Protein AF-A0A918GMB3-F1 (afdb_monomer)

Secondary structure (DSSP, 8-state):
-TGGGT----B--S-SS-SB-TT----S-PPEEE-TT--EEEEEEPTT-HHHHHHHHHHHHHHGGG--SEEEEPTT-SSB--BTSSSB---SHHHHHHHHHHHTS---HHHHHHHHSSS--THHHHHHHHHHHHHHHHHHHHHHHHTTT-EEEEE---HHHHHHTT--HHHHHHHT-TT-EEE---S-SS---GGGHHHHHHHHHHTGGGSPTT-EE--EEE-TTTSTTTS-HHHHHHHHHHHHHTT-S--EEE-S-TTSS-GGG-HHHHHHHHHHHHHHHHH----EEESEEE---TTHHHHS---SSSGGG---TTHHHHHHHHTT--EEES--SEEEE-TTHHHHS-TTTHHHHHHSEEEE-HHHHHHHHHTT---SEEEEEEEETTTSPP-EETTEE-TTSSEEEEEEE-TT-EES-EEE-TT--EEEESEEEEE-TTS-EEEEESBSSGGGSPP-HHHHHHHHHHHHHH-TTS-EEESSTTEEEEEEEETTEEEEEEEE-SSS-B--EEE--TT-SPPP-------------------------------------------------------------------------------------------------------------------------PPP----------------------------PPPPEEEEE--TT----SS-PBPTT-EEEEE-

Solvent-accessible surface area (backbone atoms only — not comparable to full-atom values): 41432 Å² total; per-residue (Å²): 107,60,60,81,73,74,41,85,48,63,46,75,74,86,56,69,36,39,50,52,30,90,90,42,66,59,87,79,75,49,47,42,22,13,8,73,87,63,44,69,41,51,42,27,48,28,63,70,23,64,65,42,39,54,50,50,15,51,50,48,29,54,54,27,71,73,65,28,52,32,42,39,46,30,61,39,70,59,47,60,65,28,40,85,23,67,69,11,40,73,52,26,73,68,44,40,49,54,33,19,65,73,70,72,45,93,60,54,61,66,59,52,45,60,46,53,12,25,56,62,37,77,62,35,59,47,46,15,47,46,48,32,52,30,51,46,54,42,44,44,43,34,32,67,43,20,64,98,41,38,22,28,26,42,36,44,68,55,67,25,56,38,15,57,49,30,48,56,50,57,60,56,52,55,48,39,41,78,66,16,32,38,25,53,46,41,64,68,44,42,63,74,66,47,55,55,51,30,50,27,56,34,37,57,44,59,54,51,83,50,56,59,91,78,52,43,35,29,41,51,50,42,20,50,89,29,39,74,87,34,21,45,66,48,56,55,47,35,54,52,40,52,40,17,56,66,37,39,76,46,73,37,76,48,56,65,47,92,85,56,89,48,71,81,82,43,56,65,55,57,52,52,53,61,68,43,44,67,57,39,68,67,38,50,42,74,63,49,62,38,39,41,6,37,66,84,58,58,61,34,32,49,47,30,69,26,82,67,41,73,70,52,35,44,50,76,84,43,49,56,41,36,34,35,14,43,50,10,32,20,52,23,53,33,83,41,69,33,26,43,45,45,35,64,59,44,54,44,57,53,77,87,48,47,63,62,52,39,42,30,24,35,38,27,23,20,44,13,48,43,49,36,44,77,73,68,51,53,54,34,52,46,69,79,47,74,44,52,41,91,84,47,79,64,42,26,43,78,83,40,73,56,69,78,28,73,29,35,24,37,28,44,67,32,94,88,33,44,64,77,36,43,26,23,35,88,88,65,48,83,68,31,35,28,35,34,42,24,42,20,78,59,73,7,40,32,36,41,31,16,43,47,46,58,54,64,51,78,88,48,70,69,58,35,52,53,51,49,55,55,44,46,76,65,37,46,57,48,50,39,39,42,62,58,70,24,30,31,38,50,29,25,43,44,96,83,23,46,32,44,34,37,32,26,18,33,86,60,64,33,54,77,43,79,48,69,31,97,77,53,66,75,80,80,86,86,82,89,81,88,83,85,84,88,82,87,89,86,84,88,89,84,84,90,81,86,84,88,78,91,83,85,85,85,89,80,88,85,86,88,86,82,86,89,85,88,88,82,86,86,83,87,86,88,83,89,81,90,87,82,91,87,83,89,86,85,87,89,88,79,91,87,86,88,83,86,85,86,89,86,87,90,86,87,85,87,80,90,77,85,83,74,90,71,81,87,76,85,81,84,79,88,78,92,80,88,80,89,84,83,89,82,90,85,86,83,89,83,92,77,92,76,82,88,80,84,82,77,85,63,76,66,77,94,84,84,88,85,85,90,86,85,86,86,88,82,88,80,89,78,91,74,82,78,75,80,73,74,74,66,40,56,38,68,44,73,47,91,85,66,92,70,62,101,74,70,56,37,42,51,48,6,35,36,37,37,38,76

Mean predicted aligned error: 13.32 Å

Nearest PDB structures (foldseek):
  7vl2-assembly1_B  TM=6.440E-01  e=1.897E-14  Ignavibacterium album JCM 16511
  7vkz-assembly1_A  TM=6.237E-01  e=8.281E-13  Ignavibacterium album JCM 16511
  6d33-assembly1_B  TM=6.095E-01  e=1.272E-01  Halalkalibacterium halodurans C-125
  3tp4-assembly3_A  TM=3.153E-01  e=6.111E-02  synthetic construct

Foldseek 3Di:
DQVVVVHAAEDDPVDLFALEQPVPADPQPAQFFAALVGDTHRRGHDLLTPSSLLVSLVVLLVVLVVQHAEYEDDQNLAAARYPPHDRGGQQGPSLQVQLCVVVVHRDHSNRLLQQLQAAQDPSQLSSLVSLQVSSLSSLLSNCVSNPPRYQYEYEYDALLRLLSNNDQLASSQVSSPAQYEYAFEADDQFADFLLCVLSNLQRLFQCVVSDDPRHAYAYEQHNVVQDCVRHPLLRSLLSLLSCQLSQHPYYHYRRHHPPPVDCVVPVVVVVSVVLSVVSSVVNHFDWDFDFAEQEDDSNLLSFFGHDSGSVSSGDDSCLQSSLQQQLQTAYHYHHDLEYEDAASSLRVDDPVCLLVNQLGHYEYELRSVVSVVVVVWFQQKDFPDWAALVPDAFKAKVNFGLSQARTFTAMDGHPAKDQPIFMAGPVRHGRHGAWIWHHIPSRYIYIYGRGNRSSRGDDDPVVSVSVVVSCCVRPVQGKGKDWDGSFGWTWTQGPQWIKIKTWASDQAFTDMDIDGHPPNRPDDDDDDDDDDDDDDDDDDDDDYDDDDDDDDDYDDDDDDDDDDDDDDDDDDDDDDDDDDDDDDDDDDDDDDDDDDDDDDDDDDDDDDDDDDDDDDPDDDDDDDDDDDDDDDDDDDDDDDDDDDPDDDWDKDWDDDDDDDDDDDDDDDDDPPPPPPDDTKIKTKAARPDDPDDSDTTQHRSIMMMIID

Sequence (708 aa):
MLRAAGLEVSLNPWVTVGHADRGRVSRLGFAPMVSPYGEVATAQASFACPRWRAWLATHYGRFAGLGLRVLWLEDDFRYHNHAPLTWGGGFEPEMLARFADLAGEPVTRAELVAAITGPPHPWRALLARTWFEAQLEAVEAVRAAVAGRAALGLMSSTLGVASVEGREWRRLLAALGPGAVHRPHYAPYTDAVGSELAWSVAMLELQRPLRPAGVEVAPEVENYPFTSWAKSDTQTWSEMVACALSGADGLLLDVVPFTAGSPDRFPAVGAMLSASRPALDFASSTVDSLGVGIPWYDDTALHVHGTGDLDSLTVDPTRAARYLLGYGVPIRAGYAPLTAVFGQLARAIPDADLPRLLAGGLLLDGVAASILTERGADLGVVVHEIADRESALYAVEDGESVNQQPALARLTVGAGGRALTTIRTPDGSYWGDGMVVTTTGHGGRAIVLAATSPEDLPRSDERQARLHAAIAALAPDIPLVTGGPHLIPHAALVNGRLRVAVANGSADPVHARVSVGVGGVPAGAGVGSAVAGSGEPVGSIGGDGSADSMCAPACAAPADGSVGPAGGLIADDSAGSVGGRVARGSGVGGVAGGSPGSVSPWGGGGSAGSVAGGSAGSGGAWGSGGSAGSVADGSAGLVGVWGVGGSAAVSVADGSAGSAATPESDGSAGAEGGGVGAPVRATLLVPLAEPAPAVGPIPHRGWVVWEW

Organism: NCBI:txid1816

pLDDT: mean 78.38, std 29.0, range [20.39, 98.81]

Radius of gyration: 31.93 Å; Cα contacts (8 Å, |Δi|>4): 1269; chains: 1; bounding box: 117×85×87 Å

Structure (mmCIF, N/CA/C/O backbone):
data_AF-A0A918GMB3-F1
#
_entry.id   AF-A0A918GMB3-F1
#
loop_
_atom_site.group_PDB
_atom_site.id
_atom_site.type_symbol
_atom_site.label_atom_id
_atom_site.label_alt_id
_atom_site.label_comp_id
_atom_site.label_asym_id
_atom_site.label_entity_id
_atom_site.label_seq_id
_atom_site.pdbx_PDB_ins_code
_atom_site.Cartn_x
_atom_site.Cartn_y
_atom_site.Cartn_z
_atom_site.occupancy
_atom_site.B_iso_or_equiv
_atom_site.auth_seq_id
_atom_site.auth_comp_id
_atom_site.auth_asym_id
_atom_site.auth_atom_id
_atom_site.pdbx_PDB_model_num
ATOM 1 N N . MET A 1 1 ? 7.555 -38.281 -9.167 1.00 78.31 1 MET A N 1
ATOM 2 C CA . MET A 1 1 ? 7.386 -38.392 -7.704 1.00 78.31 1 MET A CA 1
ATOM 3 C C . MET A 1 1 ? 6.342 -37.406 -7.191 1.00 78.31 1 MET A C 1
ATOM 5 O O . MET A 1 1 ? 5.269 -37.874 -6.863 1.00 78.31 1 MET A O 1
ATOM 9 N N . LEU A 1 2 ? 6.572 -36.082 -7.225 1.00 86.69 2 LEU A N 1
ATOM 10 C CA . LEU A 1 2 ? 5.620 -35.079 -6.695 1.00 86.69 2 LEU A CA 1
ATOM 11 C C . LEU A 1 2 ? 4.194 -35.201 -7.272 1.00 86.69 2 LEU A C 1
ATOM 13 O O . LEU A 1 2 ? 3.249 -35.386 -6.518 1.00 86.69 2 LEU A O 1
ATOM 17 N N . ARG A 1 3 ? 4.040 -35.249 -8.604 1.00 87.00 3 ARG A N 1
ATOM 18 C CA . ARG A 1 3 ? 2.722 -35.484 -9.234 1.00 87.00 3 ARG A CA 1
ATOM 19 C C . ARG A 1 3 ? 2.087 -36.828 -8.870 1.00 87.00 3 ARG A C 1
ATOM 21 O O . ARG A 1 3 ? 0.875 -36.918 -8.755 1.00 87.00 3 ARG A O 1
ATOM 28 N N . ALA A 1 4 ? 2.898 -37.871 -8.678 1.00 89.69 4 ALA A N 1
ATOM 29 C CA . ALA A 1 4 ? 2.398 -39.181 -8.250 1.00 89.69 4 ALA A CA 1
ATOM 30 C C . ALA A 1 4 ? 1.903 -39.159 -6.791 1.00 89.69 4 ALA A C 1
ATOM 32 O O . ALA A 1 4 ? 1.088 -39.993 -6.421 1.00 89.69 4 ALA A O 1
ATOM 33 N N . ALA A 1 5 ? 2.361 -38.187 -5.995 1.00 90.25 5 ALA A N 1
ATOM 34 C CA . ALA A 1 5 ? 1.853 -37.884 -4.661 1.00 90.25 5 ALA A CA 1
ATOM 35 C C . ALA A 1 5 ? 0.667 -36.892 -4.679 1.00 90.25 5 ALA A C 1
ATOM 37 O O . ALA A 1 5 ? 0.278 -36.399 -3.627 1.00 90.25 5 ALA A O 1
ATOM 38 N N . GLY A 1 6 ? 0.107 -36.576 -5.855 1.00 93.00 6 GLY A N 1
ATOM 39 C CA . GLY A 1 6 ? -1.022 -35.650 -5.995 1.00 93.00 6 GLY A CA 1
ATOM 40 C C . GLY A 1 6 ? -0.652 -34.167 -5.907 1.00 93.00 6 GLY A C 1
ATOM 41 O O . GLY A 1 6 ? -1.545 -33.336 -5.786 1.00 93.00 6 GLY A O 1
ATOM 42 N N . LEU A 1 7 ? 0.640 -33.822 -5.970 1.00 91.31 7 LEU A N 1
ATOM 43 C CA . LEU A 1 7 ? 1.105 -32.435 -5.908 1.00 91.31 7 LEU A CA 1
ATOM 44 C C . LEU A 1 7 ? 1.258 -31.829 -7.306 1.00 91.31 7 LEU A C 1
ATOM 46 O O . LEU A 1 7 ? 1.914 -32.401 -8.186 1.00 91.31 7 LEU A O 1
ATOM 50 N N . GLU A 1 8 ? 0.722 -30.626 -7.480 1.00 92.75 8 GLU A N 1
ATOM 51 C CA . GLU A 1 8 ? 1.048 -29.768 -8.615 1.00 92.75 8 GLU A CA 1
ATOM 52 C C . GLU A 1 8 ? 2.376 -29.045 -8.369 1.00 92.75 8 GLU A C 1
ATOM 54 O O . GLU A 1 8 ? 2.776 -28.800 -7.233 1.00 92.75 8 GLU A O 1
ATOM 59 N N . VAL A 1 9 ? 3.097 -28.735 -9.446 1.00 93.31 9 VAL A N 1
ATOM 60 C CA . VAL A 1 9 ? 4.454 -28.182 -9.356 1.00 93.31 9 VAL A CA 1
ATOM 61 C C . VAL A 1 9 ? 4.502 -26.856 -10.092 1.00 93.31 9 VAL A C 1
ATOM 63 O O . VAL A 1 9 ? 4.201 -26.809 -11.283 1.00 93.31 9 VAL A O 1
ATOM 66 N N . SER A 1 10 ? 4.924 -25.809 -9.396 1.00 94.88 10 SER A N 1
ATOM 67 C CA . SER A 1 10 ? 5.234 -24.492 -9.957 1.00 94.88 10 SER A CA 1
ATOM 68 C C . SER A 1 10 ? 6.743 -24.243 -9.904 1.00 94.88 10 SER A C 1
ATOM 70 O O . SER A 1 10 ? 7.456 -24.937 -9.180 1.00 94.88 10 SER A O 1
ATOM 72 N N . LEU A 1 11 ? 7.241 -23.271 -10.670 1.00 94.69 11 LEU A N 1
ATOM 73 C CA . LEU A 1 11 ? 8.656 -22.890 -10.668 1.00 94.69 11 LEU A CA 1
ATOM 74 C C . LEU A 1 11 ? 8.817 -21.390 -10.445 1.00 94.69 11 LEU A C 1
ATOM 76 O O . LEU A 1 11 ? 8.330 -20.580 -11.233 1.00 94.69 11 LEU A O 1
ATOM 80 N N . ASN A 1 12 ? 9.553 -21.071 -9.390 1.00 92.56 12 ASN A N 1
ATOM 81 C CA . ASN A 1 12 ? 10.193 -19.791 -9.138 1.00 92.56 12 ASN A CA 1
ATOM 82 C C . ASN A 1 12 ? 11.652 -19.923 -9.637 1.00 92.56 12 ASN A C 1
ATOM 84 O O . ASN A 1 12 ? 12.377 -20.785 -9.129 1.00 92.56 12 ASN A O 1
ATOM 88 N N . PRO A 1 13 ? 12.067 -19.230 -10.720 1.00 90.94 13 PRO A N 1
ATOM 89 C CA . PRO A 1 13 ? 13.425 -19.338 -11.258 1.00 90.94 13 PRO A CA 1
ATOM 90 C C . PRO A 1 13 ? 14.495 -18.641 -10.399 1.00 90.94 13 PRO A C 1
ATOM 92 O O . PRO A 1 13 ? 15.664 -18.656 -10.795 1.00 90.94 13 PRO A O 1
ATOM 95 N N . TRP A 1 14 ? 14.121 -18.040 -9.265 1.00 86.75 14 TRP A N 1
ATOM 96 C CA . TRP A 1 14 ? 14.934 -17.267 -8.319 1.00 86.75 14 TRP A CA 1
ATOM 97 C C . TRP A 1 14 ? 15.487 -15.944 -8.860 1.00 86.75 14 TRP A C 1
ATOM 99 O O . TRP A 1 14 ? 15.680 -14.991 -8.111 1.00 86.75 14 TRP A O 1
ATOM 109 N N . VAL A 1 15 ? 15.756 -15.862 -10.163 1.00 90.81 15 VAL A N 1
ATOM 110 C CA . VAL A 1 15 ? 16.213 -14.641 -10.825 1.00 90.81 15 VAL A CA 1
ATOM 111 C C . VAL A 1 15 ? 15.483 -14.461 -12.148 1.00 90.81 15 VAL A C 1
ATOM 113 O O . VAL A 1 15 ? 15.561 -15.327 -13.023 1.00 90.81 15 VAL A O 1
ATOM 116 N N . THR A 1 16 ? 14.838 -13.306 -12.328 1.00 94.44 16 THR A N 1
ATOM 117 C CA . THR A 1 16 ? 14.344 -12.858 -13.638 1.00 94.44 16 THR A CA 1
ATOM 118 C C . THR A 1 16 ? 15.240 -11.753 -14.195 1.00 94.44 16 THR A C 1
ATOM 120 O O . THR A 1 16 ? 15.801 -11.904 -15.286 1.00 94.44 16 THR A O 1
ATOM 123 N N . VAL A 1 17 ? 15.433 -10.680 -13.426 1.00 94.88 17 VAL A N 1
ATOM 124 C CA . VAL A 1 17 ? 16.341 -9.562 -13.742 1.00 94.88 17 VAL A CA 1
ATOM 125 C C . VAL A 1 17 ? 17.603 -9.592 -12.866 1.00 94.88 17 VAL A C 1
ATOM 127 O O . VAL A 1 17 ? 18.709 -9.421 -13.379 1.00 94.88 17 VAL A O 1
ATOM 130 N N . GLY A 1 18 ? 17.439 -9.880 -11.571 1.00 93.44 18 GLY A N 1
ATOM 131 C CA . GLY A 1 18 ? 18.461 -10.057 -10.533 1.00 93.44 18 GLY A CA 1
ATOM 132 C C . GLY A 1 18 ? 18.479 -8.962 -9.460 1.00 93.44 18 GLY A C 1
ATOM 133 O O . GLY A 1 18 ? 18.794 -7.836 -9.767 1.00 93.44 18 GLY A O 1
ATOM 134 N N . HIS A 1 19 ? 18.308 -9.281 -8.172 1.00 93.50 19 HIS A N 1
ATOM 135 C CA . HIS A 1 19 ? 18.316 -8.262 -7.087 1.00 93.50 19 HIS A CA 1
ATOM 136 C C . HIS A 1 19 ? 19.637 -7.532 -6.819 1.00 93.50 19 HIS A C 1
ATOM 138 O O . HIS A 1 19 ? 19.655 -6.438 -6.266 1.00 93.50 19 HIS A O 1
ATOM 144 N N . ALA A 1 20 ? 20.778 -8.166 -7.077 1.00 94.69 20 ALA A N 1
ATOM 145 C CA . ALA A 1 20 ? 22.070 -7.576 -6.729 1.00 94.69 20 ALA A CA 1
ATOM 146 C C . ALA A 1 20 ? 23.211 -8.154 -7.568 1.00 94.69 20 ALA A C 1
ATOM 148 O O . ALA A 1 20 ? 23.202 -9.350 -7.847 1.00 94.69 20 ALA A O 1
ATOM 149 N N . ASP A 1 21 ? 24.258 -7.385 -7.859 1.00 95.19 21 ASP A N 1
ATOM 150 C CA . ASP A 1 21 ? 25.448 -7.919 -8.530 1.00 95.19 21 ASP A CA 1
ATOM 151 C C . ASP A 1 21 ? 26.065 -9.064 -7.719 1.00 95.19 21 ASP A C 1
ATOM 153 O O . ASP A 1 21 ? 26.208 -10.187 -8.204 1.00 95.19 21 ASP A O 1
ATOM 157 N N . ARG A 1 22 ? 26.399 -8.805 -6.445 1.00 91.94 22 ARG A N 1
ATOM 158 C CA . ARG A 1 22 ? 27.084 -9.761 -5.546 1.00 91.94 22 ARG A CA 1
ATOM 159 C C . ARG A 1 22 ? 28.317 -10.409 -6.205 1.00 91.94 22 ARG A C 1
ATOM 161 O O . ARG A 1 22 ? 28.567 -11.600 -6.043 1.00 91.94 22 ARG A O 1
ATOM 168 N N . GLY A 1 23 ? 29.065 -9.628 -6.990 1.00 92.31 23 GLY A N 1
ATOM 169 C CA . GLY A 1 23 ? 30.246 -10.086 -7.732 1.00 92.31 23 GLY A CA 1
ATOM 170 C C . GLY A 1 23 ? 29.947 -10.926 -8.983 1.00 92.31 23 GLY A C 1
ATOM 171 O O . GLY A 1 23 ? 30.874 -11.454 -9.598 1.00 92.31 23 GLY A O 1
ATOM 172 N N . ARG A 1 24 ? 28.675 -11.078 -9.373 1.00 93.12 24 ARG A N 1
ATOM 173 C CA . ARG A 1 24 ? 28.274 -11.736 -10.623 1.00 93.12 24 ARG A CA 1
ATOM 174 C C . ARG A 1 24 ? 28.470 -10.783 -11.795 1.00 93.12 24 ARG A C 1
ATOM 176 O O . ARG A 1 24 ? 28.258 -9.592 -11.661 1.00 93.12 24 ARG A O 1
ATOM 183 N N . VAL A 1 25 ? 28.817 -11.328 -12.958 1.00 92.31 25 VAL A N 1
ATOM 184 C CA . VAL A 1 25 ? 28.928 -10.566 -14.208 1.00 92.31 25 VAL A CA 1
ATOM 185 C C . VAL A 1 25 ? 28.166 -11.303 -15.300 1.00 92.31 25 VAL A C 1
ATOM 187 O O . VAL A 1 25 ? 28.375 -12.505 -15.504 1.00 92.31 25 VAL A O 1
ATOM 190 N N . SER A 1 26 ? 27.295 -10.598 -16.019 1.00 89.94 26 SER A N 1
ATOM 191 C CA . SER A 1 26 ? 26.580 -11.147 -17.165 1.00 89.94 26 SER A CA 1
ATOM 192 C C . SER A 1 26 ? 27.560 -11.473 -18.290 1.00 89.94 26 SER A C 1
ATOM 194 O O . SER A 1 26 ? 28.206 -10.603 -18.868 1.00 89.94 26 SER A O 1
ATOM 196 N N . ARG A 1 27 ? 27.657 -12.759 -18.639 1.00 91.12 27 ARG A N 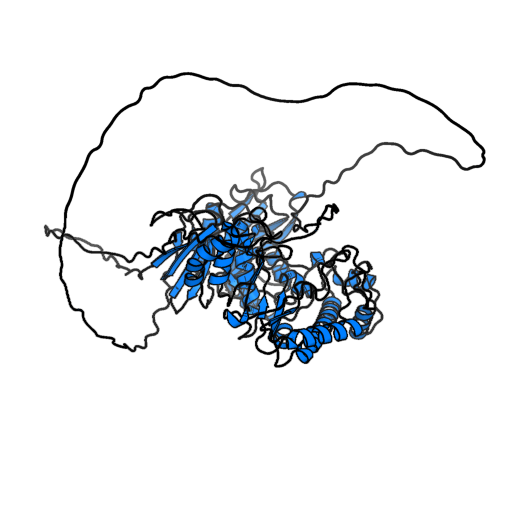1
ATOM 197 C CA . ARG A 1 27 ? 28.458 -13.247 -19.781 1.00 91.12 27 ARG A CA 1
ATOM 198 C C . ARG A 1 27 ? 27.631 -13.415 -21.052 1.00 91.12 27 ARG A C 1
ATOM 200 O O . ARG A 1 27 ? 28.133 -13.869 -22.076 1.00 91.12 27 ARG A O 1
ATOM 207 N N . LEU A 1 28 ? 26.347 -13.079 -20.976 1.00 91.69 28 LEU A N 1
ATOM 208 C CA . LEU A 1 28 ? 25.375 -13.293 -22.038 1.00 91.69 28 LEU A CA 1
ATOM 209 C C . LEU A 1 28 ? 25.165 -12.043 -22.887 1.00 91.69 28 LEU A C 1
ATOM 211 O O . LEU A 1 28 ? 24.243 -12.038 -23.689 1.00 91.69 28 LEU A O 1
ATOM 215 N N . GLY A 1 29 ? 26.004 -11.011 -22.744 1.00 92.06 29 GLY A N 1
ATOM 216 C CA . GLY A 1 29 ? 25.953 -9.796 -23.561 1.00 92.06 29 GLY A CA 1
ATOM 217 C C . GLY A 1 29 ? 24.623 -9.050 -23.463 1.00 92.06 29 GLY A C 1
ATOM 218 O O . GLY A 1 29 ? 24.146 -8.533 -24.471 1.00 92.06 29 GLY A O 1
ATOM 219 N N . PHE A 1 30 ? 23.992 -9.067 -22.288 1.00 96.12 30 PHE A N 1
ATOM 220 C CA . PHE A 1 30 ? 22.815 -8.249 -22.012 1.00 96.12 30 PHE A CA 1
ATOM 221 C C . PHE A 1 30 ? 23.243 -6.802 -21.777 1.00 96.12 30 PHE A C 1
ATOM 223 O O . PHE A 1 30 ? 24.301 -6.568 -21.192 1.00 96.12 30 PHE A O 1
ATOM 230 N N . ALA A 1 31 ? 22.428 -5.848 -22.226 1.00 96.38 31 ALA A N 1
ATOM 231 C CA . ALA A 1 31 ? 22.619 -4.455 -21.842 1.00 96.38 31 ALA A CA 1
ATOM 232 C C . ALA A 1 31 ? 22.350 -4.337 -20.331 1.00 96.38 31 ALA A C 1
ATOM 234 O O . ALA A 1 31 ? 21.356 -4.910 -19.867 1.00 96.38 31 ALA A O 1
ATOM 235 N N . PRO A 1 32 ? 23.229 -3.678 -19.562 1.00 97.38 32 PRO A N 1
ATOM 236 C CA . PRO A 1 32 ? 23.090 -3.588 -18.117 1.00 97.38 32 PRO A CA 1
ATOM 237 C C . PRO A 1 32 ? 22.021 -2.570 -17.718 1.00 97.38 32 PRO A C 1
ATOM 239 O O . PRO A 1 32 ? 21.770 -1.608 -18.443 1.00 97.38 32 PRO A O 1
ATOM 242 N N . MET A 1 33 ? 21.431 -2.748 -16.538 1.00 98.12 33 MET A N 1
ATOM 243 C CA . MET A 1 33 ? 20.693 -1.664 -15.888 1.00 98.12 33 MET A CA 1
ATOM 244 C C . MET A 1 33 ? 21.638 -0.525 -15.493 1.00 98.12 33 MET A C 1
ATOM 246 O O . MET A 1 33 ? 22.771 -0.764 -15.063 1.00 98.12 33 MET A O 1
ATOM 250 N N . VAL A 1 34 ? 21.148 0.710 -15.605 1.00 98.50 34 VAL A N 1
ATOM 251 C CA . VAL A 1 34 ? 21.857 1.913 -15.153 1.00 98.50 34 VAL A CA 1
ATOM 252 C C . VAL A 1 34 ? 20.969 2.709 -14.209 1.00 98.50 34 VAL A C 1
ATOM 254 O O . VAL A 1 34 ? 19.770 2.852 -14.453 1.00 98.50 34 VAL A O 1
ATOM 257 N N . SER A 1 35 ? 21.570 3.216 -13.138 1.00 98.25 35 SER A N 1
ATOM 258 C CA . SER A 1 35 ? 20.887 3.978 -12.097 1.00 98.25 35 SER A CA 1
ATOM 259 C C . SER A 1 35 ? 20.615 5.438 -12.484 1.00 98.25 35 SER A C 1
ATOM 261 O O . SER A 1 35 ? 21.220 5.945 -13.438 1.00 98.25 35 SER A O 1
ATOM 263 N N . PRO A 1 36 ? 19.809 6.169 -11.691 1.00 97.56 36 PRO A N 1
ATOM 264 C CA . PRO A 1 36 ? 19.624 7.615 -11.836 1.00 97.56 36 PRO A CA 1
ATOM 265 C C . PRO A 1 36 ? 20.947 8.398 -11.838 1.00 97.56 36 PRO A C 1
ATOM 267 O O . PRO A 1 36 ? 21.085 9.397 -12.544 1.00 97.56 36 PRO A O 1
ATOM 270 N N . TYR A 1 37 ? 21.957 7.926 -11.102 1.00 96.81 37 TYR A N 1
ATOM 271 C CA . TYR A 1 37 ? 23.255 8.597 -10.966 1.00 96.81 37 TYR A CA 1
ATOM 272 C C . TYR A 1 37 ? 24.341 8.024 -11.886 1.00 96.81 37 TYR A C 1
ATOM 274 O O . TYR A 1 37 ? 25.438 8.573 -11.973 1.00 96.81 37 TYR A O 1
ATOM 282 N N . GLY A 1 38 ? 24.024 6.991 -12.671 1.00 97.62 38 GLY A N 1
ATOM 283 C CA . GLY A 1 38 ? 24.935 6.406 -13.655 1.00 97.62 38 GLY A CA 1
ATOM 284 C C . GLY A 1 38 ? 25.768 5.239 -13.165 1.00 97.62 38 GLY A C 1
ATOM 285 O O . GLY A 1 38 ? 26.695 4.841 -13.870 1.00 97.62 38 GLY A O 1
ATOM 286 N N . GLU A 1 39 ? 25.453 4.686 -11.996 1.00 98.31 39 GLU A N 1
ATOM 287 C CA . GLU A 1 39 ? 25.980 3.382 -11.607 1.00 98.31 39 GLU A CA 1
ATOM 288 C C . GLU A 1 39 ? 25.499 2.345 -12.625 1.00 98.31 39 GLU A C 1
ATOM 290 O O . GLU A 1 39 ? 24.357 2.397 -13.083 1.00 98.31 39 GLU A O 1
ATOM 295 N N . VAL A 1 40 ? 26.381 1.427 -13.016 1.00 98.00 40 VAL A N 1
ATOM 296 C CA . VAL A 1 40 ? 26.097 0.411 -14.033 1.00 98.00 40 VAL A CA 1
ATOM 297 C C . VAL A 1 40 ? 26.155 -0.953 -13.373 1.00 98.00 40 VAL A C 1
ATOM 299 O O . VAL A 1 40 ? 27.169 -1.307 -12.769 1.00 98.00 40 VAL A O 1
ATOM 302 N N . ALA A 1 41 ? 25.077 -1.717 -13.503 1.00 97.69 41 ALA A N 1
ATOM 303 C CA . ALA A 1 41 ? 25.009 -3.069 -12.983 1.00 97.69 41 ALA A CA 1
ATOM 304 C C . ALA A 1 41 ? 25.915 -4.004 -13.789 1.00 97.69 41 ALA A C 1
ATOM 306 O O . ALA A 1 41 ? 26.072 -3.859 -15.004 1.00 97.69 41 ALA A O 1
ATOM 307 N N . THR A 1 42 ? 26.489 -5.005 -13.132 1.00 97.00 42 THR A N 1
ATOM 308 C CA . THR A 1 42 ? 27.303 -6.023 -13.803 1.00 97.00 42 THR A CA 1
ATOM 309 C C . THR A 1 42 ? 26.522 -7.303 -14.087 1.00 97.00 42 THR A C 1
ATOM 311 O O . THR A 1 42 ? 26.874 -8.025 -15.025 1.00 97.00 42 THR A O 1
ATOM 314 N N . ALA A 1 43 ? 25.439 -7.578 -13.356 1.00 95.44 43 ALA A N 1
ATOM 315 C CA . ALA A 1 43 ? 24.615 -8.775 -13.509 1.00 95.44 43 ALA A CA 1
ATOM 316 C C . ALA A 1 43 ? 23.194 -8.496 -14.023 1.00 95.44 43 ALA A C 1
ATOM 318 O O . ALA A 1 43 ? 22.662 -9.324 -14.768 1.00 95.44 43 ALA A O 1
ATOM 319 N N . GLN A 1 44 ? 22.594 -7.366 -13.648 1.00 96.69 44 GLN A N 1
ATOM 320 C CA . GLN A 1 44 ? 21.207 -7.037 -13.975 1.00 96.69 44 GLN A CA 1
ATOM 321 C C . GLN A 1 44 ? 21.039 -6.557 -15.403 1.00 96.69 44 GLN A C 1
ATOM 323 O O . GLN A 1 44 ? 21.754 -5.670 -15.870 1.00 96.69 44 GLN A O 1
ATOM 328 N N . ALA A 1 45 ? 20.046 -7.122 -16.082 1.00 96.12 45 ALA A N 1
ATOM 329 C CA . ALA A 1 45 ? 19.725 -6.769 -17.451 1.00 96.12 45 ALA A CA 1
ATOM 330 C C . ALA A 1 45 ? 18.695 -5.638 -17.529 1.00 96.12 45 ALA A C 1
ATOM 332 O O . ALA A 1 45 ? 17.708 -5.617 -16.801 1.00 96.12 45 ALA A O 1
ATOM 333 N N . SER A 1 46 ? 18.891 -4.738 -18.484 1.00 97.25 46 SER A N 1
ATOM 334 C CA . SER A 1 46 ? 17.886 -3.768 -18.908 1.00 97.25 46 SER A CA 1
ATOM 335 C C . SER A 1 46 ? 16.648 -4.463 -19.488 1.00 97.25 46 SER A C 1
ATOM 337 O O . SER A 1 46 ? 16.769 -5.352 -20.339 1.00 97.25 46 SER A O 1
ATOM 339 N N . PHE A 1 47 ? 15.454 -3.979 -19.128 1.00 97.94 47 PHE A N 1
ATOM 340 C CA . PHE A 1 47 ? 14.192 -4.398 -19.752 1.00 97.94 47 PHE A CA 1
ATOM 341 C C . PHE A 1 47 ? 14.140 -4.081 -21.255 1.00 97.94 47 PHE A C 1
ATOM 343 O O . PHE A 1 47 ? 13.582 -4.854 -22.037 1.00 97.94 47 PHE A O 1
ATOM 350 N N . ALA A 1 48 ? 14.776 -2.989 -21.694 1.00 97.00 48 ALA A N 1
ATOM 351 C CA . ALA A 1 48 ? 14.845 -2.639 -23.111 1.00 97.00 48 ALA A CA 1
ATOM 352 C C . ALA A 1 48 ? 15.714 -3.608 -23.922 1.00 97.00 48 ALA A C 1
ATOM 354 O O . ALA A 1 48 ? 15.526 -3.706 -25.140 1.00 97.00 48 ALA A O 1
ATOM 355 N N . CYS A 1 49 ? 16.614 -4.367 -23.283 1.00 97.50 49 CYS A N 1
ATOM 356 C CA . CYS A 1 49 ? 17.546 -5.254 -23.970 1.00 97.50 49 CYS A CA 1
ATOM 357 C C . CYS A 1 49 ? 16.806 -6.362 -24.755 1.00 97.50 49 CYS A C 1
ATOM 359 O O . CYS A 1 49 ? 16.260 -7.295 -24.155 1.00 97.50 49 CYS A O 1
ATOM 361 N N . PRO A 1 50 ? 16.824 -6.347 -26.104 1.00 96.69 50 PRO A N 1
ATOM 362 C CA . PRO A 1 50 ? 16.118 -7.354 -26.899 1.00 96.69 50 PRO A CA 1
ATOM 363 C C . PRO A 1 50 ? 16.731 -8.749 -26.730 1.00 96.69 50 PRO A C 1
ATOM 365 O O . PRO A 1 50 ? 16.022 -9.755 -26.738 1.00 96.69 50 PRO A O 1
ATOM 368 N N . ARG A 1 51 ? 18.053 -8.822 -26.519 1.00 97.31 51 ARG A N 1
ATOM 369 C CA . ARG A 1 51 ? 18.763 -10.084 -26.289 1.00 97.31 51 ARG A CA 1
ATOM 370 C C . ARG A 1 51 ? 18.358 -10.731 -24.965 1.00 97.31 51 ARG A C 1
ATOM 372 O O . ARG A 1 51 ? 18.186 -11.948 -24.932 1.00 97.31 51 ARG A O 1
ATOM 379 N N . TRP A 1 52 ? 18.189 -9.939 -23.905 1.00 97.62 52 TRP A N 1
ATOM 380 C CA . TRP A 1 52 ? 17.696 -10.441 -22.622 1.00 97.62 52 TRP A CA 1
ATOM 381 C C . TRP A 1 52 ? 16.240 -10.897 -22.729 1.00 97.62 52 TRP A C 1
ATOM 383 O O . TRP A 1 52 ? 15.951 -12.026 -22.349 1.00 97.62 52 TRP A O 1
ATOM 393 N N . ARG A 1 53 ? 15.345 -10.109 -23.341 1.00 98.00 53 ARG A N 1
ATOM 394 C CA . ARG A 1 53 ? 13.937 -10.514 -23.532 1.00 98.00 53 ARG A CA 1
ATOM 395 C C . ARG A 1 53 ? 13.800 -11.814 -24.326 1.00 98.00 53 ARG A C 1
ATOM 397 O O . ARG A 1 53 ? 13.070 -12.715 -23.918 1.00 98.00 53 ARG A O 1
ATOM 404 N N . ALA A 1 54 ? 14.554 -11.961 -25.419 1.00 98.12 54 ALA A N 1
ATOM 405 C CA . ALA A 1 54 ? 14.581 -13.198 -26.201 1.00 98.12 54 ALA A CA 1
ATOM 406 C C . ALA A 1 54 ? 15.131 -14.386 -25.391 1.00 98.12 54 ALA A C 1
ATOM 408 O O . ALA A 1 54 ? 14.603 -15.501 -25.472 1.00 98.12 54 ALA A O 1
ATOM 409 N N . TRP A 1 55 ? 16.176 -14.155 -24.590 1.00 97.75 55 TRP A N 1
ATOM 410 C CA . TRP A 1 55 ? 16.719 -15.161 -23.680 1.00 97.75 55 TRP A CA 1
ATOM 411 C C . TRP A 1 55 ? 15.681 -15.578 -22.635 1.00 97.75 55 TRP A C 1
ATOM 413 O O . TRP A 1 55 ? 15.441 -16.776 -22.482 1.00 97.75 55 TRP A O 1
ATOM 423 N N . LEU A 1 56 ? 15.019 -14.619 -21.987 1.00 97.88 56 LEU A N 1
ATOM 424 C CA . LEU A 1 56 ? 14.012 -14.845 -20.956 1.00 97.88 56 LEU A CA 1
ATOM 425 C C . LEU A 1 56 ? 12.843 -15.671 -21.502 1.00 97.88 56 LEU A C 1
ATOM 427 O O . LEU A 1 56 ? 12.544 -16.743 -20.975 1.00 97.88 56 LEU A O 1
ATOM 431 N N . ALA A 1 57 ? 12.257 -15.235 -22.621 1.00 98.44 57 ALA A N 1
ATOM 432 C CA . ALA A 1 57 ? 11.176 -15.946 -23.299 1.00 98.44 57 ALA A CA 1
ATOM 433 C C . ALA A 1 57 ? 11.583 -17.382 -23.675 1.00 98.44 57 ALA A C 1
ATOM 435 O O . ALA A 1 57 ? 10.836 -18.330 -23.436 1.00 98.44 57 ALA A O 1
ATOM 436 N N . THR A 1 58 ? 12.804 -17.577 -24.184 1.00 98.19 58 THR A N 1
ATOM 437 C CA . THR A 1 58 ? 13.324 -18.915 -24.507 1.00 98.19 58 THR A CA 1
ATOM 438 C C . THR A 1 58 ? 13.429 -19.807 -23.264 1.00 98.19 58 THR A C 1
ATOM 440 O O . THR A 1 58 ? 13.078 -20.987 -23.327 1.00 98.19 58 THR A O 1
ATOM 443 N N . HIS A 1 59 ? 13.899 -19.276 -22.131 1.00 96.88 59 HIS A N 1
ATOM 444 C CA . HIS A 1 59 ? 14.058 -20.048 -20.892 1.00 96.88 59 HIS A CA 1
ATOM 445 C C . HIS A 1 59 ? 12.707 -20.426 -20.291 1.00 96.88 59 HIS A C 1
ATOM 447 O O . HIS A 1 59 ? 12.471 -21.604 -20.021 1.00 96.88 59 HIS A O 1
ATOM 453 N N . TYR A 1 60 ? 11.781 -19.475 -20.197 1.00 98.19 60 TYR A N 1
ATOM 454 C CA . TYR A 1 60 ? 10.418 -19.747 -19.742 1.00 98.19 60 TYR A CA 1
ATOM 455 C C . TYR A 1 60 ? 9.696 -20.724 -20.674 1.00 98.19 60 TYR A C 1
ATOM 457 O O . TYR A 1 60 ? 9.038 -21.655 -20.210 1.00 98.19 60 TYR A O 1
ATOM 465 N N . GLY A 1 61 ? 9.891 -20.600 -21.990 1.00 97.88 61 GLY A N 1
ATOM 466 C CA . GLY A 1 61 ? 9.367 -21.545 -22.972 1.00 97.88 61 GLY A CA 1
ATOM 467 C C . GLY A 1 61 ? 9.847 -22.983 -22.736 1.00 97.88 61 GLY A C 1
ATOM 468 O O . GLY A 1 61 ? 9.043 -23.915 -22.852 1.00 97.88 61 GLY A O 1
ATOM 469 N N . ARG A 1 62 ? 11.120 -23.168 -22.354 1.00 97.31 62 ARG A N 1
ATOM 470 C CA . ARG A 1 62 ? 11.681 -24.473 -21.957 1.00 97.31 62 ARG A CA 1
ATOM 471 C C . ARG A 1 62 ? 11.081 -24.969 -20.644 1.00 97.31 62 ARG A C 1
ATOM 473 O O . ARG A 1 62 ? 10.659 -26.120 -20.591 1.00 97.31 62 ARG A O 1
ATOM 480 N N . PHE A 1 63 ? 10.982 -24.116 -19.623 1.00 97.06 63 PHE A N 1
ATOM 481 C CA . PHE A 1 63 ? 10.379 -24.484 -18.337 1.00 97.06 63 PHE A CA 1
ATOM 482 C C . PHE A 1 63 ? 8.922 -24.918 -18.489 1.00 97.06 63 PHE A C 1
ATOM 484 O O . PHE A 1 63 ? 8.527 -25.949 -17.955 1.00 97.06 63 PHE A O 1
ATOM 491 N N . ALA A 1 64 ? 8.140 -24.223 -19.314 1.00 96.31 64 ALA A N 1
ATOM 492 C CA . ALA A 1 64 ? 6.766 -24.617 -19.613 1.00 96.31 64 ALA A CA 1
ATOM 493 C C . ALA A 1 64 ? 6.672 -26.006 -20.284 1.00 96.31 64 ALA A C 1
ATOM 495 O O . ALA A 1 64 ? 5.625 -26.643 -20.246 1.00 96.31 64 ALA A O 1
ATOM 496 N N . GLY A 1 65 ? 7.754 -26.514 -20.892 1.00 95.56 65 GLY A N 1
ATOM 497 C CA . GLY A 1 65 ? 7.817 -27.877 -21.437 1.00 95.56 65 GLY A CA 1
ATOM 498 C C . GLY A 1 65 ? 7.850 -28.967 -20.359 1.00 95.56 65 GLY A C 1
ATOM 499 O O . GLY A 1 65 ? 7.635 -30.135 -20.664 1.00 95.56 65 GLY A O 1
ATOM 500 N N . LEU A 1 66 ? 8.080 -28.591 -19.097 1.00 93.88 66 LEU A N 1
ATOM 501 C CA . LEU A 1 66 ? 8.119 -29.500 -17.953 1.00 93.88 66 LEU A CA 1
ATOM 502 C C . LEU A 1 66 ? 6.719 -29.794 -17.381 1.00 93.88 66 LEU A C 1
ATOM 504 O O . LEU A 1 66 ? 6.596 -30.640 -16.494 1.00 93.88 66 LEU A O 1
ATOM 508 N N . GLY A 1 67 ? 5.661 -29.135 -17.878 1.00 91.19 67 GLY A N 1
ATOM 509 C CA . GLY A 1 67 ? 4.272 -29.297 -17.417 1.00 91.19 67 GLY A CA 1
ATOM 510 C C . GLY A 1 67 ? 3.989 -28.641 -16.060 1.00 91.19 67 GLY A C 1
ATOM 511 O O . GLY A 1 67 ? 3.311 -29.222 -15.214 1.00 91.19 67 GLY A O 1
ATOM 512 N N . LEU A 1 68 ? 4.604 -27.492 -15.797 1.00 94.31 68 LEU A N 1
ATOM 513 C CA . LEU A 1 68 ? 4.454 -26.755 -14.540 1.00 94.31 68 LEU A CA 1
ATOM 514 C C . LEU A 1 68 ? 3.100 -26.030 -14.492 1.00 94.31 68 LEU A C 1
ATOM 516 O O . LEU A 1 68 ? 2.616 -25.577 -15.526 1.00 94.31 68 LEU A O 1
ATOM 520 N N . ARG A 1 69 ? 2.514 -25.897 -13.296 1.00 95.38 69 ARG A N 1
ATOM 521 C CA . ARG A 1 69 ? 1.263 -25.161 -13.059 1.00 95.38 69 ARG A CA 1
ATOM 522 C C . ARG A 1 69 ? 1.475 -23.669 -13.292 1.00 95.38 69 ARG A C 1
ATOM 524 O O . ARG A 1 69 ? 0.858 -23.093 -14.185 1.00 95.38 69 ARG A O 1
ATOM 531 N N . VAL A 1 70 ? 2.387 -23.074 -12.521 1.00 97.12 70 VAL A N 1
ATOM 532 C CA . VAL A 1 70 ? 2.728 -21.645 -12.570 1.00 97.12 70 VAL A CA 1
ATOM 533 C C . VAL A 1 70 ? 4.223 -21.471 -12.813 1.00 97.12 70 VAL A C 1
ATOM 535 O O . VAL A 1 70 ? 5.047 -22.152 -12.199 1.00 97.12 70 VAL A O 1
ATOM 538 N N . LEU A 1 71 ? 4.565 -20.537 -13.695 1.00 97.81 71 LEU A N 1
ATOM 539 C CA . LEU A 1 71 ? 5.906 -19.979 -13.843 1.00 97.81 71 LEU A CA 1
ATOM 540 C C . LEU A 1 71 ? 5.907 -18.559 -13.282 1.00 97.81 71 LEU A C 1
ATOM 542 O O . LEU A 1 71 ? 5.135 -17.725 -13.748 1.00 97.81 71 LEU A O 1
ATOM 546 N N . TRP A 1 72 ? 6.743 -18.289 -12.287 1.00 97.31 72 TRP A N 1
ATOM 547 C CA . TRP A 1 72 ? 6.770 -16.992 -11.614 1.00 97.31 72 TRP A CA 1
ATOM 548 C C . TRP A 1 72 ? 7.756 -16.039 -12.275 1.00 97.31 72 TRP A C 1
ATOM 550 O O . TRP A 1 72 ? 8.925 -16.380 -12.410 1.00 97.31 72 TRP A O 1
ATOM 560 N N . LEU A 1 73 ? 7.285 -14.845 -12.634 1.00 97.50 73 LEU A N 1
ATOM 561 C CA . LEU A 1 73 ? 8.129 -13.661 -12.743 1.00 97.50 73 LEU A CA 1
ATOM 562 C C . LEU A 1 73 ? 8.481 -13.227 -11.316 1.00 97.50 73 LEU A C 1
ATOM 564 O O . LEU A 1 73 ? 7.583 -12.936 -10.519 1.00 97.50 73 LEU A O 1
ATOM 568 N N . GLU A 1 74 ? 9.777 -13.248 -11.013 1.00 95.31 74 GLU A N 1
ATOM 569 C CA . GLU A 1 74 ? 10.322 -12.983 -9.675 1.00 95.31 74 GLU A CA 1
ATOM 570 C C . GLU A 1 74 ? 9.999 -11.592 -9.152 1.00 95.31 74 GLU A C 1
ATOM 572 O O . GLU A 1 74 ? 9.678 -10.673 -9.909 1.00 95.31 74 GLU A O 1
ATOM 577 N N . ASP A 1 75 ? 10.180 -11.412 -7.844 1.00 93.12 75 ASP A N 1
ATOM 578 C CA . ASP A 1 75 ? 10.021 -10.108 -7.216 1.00 93.12 75 ASP A CA 1
ATOM 579 C C . ASP A 1 75 ? 11.094 -9.114 -7.702 1.00 93.12 75 ASP A C 1
ATOM 581 O O . ASP A 1 75 ? 10.873 -7.908 -7.629 1.00 93.12 75 ASP A O 1
ATOM 585 N N . ASP A 1 76 ? 12.202 -9.595 -8.284 1.00 95.44 76 ASP A N 1
ATOM 586 C CA . ASP A 1 76 ? 13.211 -8.791 -8.990 1.00 95.44 76 ASP A CA 1
ATOM 587 C C . ASP A 1 76 ? 12.743 -8.223 -10.349 1.00 95.44 76 ASP A C 1
ATOM 589 O O . ASP A 1 76 ? 13.449 -7.413 -10.952 1.00 95.44 76 ASP A O 1
ATOM 593 N N . PHE A 1 77 ? 11.540 -8.575 -10.818 1.00 96.88 77 PHE A N 1
ATOM 594 C CA . PHE A 1 77 ? 10.905 -8.007 -12.011 1.00 96.88 77 PHE A CA 1
ATOM 595 C C . PHE A 1 77 ? 10.355 -6.596 -11.724 1.00 96.88 77 PHE A C 1
ATOM 597 O O . PHE A 1 77 ? 9.150 -6.326 -11.730 1.00 96.88 77 PHE A O 1
ATOM 604 N N . ARG A 1 78 ? 11.275 -5.687 -11.406 1.00 95.88 78 ARG A N 1
ATOM 605 C CA . ARG A 1 78 ? 11.063 -4.314 -10.930 1.00 95.88 78 ARG A CA 1
ATOM 606 C C . ARG A 1 78 ? 12.239 -3.423 -11.344 1.00 95.88 78 ARG A C 1
ATOM 608 O O . ARG A 1 78 ? 13.243 -3.941 -11.827 1.00 95.88 78 ARG A O 1
ATOM 615 N N . TYR A 1 79 ? 12.126 -2.109 -11.176 1.00 97.31 79 TYR A N 1
ATOM 616 C CA . TYR A 1 79 ? 13.211 -1.151 -11.419 1.00 97.31 79 TYR A CA 1
ATOM 617 C C . TYR A 1 79 ? 13.959 -0.791 -10.141 1.00 97.31 79 TYR A C 1
ATOM 619 O O . TYR A 1 79 ? 15.174 -0.634 -10.198 1.00 97.31 79 TYR A O 1
ATOM 627 N N . HIS A 1 80 ? 13.277 -0.691 -9.000 1.00 96.62 80 HIS A N 1
ATOM 628 C CA . HIS A 1 80 ? 13.932 -0.442 -7.714 1.00 96.62 80 HIS A CA 1
ATOM 629 C C . HIS A 1 80 ? 14.631 -1.691 -7.150 1.00 96.62 80 HIS A C 1
ATOM 631 O O . HIS A 1 80 ? 14.347 -2.822 -7.547 1.00 96.62 80 HIS A O 1
ATOM 637 N N . ASN A 1 81 ? 15.480 -1.481 -6.142 1.00 95.56 81 ASN A N 1
ATOM 638 C CA . ASN A 1 81 ? 16.106 -2.520 -5.321 1.00 95.56 81 ASN A CA 1
ATOM 639 C C . ASN A 1 81 ? 17.035 -3.468 -6.108 1.00 95.56 81 ASN A C 1
ATOM 641 O O . ASN A 1 81 ? 16.939 -4.690 -5.992 1.00 95.56 81 ASN A O 1
ATOM 645 N N . HIS A 1 82 ? 17.951 -2.880 -6.890 1.00 96.56 82 HIS A N 1
ATOM 646 C CA . HIS A 1 82 ? 18.948 -3.592 -7.704 1.00 96.56 82 HIS A CA 1
ATOM 647 C C . HIS A 1 82 ? 20.382 -3.187 -7.357 1.00 96.56 82 HIS A C 1
ATOM 649 O O . HIS A 1 82 ? 21.028 -2.453 -8.098 1.00 96.56 82 HIS A O 1
ATOM 655 N N . ALA A 1 83 ? 20.921 -3.657 -6.231 1.00 96.19 83 ALA A N 1
ATOM 656 C CA . ALA A 1 83 ? 22.272 -3.273 -5.809 1.00 96.19 83 ALA A CA 1
ATOM 657 C C . ALA A 1 83 ? 23.341 -3.652 -6.872 1.00 96.19 83 ALA A C 1
ATOM 659 O O . ALA A 1 83 ? 23.271 -4.737 -7.457 1.00 96.19 83 ALA A O 1
ATOM 660 N N . PRO A 1 84 ? 24.368 -2.820 -7.121 1.00 95.94 84 PRO A N 1
ATOM 661 C CA . PRO A 1 84 ? 24.785 -1.651 -6.347 1.00 95.94 84 PRO A CA 1
ATOM 662 C C . PRO A 1 84 ? 24.138 -0.335 -6.805 1.00 95.94 84 PRO A C 1
ATOM 664 O O . PRO A 1 84 ? 24.630 0.727 -6.442 1.00 95.94 84 PRO A O 1
ATOM 667 N N . LEU A 1 85 ? 23.094 -0.385 -7.634 1.00 97.81 85 LEU A N 1
ATOM 668 C CA . LEU A 1 85 ? 22.455 0.815 -8.157 1.00 97.81 85 LEU A CA 1
ATOM 669 C C . LEU A 1 85 ? 21.760 1.577 -7.028 1.00 97.81 85 LEU A C 1
ATOM 671 O O . LEU A 1 85 ? 20.978 0.991 -6.275 1.00 97.81 85 LEU A O 1
ATOM 675 N N . THR A 1 86 ? 22.012 2.883 -6.931 1.00 96.25 86 THR A N 1
ATOM 676 C CA . THR A 1 86 ? 21.253 3.737 -6.018 1.00 96.25 86 THR A CA 1
ATOM 677 C C . THR A 1 86 ? 19.799 3.785 -6.478 1.00 96.25 86 THR A C 1
ATOM 679 O O . THR A 1 86 ? 19.533 4.067 -7.648 1.00 96.25 86 THR A O 1
ATOM 682 N N . TRP A 1 87 ? 18.871 3.509 -5.555 1.00 95.62 87 TRP A N 1
ATOM 683 C CA . TRP A 1 87 ? 17.439 3.278 -5.788 1.00 95.62 87 TRP A CA 1
ATOM 684 C C . TRP A 1 87 ? 17.121 2.070 -6.688 1.00 95.62 87 TRP A C 1
ATOM 686 O O . TRP A 1 87 ? 16.375 1.180 -6.281 1.00 95.62 87 TRP A O 1
ATOM 696 N N . GLY A 1 88 ? 17.683 2.008 -7.896 1.00 96.69 88 GLY A N 1
ATOM 697 C CA . GLY A 1 88 ? 17.284 1.068 -8.937 1.00 96.69 88 GLY A CA 1
ATOM 698 C C . GLY A 1 88 ? 17.873 1.366 -10.316 1.00 96.69 88 GLY A C 1
ATOM 699 O O . GLY A 1 88 ? 18.790 2.171 -10.444 1.00 96.69 88 GLY A O 1
ATOM 700 N N . GLY A 1 89 ? 17.350 0.700 -11.348 1.00 96.75 89 GLY A N 1
ATOM 701 C CA . GLY A 1 89 ? 17.727 0.858 -12.758 1.00 96.75 89 GLY A CA 1
ATOM 702 C C . GLY A 1 89 ? 16.699 1.621 -13.605 1.00 96.75 89 GLY A C 1
ATOM 703 O O . GLY A 1 89 ? 15.788 2.252 -13.077 1.00 96.75 89 GLY A O 1
ATOM 704 N N . GLY A 1 90 ? 16.821 1.528 -14.936 1.00 97.56 90 GLY A N 1
ATOM 705 C CA . GLY A 1 90 ? 15.878 2.125 -15.893 1.00 97.56 90 GLY A CA 1
ATOM 706 C C . GLY A 1 90 ? 16.349 3.433 -16.539 1.00 97.56 90 GLY A C 1
ATOM 707 O O . GLY A 1 90 ? 15.541 4.114 -17.170 1.00 97.56 90 GLY A O 1
ATOM 708 N N . PHE A 1 91 ? 17.633 3.780 -16.394 1.00 98.38 91 PHE A N 1
ATOM 709 C CA . PHE A 1 91 ? 18.265 4.989 -16.943 1.00 98.38 91 PHE A CA 1
ATOM 710 C C . PHE A 1 91 ? 19.406 4.680 -17.930 1.00 98.38 91 PHE A C 1
ATOM 712 O O . PHE A 1 91 ? 20.271 5.522 -18.201 1.00 98.38 91 PHE A O 1
ATOM 719 N N . GLU A 1 92 ? 19.446 3.455 -18.451 1.00 97.44 92 GLU A N 1
ATOM 720 C CA . GLU A 1 92 ? 20.378 3.040 -19.498 1.00 97.44 92 GLU A CA 1
ATOM 721 C C . GLU A 1 92 ? 20.095 3.756 -20.834 1.00 97.44 92 GLU A C 1
ATOM 723 O O . GLU A 1 92 ? 18.974 4.229 -21.054 1.00 97.44 92 GLU A O 1
ATOM 728 N N . PRO A 1 93 ? 21.083 3.853 -21.749 1.00 96.62 93 PRO A N 1
ATOM 729 C CA . PRO A 1 93 ? 20.940 4.603 -22.999 1.00 96.62 93 PRO A CA 1
ATOM 730 C C . PRO A 1 93 ? 19.705 4.229 -23.825 1.00 96.62 93 PRO A C 1
ATOM 732 O O . PRO A 1 93 ? 19.065 5.105 -24.396 1.00 96.62 93 PRO A O 1
ATOM 735 N N . GLU A 1 94 ? 19.337 2.949 -23.865 1.00 96.50 94 GLU A N 1
ATOM 736 C CA . GLU A 1 94 ? 18.165 2.464 -24.591 1.00 96.50 94 GLU A CA 1
ATOM 737 C C . GLU A 1 94 ? 16.846 2.967 -23.988 1.00 96.50 94 GLU A C 1
ATOM 739 O O . GLU A 1 94 ? 15.912 3.268 -24.730 1.00 96.50 94 GLU A O 1
ATOM 744 N N . MET A 1 95 ? 16.762 3.085 -22.661 1.00 98.19 95 MET A N 1
ATOM 745 C CA . MET A 1 95 ? 15.584 3.640 -21.987 1.00 98.19 95 MET A CA 1
ATOM 746 C C . MET A 1 95 ? 15.524 5.155 -22.149 1.00 98.19 95 MET A C 1
ATOM 748 O O . MET A 1 95 ? 14.459 5.691 -22.441 1.00 98.19 95 MET A O 1
ATOM 752 N N . LEU A 1 96 ? 16.666 5.841 -22.041 1.00 98.25 96 LEU A N 1
ATOM 753 C CA . LEU A 1 96 ? 16.744 7.283 -22.279 1.00 98.25 96 LEU A CA 1
ATOM 754 C C . LEU A 1 96 ? 16.389 7.647 -23.726 1.00 98.25 96 LEU A C 1
ATOM 756 O O . LEU A 1 96 ? 15.747 8.667 -23.943 1.00 98.25 96 LEU A O 1
ATOM 760 N N . ALA A 1 97 ? 16.747 6.810 -24.703 1.00 97.69 97 ALA A N 1
ATOM 761 C CA . ALA A 1 97 ? 16.345 7.001 -26.095 1.00 97.69 97 ALA A CA 1
ATOM 762 C C . ALA A 1 97 ? 14.822 6.888 -26.267 1.00 97.69 97 ALA A C 1
ATOM 764 O O . ALA A 1 97 ? 14.205 7.792 -26.821 1.00 97.69 97 ALA A O 1
ATOM 765 N N . ARG A 1 98 ? 14.200 5.834 -25.714 1.00 97.94 98 ARG A N 1
ATOM 766 C CA . ARG A 1 98 ? 12.732 5.671 -25.719 1.00 97.94 98 ARG A CA 1
ATOM 767 C C . ARG A 1 98 ? 12.027 6.848 -25.041 1.00 97.94 98 ARG A C 1
ATOM 769 O O . ARG A 1 98 ? 11.017 7.338 -25.536 1.00 97.94 98 ARG A O 1
ATOM 776 N N . PHE A 1 99 ? 12.574 7.308 -23.919 1.00 98.62 99 PHE A N 1
ATOM 777 C CA . PHE A 1 99 ? 12.065 8.475 -23.213 1.00 98.62 99 PHE A CA 1
ATOM 778 C C . PHE A 1 99 ? 12.185 9.749 -24.065 1.00 98.62 99 PHE A C 1
ATOM 780 O O . PHE A 1 99 ? 11.211 10.486 -24.187 1.00 98.62 99 PHE A O 1
ATOM 787 N N . ALA A 1 100 ? 13.347 10.000 -24.676 1.00 98.25 100 ALA A N 1
ATOM 788 C CA . ALA A 1 100 ? 13.590 11.167 -25.526 1.00 98.25 100 ALA A CA 1
ATOM 789 C C . ALA A 1 100 ? 12.655 11.193 -26.746 1.00 98.25 100 ALA A C 1
ATOM 791 O O . ALA A 1 100 ? 12.121 12.246 -27.090 1.00 98.25 100 ALA A O 1
ATOM 792 N N . ASP A 1 101 ? 12.379 10.030 -27.345 1.00 98.00 101 ASP A N 1
ATOM 793 C CA . ASP A 1 101 ? 11.404 9.897 -28.432 1.00 98.00 101 ASP A CA 1
ATOM 794 C C . ASP A 1 101 ? 9.990 10.306 -27.980 1.00 98.00 101 ASP A C 1
ATOM 796 O O . ASP A 1 101 ? 9.277 10.992 -28.715 1.00 98.00 101 ASP A O 1
ATOM 800 N N . LEU A 1 102 ? 9.586 9.933 -26.758 1.00 97.88 102 LEU A N 1
ATOM 801 C CA . LEU A 1 102 ? 8.306 10.345 -26.168 1.00 97.88 102 LEU A CA 1
ATOM 802 C C . LEU A 1 102 ? 8.284 11.826 -25.763 1.00 97.88 102 LEU A C 1
ATOM 804 O O . LEU A 1 102 ? 7.237 12.466 -25.867 1.00 97.88 102 LEU A O 1
ATOM 808 N N . ALA A 1 103 ? 9.410 12.365 -25.295 1.00 97.56 103 ALA A N 1
ATOM 809 C CA . ALA A 1 103 ? 9.559 13.776 -24.943 1.00 97.56 103 ALA A CA 1
ATOM 810 C C . ALA A 1 103 ? 9.605 14.685 -26.183 1.00 97.56 103 ALA A C 1
ATOM 812 O O . ALA A 1 103 ? 9.249 15.858 -26.098 1.00 97.56 103 ALA A O 1
ATOM 813 N N . GLY A 1 104 ? 10.005 14.144 -27.338 1.00 97.56 104 GLY A N 1
ATOM 814 C CA . GLY A 1 104 ? 10.178 14.889 -28.585 1.00 97.56 104 GLY A CA 1
ATOM 815 C C . GLY A 1 104 ? 11.475 15.700 -28.646 1.00 97.56 104 GLY A C 1
ATOM 816 O O . GLY A 1 104 ? 11.659 16.485 -29.576 1.00 97.56 104 GLY A O 1
ATOM 817 N N . GLU A 1 105 ? 12.377 15.515 -27.680 1.00 95.56 105 GLU A N 1
ATOM 818 C CA . GLU A 1 105 ? 13.658 16.212 -27.595 1.00 95.56 105 GLU A CA 1
ATOM 819 C C . GLU A 1 105 ? 14.738 15.335 -26.937 1.00 95.56 105 GLU A C 1
ATOM 821 O O . GLU A 1 105 ? 14.418 14.445 -26.145 1.00 95.56 105 GLU A O 1
ATOM 826 N N . PRO A 1 106 ? 16.031 15.558 -27.243 1.00 94.38 106 PRO A N 1
ATOM 827 C CA . PRO A 1 106 ? 17.114 14.900 -26.524 1.00 94.38 106 PRO A CA 1
ATOM 828 C C . PRO A 1 106 ? 17.114 15.317 -25.051 1.00 94.38 106 PRO A C 1
ATOM 830 O O . PRO A 1 106 ? 17.179 16.504 -24.749 1.00 94.38 106 PRO A O 1
ATOM 833 N N . VAL A 1 107 ? 17.113 14.338 -24.146 1.00 95.94 107 VAL A N 1
ATOM 834 C CA . VAL A 1 107 ? 17.161 14.573 -22.698 1.00 95.94 107 VAL A CA 1
ATOM 835 C C . VAL A 1 107 ? 18.316 13.791 -22.090 1.00 95.94 107 VAL A C 1
ATOM 837 O O . VAL A 1 107 ? 18.458 12.583 -22.302 1.00 95.94 107 VAL A O 1
ATOM 840 N N . THR A 1 108 ? 19.169 14.472 -21.327 1.00 96.88 108 THR A N 1
ATOM 841 C CA . THR A 1 108 ? 20.224 13.807 -20.562 1.00 96.88 108 THR A CA 1
ATOM 842 C C . THR A 1 108 ? 19.658 13.174 -19.294 1.00 96.88 108 THR A C 1
ATOM 844 O O . THR A 1 108 ? 18.660 13.616 -18.728 1.00 96.88 108 THR A O 1
ATOM 847 N N . ARG A 1 109 ? 20.350 12.155 -18.775 1.00 97.94 109 ARG A N 1
ATOM 848 C CA . ARG A 1 109 ? 19.973 11.515 -17.507 1.00 97.94 109 ARG A CA 1
ATOM 849 C C . ARG A 1 109 ? 19.861 12.515 -16.352 1.00 97.94 109 ARG A C 1
ATOM 851 O O . ARG A 1 109 ? 18.929 12.429 -15.566 1.00 97.94 109 ARG A O 1
ATOM 858 N N . ALA A 1 110 ? 20.811 13.447 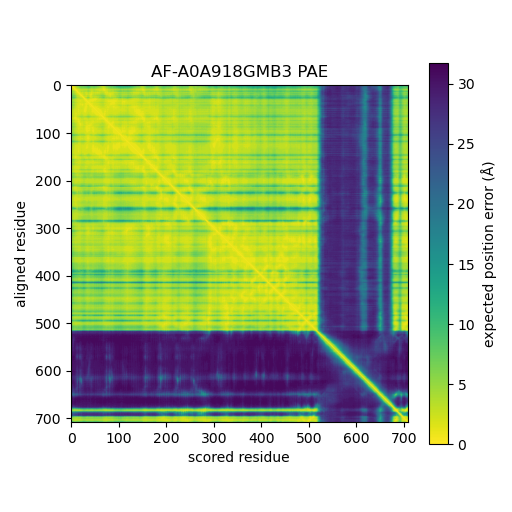-16.256 1.00 97.50 110 ALA A N 1
ATOM 859 C CA . ALA A 1 110 ? 20.852 14.430 -15.177 1.00 97.50 110 ALA A CA 1
ATOM 860 C C . ALA A 1 110 ? 19.659 15.396 -15.239 1.00 97.50 110 ALA A C 1
ATOM 862 O O . ALA A 1 110 ? 19.053 15.668 -14.207 1.00 97.50 110 ALA A O 1
ATOM 863 N N . GLU A 1 111 ? 19.293 15.860 -16.439 1.00 97.69 111 GLU A N 1
ATOM 864 C CA . GLU A 1 111 ? 18.097 16.686 -16.649 1.00 97.69 111 GLU A CA 1
ATOM 865 C C . GLU A 1 111 ? 16.828 15.919 -16.282 1.00 97.69 111 GLU A C 1
ATOM 867 O O . GLU A 1 111 ? 15.991 16.441 -15.548 1.00 97.69 111 GLU A O 1
ATOM 872 N N . LEU A 1 112 ? 16.711 14.664 -16.734 1.00 98.31 112 LEU A N 1
ATOM 873 C CA . LEU A 1 112 ? 15.572 13.813 -16.407 1.00 98.31 112 LEU A CA 1
ATOM 874 C C . LEU A 1 112 ? 15.419 13.639 -14.894 1.00 98.31 112 LEU A C 1
ATOM 876 O O . LEU A 1 112 ? 14.342 13.893 -14.362 1.00 98.31 112 LEU A O 1
ATOM 880 N N . VAL A 1 113 ? 16.489 13.236 -14.201 1.00 98.06 113 VAL A N 1
ATOM 881 C CA . VAL A 1 113 ? 16.466 12.997 -12.750 1.00 98.06 113 VAL A CA 1
ATOM 882 C C . VAL A 1 113 ? 16.107 14.272 -11.994 1.00 98.06 113 VAL A C 1
ATOM 884 O O . VAL A 1 113 ? 15.193 14.241 -11.177 1.00 98.06 113 VAL A O 1
ATOM 887 N N . ALA A 1 114 ? 16.749 15.400 -12.309 1.00 97.31 114 ALA A N 1
ATOM 888 C CA . ALA A 1 114 ? 16.450 16.675 -11.660 1.00 97.31 114 ALA A CA 1
ATOM 889 C C . ALA A 1 114 ? 14.986 17.107 -11.857 1.00 97.31 114 ALA A C 1
ATOM 891 O O . ALA A 1 114 ? 14.368 17.631 -10.931 1.00 97.31 114 ALA A O 1
ATOM 892 N N . ALA A 1 115 ? 14.417 16.866 -13.042 1.00 97.44 115 ALA A N 1
ATOM 893 C CA . ALA A 1 115 ? 13.026 17.193 -13.328 1.00 97.44 115 ALA A CA 1
ATOM 894 C C . ALA A 1 115 ? 12.039 16.284 -12.576 1.00 97.44 115 ALA A C 1
ATOM 896 O O . ALA A 1 115 ? 11.045 16.771 -12.042 1.00 97.44 115 ALA A O 1
ATOM 897 N N . ILE A 1 116 ? 12.282 14.968 -12.519 1.00 97.50 116 ILE A N 1
ATOM 898 C CA . ILE A 1 116 ? 11.319 14.024 -11.927 1.00 97.50 116 ILE A CA 1
ATOM 899 C C . ILE A 1 116 ? 11.352 14.010 -10.397 1.00 97.50 116 ILE A C 1
ATOM 901 O O . ILE A 1 116 ? 10.314 13.743 -9.796 1.00 97.50 116 ILE A O 1
ATOM 905 N N . THR A 1 117 ? 12.481 14.307 -9.750 1.00 97.25 117 THR A N 1
ATOM 906 C CA . THR A 1 117 ? 12.599 14.222 -8.281 1.00 97.25 117 THR A CA 1
ATOM 907 C C . THR A 1 117 ? 12.218 15.510 -7.539 1.00 97.25 117 THR A C 1
ATOM 909 O O . THR A 1 117 ? 12.208 15.528 -6.310 1.00 97.25 117 THR A O 1
ATOM 912 N N . GLY A 1 118 ? 11.880 16.581 -8.265 1.00 94.50 118 GLY A N 1
ATOM 913 C CA . GLY A 1 118 ? 11.426 17.863 -7.713 1.00 94.50 118 GLY A CA 1
ATOM 914 C C . GLY A 1 118 ? 9.896 17.974 -7.558 1.00 94.50 118 GLY A C 1
ATOM 915 O O . GLY A 1 118 ? 9.227 17.007 -7.183 1.00 94.50 118 GLY A O 1
ATOM 916 N N . PRO A 1 119 ? 9.299 19.152 -7.828 1.00 94.06 119 PRO A N 1
ATOM 917 C CA . PRO A 1 119 ? 7.849 19.299 -7.980 1.00 94.06 119 PRO A CA 1
ATOM 918 C C . PRO A 1 119 ? 7.284 18.439 -9.132 1.00 94.06 119 PRO A C 1
ATOM 920 O O . PRO A 1 119 ? 8.051 17.991 -9.986 1.00 94.06 119 PRO A O 1
ATOM 923 N N . PRO A 1 120 ? 5.956 18.217 -9.196 1.00 95.69 120 PRO A N 1
ATOM 924 C CA . PRO A 1 120 ? 5.318 17.495 -10.296 1.00 95.69 120 PRO A CA 1
ATOM 925 C C . PRO A 1 120 ? 5.765 18.002 -11.669 1.00 95.69 120 PRO A C 1
ATOM 927 O O . PRO A 1 120 ? 5.677 19.193 -11.966 1.00 95.69 120 PRO A O 1
ATOM 930 N N . HIS A 1 121 ? 6.235 17.079 -12.509 1.00 97.38 121 HIS A N 1
ATOM 931 C CA . HIS A 1 121 ? 6.754 17.380 -13.839 1.00 97.38 121 HIS A CA 1
ATOM 932 C C . HIS A 1 121 ? 6.138 16.435 -14.885 1.00 97.38 121 HIS A C 1
ATOM 934 O O . HIS A 1 121 ? 6.071 15.227 -14.629 1.00 97.38 121 HIS A O 1
ATOM 940 N N . PRO A 1 122 ? 5.752 16.916 -16.087 1.00 97.00 122 PRO A N 1
ATOM 941 C CA . PRO A 1 122 ? 5.156 16.075 -17.134 1.00 97.00 122 PRO A CA 1
ATOM 942 C C . PRO A 1 122 ? 6.008 14.860 -17.525 1.00 97.00 122 PRO A C 1
ATOM 944 O O . PRO A 1 122 ? 5.482 13.806 -17.879 1.00 97.00 122 PRO A O 1
ATOM 947 N N . TRP A 1 123 ? 7.333 14.978 -17.411 1.00 98.06 123 TRP A N 1
ATOM 948 C CA . TRP A 1 123 ? 8.260 13.877 -17.691 1.00 98.06 123 TRP A CA 1
ATOM 949 C C . TRP A 1 123 ? 8.090 12.666 -16.776 1.00 98.06 123 TRP A C 1
ATOM 951 O O . TRP A 1 123 ? 8.471 11.574 -17.183 1.00 98.06 123 TRP A O 1
ATOM 961 N N . ARG A 1 124 ? 7.477 12.797 -15.592 1.00 98.06 124 ARG A N 1
ATOM 962 C CA . ARG A 1 124 ? 7.171 11.626 -14.758 1.00 98.06 124 ARG A CA 1
ATOM 963 C C . ARG A 1 124 ? 6.246 10.653 -15.478 1.00 98.06 124 ARG A C 1
ATOM 965 O O . ARG A 1 124 ? 6.514 9.459 -15.484 1.00 98.06 124 ARG A O 1
ATOM 972 N N . ALA A 1 125 ? 5.207 11.166 -16.139 1.00 98.19 125 ALA A N 1
ATOM 973 C CA . ALA A 1 125 ? 4.272 10.340 -16.898 1.00 98.19 125 ALA A CA 1
ATOM 974 C C . ALA A 1 125 ? 4.957 9.679 -18.106 1.00 98.19 125 ALA A C 1
ATOM 976 O O . ALA A 1 125 ? 4.708 8.513 -18.404 1.00 98.19 125 ALA A O 1
ATOM 977 N N . LEU A 1 126 ? 5.859 10.403 -18.780 1.00 98.56 126 LEU A N 1
ATOM 978 C CA . LEU A 1 126 ? 6.633 9.862 -19.902 1.00 98.56 126 LEU A CA 1
ATOM 979 C C . LEU A 1 126 ? 7.616 8.772 -19.449 1.00 98.56 126 LEU A C 1
ATOM 981 O O . LEU A 1 126 ? 7.740 7.745 -20.115 1.00 98.56 126 LEU A O 1
ATOM 985 N N . LEU A 1 127 ? 8.281 8.958 -18.306 1.00 98.50 127 LEU A N 1
ATOM 986 C CA . LEU A 1 127 ? 9.189 7.963 -17.737 1.00 98.50 127 LEU A CA 1
ATOM 987 C C . LEU A 1 127 ? 8.434 6.720 -17.260 1.00 98.50 127 LEU A C 1
ATOM 989 O O . LEU A 1 127 ? 8.800 5.615 -17.650 1.00 98.50 127 LEU A O 1
ATOM 993 N N . ALA A 1 128 ? 7.345 6.904 -16.509 1.00 98.19 128 ALA A N 1
ATOM 994 C CA . ALA A 1 128 ? 6.445 5.831 -16.090 1.00 98.19 128 ALA A CA 1
ATOM 995 C C . ALA A 1 128 ? 5.975 5.000 -17.292 1.00 98.19 128 ALA A C 1
ATOM 997 O O . ALA A 1 128 ? 6.068 3.776 -17.281 1.00 98.19 128 ALA A O 1
ATOM 998 N N . ARG A 1 129 ? 5.564 5.665 -18.380 1.00 98.25 129 ARG A N 1
ATOM 999 C CA . ARG A 1 129 ? 5.198 5.001 -19.634 1.00 98.25 129 ARG A CA 1
ATOM 1000 C C . ARG A 1 129 ? 6.371 4.243 -20.261 1.00 98.25 129 ARG A C 1
ATOM 1002 O O . ARG A 1 129 ? 6.194 3.102 -20.675 1.00 98.25 129 ARG A O 1
ATOM 1009 N N . THR A 1 130 ? 7.556 4.851 -20.312 1.00 98.56 130 THR A N 1
ATOM 1010 C CA . THR A 1 130 ? 8.771 4.225 -20.864 1.00 98.56 130 THR A CA 1
ATOM 1011 C C . THR A 1 130 ? 9.111 2.930 -20.124 1.00 98.56 130 THR A C 1
ATOM 1013 O O . THR A 1 130 ? 9.373 1.898 -20.746 1.00 98.56 130 THR A O 1
ATOM 1016 N N . TRP A 1 131 ? 9.090 2.981 -18.792 1.00 98.38 131 TRP A N 1
ATOM 1017 C CA . TRP A 1 131 ? 9.311 1.840 -17.908 1.00 98.38 131 TRP A CA 1
ATOM 1018 C C . TRP A 1 131 ? 8.230 0.775 -18.085 1.00 98.38 131 TRP A C 1
ATOM 1020 O O . TRP A 1 131 ? 8.535 -0.386 -18.367 1.00 98.38 131 TRP A O 1
ATOM 1030 N N . PHE A 1 132 ? 6.962 1.167 -18.017 1.00 98.06 132 PHE A N 1
ATOM 1031 C CA . PHE A 1 132 ? 5.858 0.227 -18.126 1.00 98.06 132 PHE A CA 1
ATOM 1032 C C . PHE A 1 132 ? 5.810 -0.489 -19.483 1.00 98.06 132 PHE A C 1
ATOM 1034 O O . PHE A 1 132 ? 5.640 -1.707 -19.522 1.00 98.06 132 PHE A O 1
ATOM 1041 N N . GLU A 1 133 ? 6.018 0.217 -20.599 1.00 98.25 133 GLU A N 1
ATOM 1042 C CA . GLU A 1 133 ? 6.035 -0.393 -21.935 1.00 98.25 133 GLU A CA 1
ATOM 1043 C C . GLU A 1 133 ? 7.183 -1.409 -22.084 1.00 98.25 133 GLU A C 1
ATOM 1045 O O . GLU A 1 133 ? 6.964 -2.516 -22.577 1.00 98.25 133 GLU A O 1
ATOM 1050 N N . ALA A 1 134 ? 8.387 -1.100 -21.587 1.00 98.38 134 ALA A N 1
ATOM 1051 C CA . ALA A 1 134 ? 9.511 -2.041 -21.618 1.00 98.38 134 ALA A CA 1
ATOM 1052 C C . ALA A 1 134 ? 9.264 -3.287 -20.744 1.00 98.38 134 ALA A C 1
ATOM 1054 O O . ALA A 1 134 ? 9.612 -4.406 -21.137 1.00 98.38 134 ALA A O 1
ATOM 1055 N N . GLN A 1 135 ? 8.639 -3.110 -19.576 1.00 97.38 135 GLN A N 1
ATOM 1056 C CA . GLN A 1 135 ? 8.222 -4.216 -18.715 1.00 97.38 135 GLN A CA 1
ATOM 1057 C C . GLN A 1 135 ? 7.154 -5.083 -19.402 1.00 97.38 135 GLN A C 1
ATOM 1059 O O . GLN A 1 135 ? 7.266 -6.312 -19.417 1.00 97.38 135 GLN A O 1
ATOM 1064 N N . LEU A 1 136 ? 6.151 -4.454 -20.019 1.00 98.00 136 LEU A N 1
ATOM 1065 C CA . LEU A 1 136 ? 5.061 -5.126 -20.720 1.00 98.00 136 LEU A CA 1
ATOM 1066 C C . LEU A 1 136 ? 5.571 -5.944 -21.914 1.00 98.00 136 LEU A C 1
ATOM 1068 O O . LEU A 1 136 ? 5.201 -7.107 -22.050 1.00 98.00 136 LEU A O 1
ATOM 1072 N N . GLU A 1 137 ? 6.501 -5.399 -22.707 1.00 98.25 137 GLU A N 1
ATOM 1073 C CA . GLU A 1 137 ? 7.167 -6.121 -23.802 1.00 98.25 137 GLU A CA 1
ATOM 1074 C C . GLU A 1 137 ? 7.833 -7.426 -23.320 1.00 98.25 137 GLU A C 1
ATOM 1076 O O . GLU A 1 137 ? 7.832 -8.436 -24.030 1.00 98.25 137 GLU A O 1
ATOM 1081 N N . ALA A 1 138 ? 8.429 -7.423 -22.122 1.00 98.19 138 ALA A N 1
ATOM 1082 C CA . ALA A 1 138 ? 9.037 -8.617 -21.540 1.00 98.19 138 ALA A CA 1
ATOM 1083 C C . ALA A 1 138 ? 7.976 -9.638 -21.095 1.00 98.19 138 ALA A C 1
ATOM 1085 O O . ALA A 1 138 ? 8.118 -10.829 -21.388 1.00 98.19 138 ALA A O 1
ATOM 1086 N N . VAL A 1 139 ? 6.897 -9.182 -20.445 1.00 98.25 139 VAL A N 1
ATOM 1087 C CA . VAL A 1 139 ? 5.771 -10.044 -20.046 1.00 98.25 139 VAL A CA 1
ATOM 1088 C C . VAL A 1 139 ? 5.121 -10.695 -21.262 1.00 98.25 139 VAL A C 1
ATOM 1090 O O . VAL A 1 139 ? 4.924 -11.909 -21.269 1.00 98.25 139 VAL A O 1
ATOM 1093 N N . GLU A 1 140 ? 4.837 -9.927 -22.312 1.00 98.25 140 GLU A N 1
ATOM 1094 C CA . GLU A 1 140 ? 4.207 -10.425 -23.536 1.00 98.25 140 GLU A CA 1
ATOM 1095 C C . GLU A 1 140 ? 5.084 -11.457 -24.254 1.00 98.25 140 GLU A C 1
ATOM 1097 O O . GLU A 1 140 ? 4.587 -12.501 -24.685 1.00 98.25 140 GLU A O 1
ATOM 1102 N N . ALA A 1 141 ? 6.401 -11.228 -24.319 1.00 98.50 141 ALA A N 1
ATOM 1103 C CA . ALA A 1 141 ? 7.342 -12.189 -24.891 1.00 98.50 141 ALA A CA 1
ATOM 1104 C C . ALA A 1 141 ? 7.349 -13.519 -24.114 1.00 98.50 141 ALA A C 1
ATOM 1106 O O . ALA A 1 141 ? 7.318 -14.599 -24.712 1.00 98.50 141 ALA A O 1
ATOM 1107 N N . VAL A 1 142 ? 7.345 -13.456 -22.778 1.00 98.44 142 VAL A N 1
ATOM 1108 C CA . VAL A 1 142 ? 7.259 -14.645 -21.919 1.00 98.44 142 VAL A CA 1
ATOM 1109 C C . VAL A 1 142 ? 5.899 -15.330 -22.064 1.00 98.44 142 VAL A C 1
ATOM 1111 O O . VAL A 1 142 ? 5.836 -16.552 -22.212 1.00 98.44 142 VAL A O 1
ATOM 1114 N N . ARG A 1 143 ? 4.804 -14.567 -22.091 1.00 98.00 143 ARG A N 1
ATOM 1115 C CA . ARG A 1 143 ? 3.447 -15.091 -22.267 1.00 98.00 143 ARG A CA 1
ATOM 1116 C C . ARG A 1 143 ? 3.298 -15.830 -23.587 1.00 98.00 143 ARG A C 1
ATOM 1118 O O . ARG A 1 143 ? 2.830 -16.971 -23.581 1.00 98.00 143 ARG A O 1
ATOM 1125 N N . ALA A 1 144 ? 3.751 -15.239 -24.689 1.00 97.94 144 ALA A N 1
ATOM 1126 C CA . ALA A 1 144 ? 3.775 -15.893 -25.992 1.00 97.94 144 ALA A CA 1
ATOM 1127 C C . ALA A 1 144 ? 4.574 -17.203 -25.941 1.00 97.94 144 ALA A C 1
ATOM 1129 O O . ALA A 1 144 ? 4.125 -18.226 -26.460 1.00 97.94 144 ALA A O 1
ATOM 1130 N N . ALA A 1 145 ? 5.717 -17.203 -25.251 1.00 98.00 145 ALA A N 1
ATOM 1131 C CA . ALA A 1 145 ? 6.536 -18.394 -25.119 1.00 98.00 145 ALA A CA 1
ATOM 1132 C C . ALA A 1 145 ? 5.854 -19.512 -24.321 1.00 98.00 145 ALA A C 1
ATOM 1134 O O . ALA A 1 145 ? 6.094 -20.668 -24.642 1.00 98.00 145 ALA A O 1
ATOM 1135 N N . VAL A 1 146 ? 5.010 -19.228 -23.322 1.00 97.62 146 VAL A N 1
ATOM 1136 C CA . VAL A 1 146 ? 4.428 -20.250 -22.418 1.00 97.62 146 VAL A CA 1
ATOM 1137 C C . VAL A 1 146 ? 2.934 -20.533 -22.648 1.00 97.62 146 VAL A C 1
ATOM 1139 O O . VAL A 1 146 ? 2.339 -21.350 -21.940 1.00 97.62 146 VAL A O 1
ATOM 1142 N N . ALA A 1 147 ? 2.317 -19.878 -23.635 1.00 95.38 147 ALA A N 1
ATOM 1143 C CA . ALA A 1 147 ? 0.895 -19.987 -23.967 1.00 95.38 147 ALA A CA 1
ATOM 1144 C C . ALA A 1 147 ? 0.393 -21.441 -24.048 1.00 95.38 147 ALA A C 1
ATOM 1146 O O . ALA A 1 147 ? 1.011 -22.294 -24.684 1.00 95.38 147 ALA A O 1
ATOM 1147 N N . GLY A 1 148 ? -0.728 -21.715 -23.369 1.00 94.00 148 GLY A N 1
ATOM 1148 C CA . GLY A 1 148 ? -1.386 -23.027 -23.331 1.00 94.00 148 GLY A CA 1
ATOM 1149 C C . GLY A 1 148 ? -0.656 -24.120 -22.540 1.00 94.00 148 GLY A C 1
ATOM 1150 O O . GLY A 1 148 ? -1.143 -25.245 -22.498 1.00 94.00 148 GLY A O 1
ATOM 1151 N N . ARG A 1 149 ? 0.503 -23.823 -21.934 1.00 96.06 149 ARG A N 1
ATOM 1152 C CA . ARG A 1 149 ? 1.356 -24.831 -21.276 1.00 96.06 149 ARG A CA 1
ATOM 1153 C C . ARG A 1 149 ? 1.585 -24.582 -19.788 1.00 96.06 149 ARG A C 1
ATOM 1155 O O . ARG A 1 149 ? 1.795 -25.545 -19.062 1.00 96.06 149 ARG A O 1
ATOM 1162 N N . ALA A 1 150 ? 1.550 -23.322 -19.35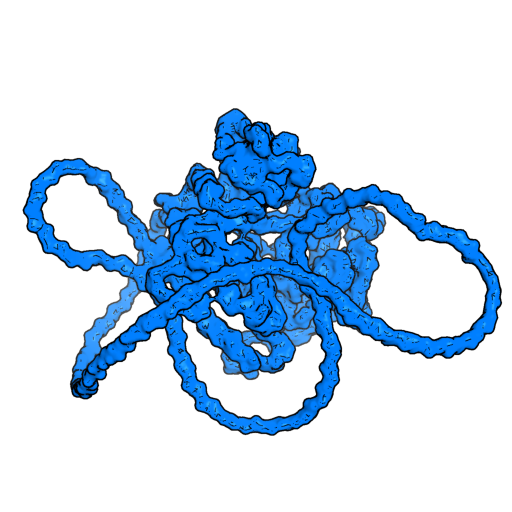6 1.00 96.69 150 ALA A N 1
ATOM 1163 C CA . ALA A 1 150 ? 1.620 -22.923 -17.952 1.00 96.69 150 ALA A CA 1
ATOM 1164 C C . ALA A 1 150 ? 0.944 -21.557 -17.728 1.00 96.69 150 ALA A C 1
ATOM 1166 O O . ALA A 1 150 ? 0.944 -20.686 -18.617 1.00 96.69 150 ALA A O 1
ATOM 1167 N N . ALA A 1 151 ? 0.418 -21.355 -16.520 1.00 97.25 151 ALA A N 1
ATOM 1168 C CA . ALA A 1 151 ? 0.048 -20.035 -16.023 1.00 97.25 151 ALA A CA 1
ATOM 1169 C C . ALA A 1 151 ? 1.305 -19.202 -15.725 1.00 97.25 151 ALA A C 1
ATOM 1171 O O . ALA A 1 151 ? 2.382 -19.750 -15.472 1.00 97.25 151 ALA A O 1
ATOM 1172 N N . LEU A 1 152 ? 1.170 -17.874 -15.761 1.00 97.94 152 LEU A N 1
ATOM 1173 C CA . LEU A 1 152 ? 2.209 -16.969 -15.267 1.00 97.94 152 LEU A CA 1
ATOM 1174 C C . LEU A 1 152 ? 1.785 -16.380 -13.930 1.00 97.94 152 LEU A C 1
ATOM 1176 O O . LEU A 1 152 ? 0.646 -15.942 -13.771 1.00 97.94 152 LEU A O 1
ATOM 1180 N N . GLY A 1 153 ? 2.728 -16.366 -12.998 1.00 97.38 153 GLY A N 1
ATOM 1181 C CA . GLY A 1 153 ? 2.616 -15.669 -11.731 1.00 97.38 153 GLY A CA 1
ATOM 1182 C C . GLY A 1 153 ? 3.464 -14.402 -11.734 1.00 97.38 153 GLY A C 1
ATOM 1183 O O . GLY A 1 153 ? 4.513 -14.372 -12.376 1.00 97.38 153 GLY A O 1
ATOM 1184 N N . LEU A 1 154 ? 3.033 -13.373 -11.012 1.00 97.12 154 LEU A N 1
ATOM 1185 C CA . LEU A 1 154 ? 3.821 -12.170 -10.746 1.00 97.12 154 LEU A CA 1
ATOM 1186 C C . LEU A 1 154 ? 4.002 -12.000 -9.240 1.00 97.12 154 LEU A C 1
ATOM 1188 O O . LEU A 1 154 ? 3.016 -11.909 -8.504 1.00 97.12 154 LEU A O 1
ATOM 1192 N N . MET A 1 155 ? 5.255 -11.911 -8.804 1.00 96.25 155 MET A N 1
ATOM 1193 C CA . MET A 1 155 ? 5.606 -11.466 -7.460 1.00 96.25 155 MET A CA 1
ATOM 1194 C C . MET A 1 155 ? 5.776 -9.942 -7.468 1.00 96.25 155 MET A C 1
ATOM 1196 O O . MET A 1 155 ? 6.516 -9.396 -8.287 1.00 96.25 155 MET A O 1
ATOM 1200 N N . SER A 1 156 ? 5.047 -9.231 -6.608 1.00 92.56 156 SER A N 1
ATOM 1201 C CA . SER A 1 156 ? 5.059 -7.763 -6.591 1.00 92.56 156 SER A CA 1
ATOM 1202 C C . SER A 1 156 ? 5.782 -7.165 -5.392 1.00 92.56 156 SER A C 1
ATOM 1204 O O . SER A 1 156 ? 5.979 -7.823 -4.382 1.00 92.56 156 SER A O 1
ATOM 1206 N N . SER A 1 157 ? 6.118 -5.879 -5.500 1.00 89.94 157 SER A N 1
ATOM 1207 C CA . SER A 1 157 ? 6.563 -5.014 -4.405 1.00 89.94 157 SER A CA 1
ATOM 1208 C C . SER A 1 157 ? 5.392 -4.264 -3.752 1.00 89.94 157 SER A C 1
ATOM 1210 O O . SER A 1 157 ? 4.224 -4.535 -4.042 1.00 89.94 157 SER A O 1
ATOM 1212 N N . THR A 1 158 ? 5.702 -3.293 -2.887 1.00 92.88 158 THR A N 1
ATOM 1213 C CA . THR A 1 158 ? 4.720 -2.377 -2.289 1.00 92.88 158 THR A CA 1
ATOM 1214 C C . THR A 1 158 ? 4.097 -1.431 -3.324 1.00 92.88 158 THR A C 1
ATOM 1216 O O . THR A 1 158 ? 4.688 -1.139 -4.369 1.00 92.88 158 THR A O 1
ATOM 1219 N N . LEU A 1 159 ? 2.896 -0.926 -3.014 1.00 94.69 159 LEU A N 1
ATOM 1220 C CA . LEU A 1 159 ? 2.131 -0.038 -3.898 1.00 94.69 159 LEU A CA 1
ATOM 1221 C C . LEU A 1 159 ? 2.844 1.288 -4.173 1.00 94.69 159 LEU A C 1
ATOM 1223 O O . LEU A 1 159 ? 2.868 1.738 -5.314 1.00 94.69 159 LEU A O 1
ATOM 1227 N N . GLY A 1 160 ? 3.440 1.890 -3.138 1.00 95.56 160 GLY A N 1
ATOM 1228 C CA . GLY A 1 160 ? 4.132 3.172 -3.260 1.00 95.56 160 GLY A CA 1
ATOM 1229 C C . GLY A 1 160 ? 5.233 3.123 -4.311 1.00 95.56 160 GLY A C 1
ATOM 1230 O O . GLY A 1 160 ? 5.277 3.966 -5.201 1.00 95.56 160 GLY A O 1
ATOM 1231 N N . VAL A 1 161 ? 6.066 2.081 -4.269 1.00 95.44 161 VAL A N 1
ATOM 1232 C CA . VAL A 1 161 ? 7.153 1.941 -5.240 1.00 95.44 161 VAL A CA 1
ATOM 1233 C C . VAL A 1 161 ? 6.629 1.544 -6.617 1.00 95.44 161 VAL A C 1
ATOM 1235 O O . VAL A 1 161 ? 7.091 2.068 -7.626 1.00 95.44 161 VAL A O 1
ATOM 1238 N N . ALA A 1 162 ? 5.610 0.681 -6.680 1.00 96.00 162 ALA A N 1
ATOM 1239 C CA . ALA A 1 162 ? 4.945 0.355 -7.939 1.00 96.00 162 ALA A CA 1
ATOM 1240 C C . ALA A 1 162 ? 4.385 1.601 -8.653 1.00 96.00 162 ALA A C 1
ATOM 1242 O O . ALA A 1 162 ? 4.395 1.646 -9.883 1.00 96.00 162 ALA A O 1
ATOM 1243 N N . SER A 1 163 ? 3.948 2.614 -7.897 1.00 97.06 163 SER A N 1
ATOM 1244 C CA . SER A 1 163 ? 3.512 3.897 -8.451 1.00 97.06 163 SER A CA 1
ATOM 1245 C C . SER A 1 163 ? 4.661 4.681 -9.086 1.00 97.06 163 SER A C 1
ATOM 1247 O O . SER A 1 163 ? 4.514 5.173 -10.203 1.00 97.06 163 SER A O 1
ATOM 1249 N N . VAL A 1 164 ? 5.831 4.737 -8.434 1.00 97.19 164 VAL A N 1
ATOM 1250 C CA . VAL A 1 164 ? 7.040 5.363 -9.008 1.00 97.19 164 VAL A CA 1
ATOM 1251 C C . VAL A 1 164 ? 7.463 4.653 -10.297 1.00 97.19 164 VAL A C 1
ATOM 1253 O O . VAL A 1 164 ? 7.835 5.301 -11.270 1.00 97.19 164 VAL A O 1
ATOM 1256 N N . GLU A 1 165 ? 7.344 3.325 -10.336 1.00 96.31 165 GLU A N 1
ATOM 1257 C CA . GLU A 1 165 ? 7.649 2.507 -11.516 1.00 96.31 165 GLU A CA 1
ATOM 1258 C C . GLU A 1 165 ? 6.630 2.638 -12.661 1.00 96.31 165 GLU A C 1
ATOM 1260 O O . GLU A 1 165 ? 6.858 2.089 -13.739 1.00 96.31 165 GLU A O 1
ATOM 1265 N N . GLY A 1 166 ? 5.506 3.331 -12.450 1.00 95.94 166 GLY A N 1
ATOM 1266 C CA . GLY A 1 166 ? 4.461 3.478 -13.460 1.00 95.94 166 GLY A CA 1
ATOM 1267 C C . GLY A 1 166 ? 3.641 2.212 -13.709 1.00 95.94 166 GLY A C 1
ATOM 1268 O O . GLY A 1 166 ? 3.134 2.024 -14.814 1.00 95.94 166 GLY A O 1
ATOM 1269 N N . ARG A 1 167 ? 3.524 1.305 -12.728 1.00 94.06 167 ARG A N 1
ATOM 1270 C CA . ARG A 1 167 ? 2.820 0.029 -12.928 1.00 94.06 167 ARG A CA 1
ATOM 1271 C C . ARG A 1 167 ? 1.319 0.224 -13.131 1.00 94.06 167 ARG A C 1
ATOM 1273 O O . ARG A 1 167 ? 0.588 0.521 -12.191 1.00 94.06 167 ARG A O 1
ATOM 1280 N N . GLU A 1 168 ? 0.835 -0.098 -14.328 1.00 94.44 168 GLU A N 1
ATOM 1281 C CA . GLU A 1 168 ? -0.601 -0.191 -14.609 1.00 94.44 168 GLU A CA 1
ATOM 1282 C C . GLU A 1 168 ? -1.117 -1.612 -14.304 1.00 94.44 168 GLU A C 1
ATOM 1284 O O . GLU A 1 168 ? -1.157 -2.486 -15.179 1.00 94.44 168 GLU A O 1
ATOM 1289 N N . TRP A 1 169 ? -1.524 -1.865 -13.053 1.00 94.19 169 TRP A N 1
ATOM 1290 C CA . TRP A 1 169 ? -1.815 -3.214 -12.532 1.00 94.19 169 TRP A CA 1
ATOM 1291 C C . TRP A 1 169 ? -2.782 -4.035 -13.378 1.00 94.19 169 TRP A C 1
ATOM 1293 O O . TRP A 1 169 ? -2.504 -5.196 -13.681 1.00 94.19 169 TRP A O 1
ATOM 1303 N N . ARG A 1 170 ? -3.904 -3.445 -13.802 1.00 93.19 170 ARG A N 1
ATOM 1304 C CA . ARG A 1 170 ? -4.912 -4.164 -14.597 1.00 93.19 170 ARG A CA 1
ATOM 1305 C C . ARG A 1 170 ? -4.353 -4.639 -15.934 1.00 93.19 170 ARG A C 1
ATOM 1307 O O . ARG A 1 170 ? -4.638 -5.762 -16.342 1.00 93.19 170 ARG A O 1
ATOM 1314 N N . ARG A 1 171 ? -3.554 -3.805 -16.606 1.00 95.12 171 ARG A N 1
ATOM 1315 C CA . ARG A 1 171 ? -2.921 -4.156 -17.885 1.00 95.12 171 ARG A CA 1
ATOM 1316 C C . ARG A 1 171 ? -1.808 -5.174 -17.684 1.00 95.12 171 ARG A C 1
ATOM 1318 O O . ARG A 1 171 ? -1.750 -6.141 -18.435 1.00 95.12 171 ARG A O 1
ATOM 1325 N N . LEU A 1 172 ? -0.984 -4.998 -16.651 1.00 95.88 172 LEU A N 1
ATOM 1326 C CA . LEU A 1 172 ? 0.092 -5.929 -16.323 1.00 95.88 172 LEU A CA 1
ATOM 1327 C C . LEU A 1 172 ? -0.447 -7.331 -16.018 1.00 95.88 172 LEU A C 1
ATOM 1329 O O . LEU A 1 172 ? 0.004 -8.308 -16.609 1.00 95.88 172 LEU A O 1
ATOM 1333 N N . LEU A 1 173 ? -1.453 -7.431 -15.143 1.00 95.31 173 LEU A N 1
ATOM 1334 C CA . LEU A 1 173 ? -2.078 -8.704 -14.779 1.00 95.31 173 LEU A CA 1
ATOM 1335 C C . LEU A 1 173 ? -2.816 -9.337 -15.966 1.00 95.31 173 LEU A C 1
ATOM 1337 O O . LEU A 1 173 ? -2.739 -10.549 -16.149 1.00 95.31 173 LEU A O 1
ATOM 1341 N N . ALA A 1 174 ? -3.471 -8.539 -16.816 1.00 94.38 174 ALA A N 1
ATOM 1342 C CA . ALA A 1 174 ? -4.076 -9.049 -18.047 1.00 94.38 174 ALA A CA 1
ATOM 1343 C C . ALA A 1 174 ? -3.027 -9.621 -19.020 1.00 94.38 174 ALA A C 1
ATOM 1345 O O . ALA A 1 174 ? -3.272 -10.652 -19.649 1.00 94.38 174 ALA A O 1
ATOM 1346 N N . ALA A 1 175 ? -1.845 -9.004 -19.112 1.00 96.19 175 ALA A N 1
ATOM 1347 C CA . ALA A 1 175 ? -0.757 -9.456 -19.980 1.00 96.19 175 ALA A CA 1
ATOM 1348 C C . ALA A 1 175 ? -0.135 -10.795 -19.544 1.00 96.19 175 ALA A C 1
ATOM 1350 O O . ALA A 1 175 ? 0.422 -11.515 -20.375 1.00 96.19 175 ALA A O 1
ATOM 1351 N N . LEU A 1 176 ? -0.281 -11.188 -18.272 1.00 96.69 176 LEU A N 1
ATOM 1352 C CA . LEU A 1 176 ? 0.109 -12.525 -17.802 1.00 96.69 176 LEU A CA 1
ATOM 1353 C C . LEU A 1 176 ? -0.738 -13.638 -18.441 1.00 96.69 176 LEU A C 1
ATOM 1355 O O . LEU A 1 176 ? -0.266 -14.775 -18.544 1.00 96.69 176 LEU A O 1
ATOM 1359 N N . GLY A 1 177 ? -1.941 -13.310 -18.923 1.00 94.31 177 GLY A N 1
ATOM 1360 C CA . GLY A 1 177 ? -2.863 -14.216 -19.603 1.00 94.31 177 GLY A CA 1
ATOM 1361 C C . GLY A 1 177 ? -3.796 -14.999 -18.664 1.00 94.31 177 GLY A C 1
ATOM 1362 O O . GLY A 1 177 ? -3.841 -14.746 -17.462 1.00 94.31 177 GLY A O 1
ATOM 1363 N N . PRO A 1 178 ? -4.575 -15.954 -19.205 1.00 92.56 178 PRO A N 1
ATOM 1364 C CA . PRO A 1 178 ? -5.521 -16.749 -18.423 1.00 92.56 178 PRO A CA 1
ATOM 1365 C C . PRO A 1 178 ? -4.849 -17.532 -17.290 1.00 92.56 178 PRO A C 1
ATOM 1367 O O . PRO A 1 178 ? -3.765 -18.089 -17.476 1.00 92.56 178 PRO A O 1
ATOM 1370 N N . GLY A 1 179 ? -5.524 -17.610 -16.140 1.00 93.25 179 GLY A N 1
ATOM 1371 C CA . GLY A 1 179 ? -5.005 -18.288 -14.949 1.00 93.25 179 GLY A CA 1
ATOM 1372 C C . GLY A 1 179 ? -3.852 -17.547 -14.272 1.00 93.25 179 GLY A C 1
ATOM 1373 O O . GLY A 1 179 ? -3.058 -18.181 -13.586 1.00 93.25 179 GLY A O 1
ATOM 1374 N N . ALA A 1 180 ? -3.716 -16.236 -14.507 1.00 96.19 180 ALA A N 1
ATOM 1375 C CA . ALA A 1 180 ? -2.707 -15.412 -13.857 1.00 96.19 180 ALA A CA 1
ATOM 1376 C C . ALA A 1 180 ? -2.770 -15.540 -12.329 1.00 96.19 180 ALA A C 1
ATOM 1378 O O . ALA A 1 180 ? -3.853 -15.574 -11.741 1.00 96.19 180 ALA A O 1
ATOM 1379 N N . VAL A 1 181 ? -1.593 -15.558 -11.706 1.00 96.69 181 VAL A N 1
ATOM 1380 C CA . VAL A 1 181 ? -1.447 -15.624 -10.249 1.00 96.69 181 VAL A CA 1
ATOM 1381 C C . VAL A 1 181 ? -0.709 -14.384 -9.757 1.00 96.69 181 VAL A C 1
ATOM 1383 O O . VAL A 1 181 ? 0.301 -13.974 -10.328 1.00 96.69 181 VAL A O 1
ATOM 1386 N N . HIS A 1 182 ? -1.199 -13.771 -8.688 1.00 96.56 182 HIS A N 1
ATOM 1387 C CA . HIS A 1 182 ? -0.561 -12.639 -8.031 1.00 96.56 182 HIS A CA 1
ATOM 1388 C C . HIS A 1 182 ? -0.062 -13.060 -6.652 1.00 96.56 182 HIS A C 1
ATOM 1390 O O . HIS A 1 182 ? -0.841 -13.497 -5.805 1.00 96.56 182 HIS A O 1
ATOM 1396 N N . ARG A 1 183 ? 1.239 -12.881 -6.414 1.00 96.00 183 ARG A N 1
ATOM 1397 C CA . ARG A 1 183 ? 1.816 -12.906 -5.073 1.00 96.00 183 ARG A CA 1
ATOM 1398 C C . ARG A 1 183 ? 2.026 -11.464 -4.596 1.00 96.00 183 ARG A C 1
ATOM 1400 O O . ARG A 1 183 ? 3.030 -10.850 -4.970 1.00 96.00 183 ARG A O 1
ATOM 1407 N N . PRO A 1 184 ? 1.110 -10.914 -3.780 1.00 94.12 184 PRO A N 1
ATOM 1408 C CA . PRO A 1 184 ? 1.298 -9.603 -3.173 1.00 94.12 184 PRO A CA 1
ATOM 1409 C C . PRO A 1 184 ? 2.418 -9.613 -2.122 1.00 94.12 184 PRO A C 1
ATOM 1411 O O . PRO A 1 184 ? 2.649 -10.617 -1.444 1.00 94.12 184 PRO A O 1
ATOM 1414 N N . HIS A 1 185 ? 3.074 -8.466 -1.945 1.00 91.50 185 HIS A N 1
ATOM 1415 C CA . HIS A 1 185 ? 3.968 -8.219 -0.813 1.00 91.50 185 HIS A CA 1
ATOM 1416 C C . HIS A 1 185 ? 3.147 -7.727 0.381 1.00 91.50 185 HIS A C 1
ATOM 1418 O O . HIS A 1 185 ? 2.340 -6.808 0.215 1.00 91.50 185 HIS A O 1
ATOM 1424 N N . TYR A 1 186 ? 3.310 -8.333 1.561 1.00 94.94 186 TYR A N 1
ATOM 1425 C CA . TYR A 1 186 ? 2.494 -7.969 2.728 1.00 94.94 186 TYR A CA 1
ATOM 1426 C C . TYR A 1 186 ? 3.099 -8.283 4.105 1.00 94.94 186 TYR A C 1
ATOM 1428 O O . TYR A 1 186 ? 2.556 -7.808 5.096 1.00 94.94 186 TYR A O 1
ATOM 1436 N N . ALA A 1 187 ? 4.160 -9.085 4.224 1.00 92.50 187 ALA A N 1
ATOM 1437 C CA . ALA A 1 187 ? 4.714 -9.488 5.520 1.00 92.50 187 ALA A CA 1
ATOM 1438 C C . ALA A 1 187 ? 6.222 -9.199 5.599 1.00 92.50 187 ALA A C 1
ATOM 1440 O O . ALA A 1 187 ? 6.899 -9.252 4.568 1.00 92.50 187 ALA A O 1
ATOM 1441 N N . PRO A 1 188 ? 6.756 -8.881 6.794 1.00 93.31 188 PRO A N 1
ATOM 1442 C CA . PRO A 1 188 ? 8.197 -8.771 7.002 1.00 93.31 188 PRO A CA 1
ATOM 1443 C C . PRO A 1 188 ? 8.864 -10.139 6.833 1.00 93.31 188 PRO A C 1
ATOM 1445 O O . PRO A 1 188 ? 8.249 -11.162 7.114 1.00 93.31 188 PRO A O 1
ATOM 1448 N N . TYR A 1 189 ? 10.131 -10.176 6.426 1.00 92.12 189 TYR A N 1
ATOM 1449 C CA . TYR A 1 189 ? 10.869 -11.438 6.273 1.00 92.12 189 TYR A CA 1
ATOM 1450 C C . TYR A 1 189 ? 11.386 -12.019 7.598 1.00 92.12 189 TYR A C 1
ATOM 1452 O O . TYR A 1 189 ? 11.572 -13.227 7.727 1.00 92.12 189 TYR A O 1
ATOM 1460 N N . THR A 1 190 ? 11.602 -11.157 8.591 1.00 93.81 190 THR A N 1
ATOM 1461 C CA . THR A 1 190 ? 12.090 -11.507 9.931 1.00 93.81 190 THR A CA 1
ATOM 1462 C C . THR A 1 190 ? 11.038 -11.193 10.992 1.00 93.81 190 THR A C 1
ATOM 1464 O O . THR A 1 190 ? 9.995 -10.598 10.705 1.00 93.81 190 THR A O 1
ATOM 1467 N N . ASP A 1 191 ? 11.322 -11.576 12.235 1.00 93.25 191 ASP A N 1
ATOM 1468 C CA . ASP A 1 191 ? 10.507 -11.221 13.394 1.00 93.25 191 ASP A CA 1
ATOM 1469 C C . ASP A 1 191 ? 10.337 -9.695 13.495 1.00 93.25 191 ASP A C 1
ATOM 1471 O O . ASP A 1 191 ? 11.255 -8.918 13.213 1.00 93.25 191 ASP A O 1
ATOM 1475 N N . ALA A 1 192 ? 9.134 -9.274 13.870 1.00 94.50 192 ALA A N 1
ATOM 1476 C CA . ALA A 1 192 ? 8.740 -7.881 14.009 1.00 94.50 192 ALA A CA 1
ATOM 1477 C C . ALA A 1 192 ? 7.845 -7.715 15.242 1.00 94.50 192 ALA A C 1
ATOM 1479 O O . ALA A 1 192 ? 7.241 -8.670 15.736 1.00 94.50 192 ALA A O 1
ATOM 1480 N N . VAL A 1 193 ? 7.706 -6.484 15.735 1.00 93.31 193 VAL A N 1
ATOM 1481 C CA . VAL A 1 193 ? 6.785 -6.206 16.846 1.00 93.31 193 VAL A CA 1
ATOM 1482 C C . VAL A 1 193 ? 5.332 -6.483 16.443 1.00 93.31 193 VAL A C 1
ATOM 1484 O O . VAL A 1 193 ? 4.955 -6.357 15.277 1.00 93.31 193 VAL A O 1
ATOM 1487 N N . GLY A 1 194 ? 4.502 -6.878 17.414 1.00 89.06 194 GLY A N 1
ATOM 1488 C CA . GLY A 1 194 ? 3.119 -7.313 17.179 1.00 89.06 194 GLY A CA 1
ATOM 1489 C C . GLY A 1 194 ? 2.246 -6.302 16.432 1.00 89.06 194 GLY A C 1
ATOM 1490 O O . GLY A 1 194 ? 1.441 -6.682 15.580 1.00 89.06 194 GLY A O 1
ATOM 1491 N N . SER A 1 195 ? 2.461 -5.014 16.695 1.00 89.94 195 SER A N 1
ATOM 1492 C CA . SER A 1 195 ? 1.755 -3.903 16.059 1.00 89.94 195 SER A CA 1
ATOM 1493 C C . SER A 1 195 ? 1.993 -3.797 14.548 1.00 89.94 195 SER A C 1
ATOM 1495 O O . SER A 1 195 ? 1.123 -3.280 13.847 1.00 89.94 195 SER A O 1
ATOM 1497 N N . GLU A 1 196 ? 3.095 -4.341 14.016 1.00 93.81 196 GLU A N 1
ATOM 1498 C CA . GLU A 1 196 ? 3.374 -4.348 12.569 1.00 93.81 196 GLU A CA 1
ATOM 1499 C C . GLU A 1 196 ? 2.398 -5.231 11.776 1.00 93.81 196 GLU A C 1
ATOM 1501 O O . GLU A 1 196 ? 2.262 -5.065 10.566 1.00 93.81 196 GLU A O 1
ATOM 1506 N N . LEU A 1 197 ? 1.619 -6.101 12.434 1.00 95.44 197 LEU A N 1
ATOM 1507 C CA . LEU A 1 197 ? 0.537 -6.834 11.765 1.00 95.44 197 LEU A CA 1
ATOM 1508 C C . LEU A 1 197 ? -0.511 -5.892 11.143 1.00 95.44 197 LEU A C 1
ATOM 1510 O O . LEU A 1 197 ? -1.159 -6.261 10.165 1.00 95.44 197 LEU A O 1
ATOM 1514 N N . ALA A 1 198 ? -0.650 -4.663 11.657 1.00 96.31 198 ALA A N 1
ATOM 1515 C CA . ALA A 1 198 ? -1.519 -3.650 11.065 1.00 96.31 198 ALA A CA 1
ATOM 1516 C C . ALA A 1 198 ? -1.089 -3.304 9.631 1.00 96.31 198 ALA A C 1
ATOM 1518 O O . ALA A 1 198 ? -1.938 -3.159 8.753 1.00 96.31 198 ALA A O 1
ATOM 1519 N N . TRP A 1 199 ? 0.221 -3.223 9.373 1.00 96.25 199 TRP A N 1
ATOM 1520 C CA . TRP A 1 199 ? 0.745 -3.016 8.025 1.00 96.25 199 TRP A CA 1
ATOM 1521 C C . TRP A 1 199 ? 0.429 -4.210 7.120 1.00 96.25 199 TRP A C 1
ATOM 1523 O O . TRP A 1 199 ? -0.030 -4.019 5.996 1.00 96.25 199 TRP A O 1
ATOM 1533 N N . SER A 1 200 ? 0.571 -5.437 7.624 1.00 96.75 200 SER A N 1
ATOM 1534 C CA . SER A 1 200 ? 0.262 -6.645 6.855 1.00 96.75 200 SER A CA 1
ATOM 1535 C C . SER A 1 200 ? -1.210 -6.761 6.467 1.00 96.75 200 SER A C 1
ATOM 1537 O O . SER A 1 200 ? -1.519 -7.015 5.301 1.00 96.75 200 SER A O 1
ATOM 1539 N N . VAL A 1 201 ? -2.124 -6.514 7.410 1.00 97.00 201 VAL A N 1
ATOM 1540 C CA . VAL A 1 201 ? -3.571 -6.472 7.138 1.00 97.00 201 VAL A CA 1
ATOM 1541 C C . VAL A 1 201 ? -3.893 -5.367 6.127 1.00 97.00 201 VAL A C 1
ATOM 1543 O O . VAL A 1 201 ? -4.634 -5.604 5.173 1.00 97.00 201 VAL A O 1
ATOM 1546 N N . ALA A 1 202 ? -3.280 -4.188 6.273 1.00 97.44 202 ALA A N 1
ATOM 1547 C CA . ALA A 1 202 ? -3.446 -3.091 5.324 1.00 97.44 202 ALA A CA 1
ATOM 1548 C C . ALA A 1 202 ? -2.978 -3.458 3.913 1.00 97.44 202 ALA A C 1
ATOM 1550 O O . ALA A 1 202 ? -3.709 -3.248 2.949 1.00 97.44 202 ALA A O 1
ATOM 1551 N N . MET 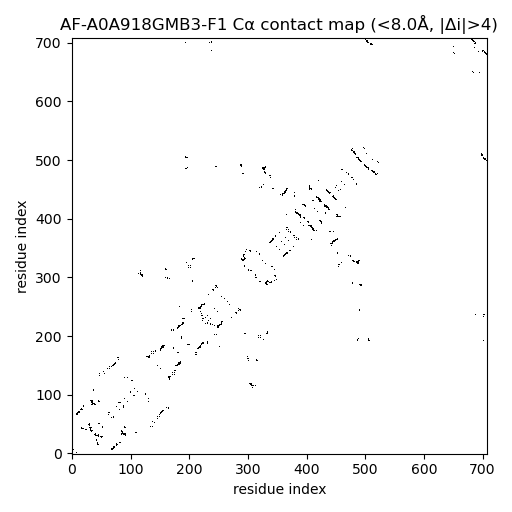A 1 203 ? -1.792 -4.045 3.767 1.00 96.62 203 MET A N 1
ATOM 1552 C CA . MET A 1 203 ? -1.258 -4.421 2.459 1.00 96.62 203 MET A CA 1
ATOM 1553 C C . MET A 1 203 ? -2.11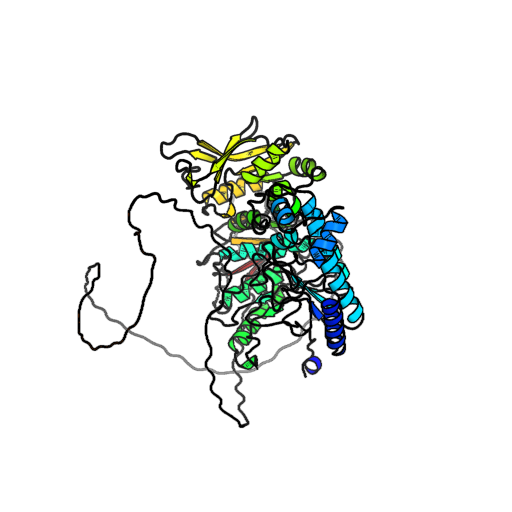9 -5.477 1.758 1.00 96.62 203 MET A C 1
ATOM 1555 O O . MET A 1 203 ? -2.311 -5.383 0.543 1.00 96.62 203 MET A O 1
ATOM 1559 N N . LEU A 1 204 ? -2.658 -6.460 2.488 1.00 95.69 204 LEU A N 1
ATOM 1560 C CA . LEU A 1 204 ? -3.565 -7.469 1.924 1.00 95.69 204 LEU A CA 1
ATOM 1561 C C . LEU A 1 204 ? -4.872 -6.845 1.410 1.00 95.69 204 LEU A C 1
ATOM 1563 O O . LEU A 1 204 ? -5.337 -7.200 0.322 1.00 95.69 204 LEU A O 1
ATOM 1567 N N . GLU A 1 205 ? -5.432 -5.894 2.161 1.00 96.25 205 GLU A N 1
ATOM 1568 C CA . GLU A 1 205 ? -6.664 -5.184 1.811 1.00 96.25 205 GLU A CA 1
ATOM 1569 C C . GLU A 1 205 ? -6.457 -4.224 0.627 1.00 96.25 205 GLU A C 1
ATOM 1571 O O . GLU A 1 205 ? -7.141 -4.330 -0.391 1.00 96.25 205 GLU A O 1
ATOM 1576 N N . LEU A 1 206 ? -5.471 -3.325 0.706 1.00 95.69 206 LEU A N 1
ATOM 1577 C CA . LEU A 1 206 ? -5.271 -2.245 -0.272 1.00 95.69 206 LEU A CA 1
ATOM 1578 C C . LEU A 1 206 ? -4.839 -2.742 -1.655 1.00 95.69 206 LEU A C 1
ATOM 1580 O O . LEU A 1 206 ? -5.115 -2.090 -2.658 1.00 95.69 206 LEU A O 1
ATOM 1584 N N . GLN A 1 207 ? -4.205 -3.914 -1.740 1.00 93.69 207 GLN A N 1
ATOM 1585 C CA . GLN A 1 207 ? -3.855 -4.525 -3.026 1.00 93.69 207 GLN A CA 1
ATOM 1586 C C . GLN A 1 207 ? -5.039 -5.241 -3.693 1.00 93.69 207 GLN A C 1
ATOM 1588 O O . GLN A 1 207 ? -4.948 -5.601 -4.868 1.00 93.69 207 GLN A O 1
ATOM 1593 N N . ARG A 1 208 ? -6.151 -5.475 -2.982 1.00 90.69 208 ARG A N 1
ATOM 1594 C CA . ARG A 1 208 ? -7.298 -6.235 -3.504 1.00 90.69 208 ARG A CA 1
ATOM 1595 C C . ARG A 1 208 ? -7.934 -5.634 -4.756 1.00 90.69 208 ARG A C 1
ATOM 1597 O O . ARG A 1 208 ? -8.113 -6.388 -5.714 1.00 90.69 208 ARG A O 1
ATOM 1604 N N . PRO A 1 209 ? -8.204 -4.319 -4.829 1.00 91.12 209 PRO A N 1
ATOM 1605 C CA . PRO A 1 209 ? -8.847 -3.722 -6.000 1.00 91.12 209 PRO A CA 1
ATOM 1606 C C . PRO A 1 209 ? -7.974 -3.678 -7.261 1.00 91.12 209 PRO A C 1
ATOM 1608 O O . PRO A 1 209 ? -8.487 -3.389 -8.345 1.00 91.12 209 PRO A O 1
ATOM 1611 N N . LEU A 1 210 ? -6.668 -3.950 -7.143 1.00 88.50 210 LEU A N 1
ATOM 1612 C CA . LEU A 1 210 ? -5.744 -3.958 -8.280 1.00 88.50 210 LEU A CA 1
ATOM 1613 C C . LEU A 1 210 ? -6.012 -5.113 -9.249 1.00 88.50 210 LEU A C 1
ATOM 1615 O O . LEU A 1 210 ? -5.661 -5.044 -10.429 1.00 88.50 210 LEU A O 1
ATOM 1619 N N . ARG A 1 211 ? -6.605 -6.194 -8.739 1.00 89.81 211 ARG A N 1
ATOM 1620 C CA . ARG A 1 211 ? -6.714 -7.469 -9.437 1.00 89.81 211 ARG A CA 1
ATOM 1621 C C . ARG A 1 211 ? -8.007 -7.554 -10.250 1.00 89.81 211 ARG A C 1
ATOM 1623 O O . ARG A 1 211 ? -9.090 -7.367 -9.695 1.00 89.81 211 ARG A O 1
ATOM 1630 N N . PRO A 1 212 ? -7.930 -7.876 -11.553 1.00 88.19 212 PRO A N 1
ATOM 1631 C CA . PRO A 1 212 ? -9.091 -8.328 -12.309 1.00 88.19 212 PRO A CA 1
ATOM 1632 C C . PRO A 1 212 ? -9.712 -9.590 -11.692 1.00 88.19 212 PRO A C 1
ATOM 1634 O O . PRO A 1 212 ? -9.032 -10.373 -11.028 1.00 88.19 212 PRO A O 1
ATOM 1637 N N . ALA A 1 213 ? -11.000 -9.817 -11.957 1.00 85.94 213 ALA A N 1
ATOM 1638 C CA . ALA A 1 213 ? -11.671 -11.045 -11.541 1.00 85.94 213 ALA A CA 1
ATOM 1639 C C . ALA A 1 213 ? -10.974 -12.287 -12.133 1.00 85.94 213 ALA A C 1
ATOM 1641 O O . ALA A 1 213 ? -10.623 -12.302 -13.313 1.00 85.94 213 ALA A O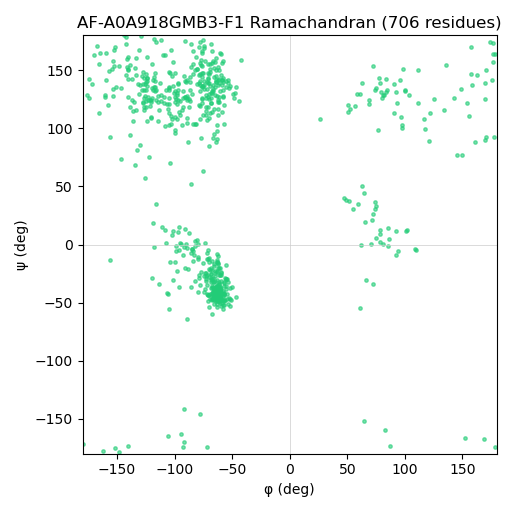 1
ATOM 1642 N N . GLY A 1 214 ? -10.806 -13.330 -11.316 1.00 87.31 214 GLY A N 1
ATOM 1643 C CA . GLY A 1 214 ? -10.203 -14.603 -11.728 1.00 87.31 214 GLY A CA 1
ATOM 1644 C C . GLY A 1 214 ? -8.674 -14.671 -11.649 1.00 87.31 214 GLY A C 1
ATOM 1645 O O . GLY A 1 214 ? -8.112 -15.683 -12.060 1.00 87.31 214 GLY A O 1
ATOM 1646 N N . VAL A 1 215 ? -8.002 -13.634 -11.137 1.00 95.06 215 VAL A N 1
ATOM 1647 C CA . VAL A 1 215 ? -6.585 -13.720 -10.749 1.00 95.06 215 VAL A CA 1
ATOM 1648 C C . VAL A 1 215 ? -6.485 -14.405 -9.387 1.00 95.06 215 VAL A C 1
ATOM 1650 O O . VAL A 1 215 ? -7.029 -13.887 -8.415 1.00 95.06 215 VAL A O 1
ATOM 1653 N N . GLU A 1 216 ? -5.778 -15.535 -9.326 1.00 95.31 216 GLU A N 1
ATOM 1654 C CA . GLU A 1 216 ? -5.485 -16.245 -8.071 1.00 95.31 216 GLU A CA 1
ATOM 1655 C C . GLU A 1 216 ? -4.547 -15.396 -7.202 1.00 95.31 216 GLU A C 1
ATOM 1657 O O . GLU A 1 216 ? -3.576 -14.824 -7.703 1.00 95.31 216 GLU A O 1
ATOM 1662 N N . VAL A 1 217 ? -4.809 -15.326 -5.899 1.00 95.12 217 VAL A N 1
ATOM 1663 C CA . VAL A 1 217 ? -4.012 -14.575 -4.926 1.00 95.12 217 VAL A CA 1
ATOM 1664 C C . VAL A 1 217 ? -3.345 -15.529 -3.953 1.00 95.12 217 VAL A C 1
ATOM 1666 O O . VAL A 1 217 ? -4.010 -16.175 -3.145 1.00 95.12 217 VAL A O 1
ATOM 1669 N N . ALA A 1 218 ? -2.017 -15.554 -3.981 1.00 95.38 218 ALA A N 1
ATOM 1670 C CA . ALA A 1 218 ? -1.213 -16.361 -3.072 1.00 95.38 218 ALA A CA 1
ATOM 1671 C C . ALA A 1 218 ? -0.125 -15.490 -2.426 1.00 95.38 218 ALA A C 1
ATOM 1673 O O . ALA A 1 218 ? 0.980 -15.396 -2.966 1.00 95.38 218 ALA A O 1
ATOM 1674 N N . PRO A 1 219 ? -0.422 -14.789 -1.313 1.00 96.00 219 PRO A N 1
ATOM 1675 C CA . PRO A 1 219 ? 0.578 -14.016 -0.585 1.00 96.00 219 PRO A CA 1
ATOM 1676 C C . PRO A 1 219 ? 1.698 -14.922 -0.063 1.00 96.00 219 PRO A C 1
ATOM 1678 O O . PRO A 1 219 ? 1.470 -16.098 0.229 1.00 96.00 219 PRO A O 1
ATOM 1681 N N . GLU A 1 220 ? 2.906 -14.373 0.050 1.00 94.31 220 GLU A N 1
ATOM 1682 C CA . GLU A 1 220 ? 4.068 -15.112 0.550 1.00 94.31 220 GLU A CA 1
ATOM 1683 C C . GLU A 1 220 ? 4.334 -14.842 2.024 1.00 94.31 220 GLU A C 1
ATOM 1685 O O . GLU A 1 220 ? 4.474 -13.690 2.432 1.00 94.31 220 GLU A O 1
ATOM 1690 N N . VAL A 1 221 ? 4.464 -15.925 2.785 1.00 94.88 221 VAL A N 1
ATOM 1691 C CA . VAL A 1 221 ? 4.963 -15.935 4.156 1.00 94.88 221 VAL A CA 1
ATOM 1692 C C . VAL A 1 221 ? 6.397 -16.447 4.102 1.00 94.88 221 VAL A C 1
ATOM 1694 O O . VAL A 1 221 ? 6.632 -17.622 3.804 1.00 94.88 221 VAL A O 1
ATOM 1697 N N . GLU A 1 222 ? 7.347 -15.560 4.375 1.00 92.69 222 GLU A N 1
ATOM 1698 C CA . GLU A 1 222 ? 8.777 -15.861 4.337 1.00 92.69 222 GLU A CA 1
ATOM 1699 C C . GLU A 1 222 ? 9.408 -15.687 5.723 1.00 92.69 222 GLU A C 1
ATOM 1701 O O . GLU A 1 222 ? 9.081 -14.749 6.461 1.00 92.69 222 GLU A O 1
ATOM 1706 N N . ASN A 1 223 ? 10.328 -16.599 6.054 1.00 92.62 223 ASN A N 1
ATOM 1707 C CA . ASN A 1 223 ? 11.051 -16.627 7.328 1.00 92.62 223 ASN A CA 1
ATOM 1708 C C . ASN A 1 223 ? 12.559 -16.411 7.148 1.00 92.62 223 ASN A C 1
ATOM 1710 O O . ASN A 1 223 ? 13.341 -17.042 7.857 1.00 92.62 223 ASN A O 1
ATOM 1714 N N . TYR A 1 224 ? 12.997 -15.591 6.189 1.00 90.12 224 TYR A N 1
ATOM 1715 C CA . TYR A 1 224 ? 14.412 -15.389 5.852 1.00 90.12 224 TYR A CA 1
ATOM 1716 C C . TYR A 1 224 ? 15.278 -15.026 7.076 1.00 90.12 224 TYR A C 1
ATOM 1718 O O . TYR A 1 224 ? 14.921 -14.112 7.815 1.00 90.12 224 TYR A O 1
ATOM 1726 N N . PRO A 1 225 ? 16.467 -15.636 7.274 1.00 89.56 225 PRO A N 1
ATOM 1727 C CA . PRO A 1 225 ? 17.114 -16.679 6.465 1.00 89.56 225 PRO A CA 1
ATOM 1728 C C . PRO A 1 225 ? 16.685 -18.123 6.820 1.00 89.56 225 PRO A C 1
ATOM 1730 O O . PRO A 1 225 ? 17.517 -19.008 7.015 1.00 89.56 225 PRO A O 1
ATOM 1733 N N . PHE A 1 226 ? 15.380 -18.371 6.859 1.00 87.50 226 PHE A N 1
ATOM 1734 C CA . PHE A 1 226 ? 14.688 -19.665 6.918 1.00 87.50 226 PHE A CA 1
ATOM 1735 C C . PHE A 1 226 ? 14.939 -20.482 8.189 1.00 87.50 226 PHE A C 1
ATOM 1737 O O . PHE A 1 226 ? 15.182 -21.690 8.140 1.00 87.50 226 PHE A O 1
ATOM 1744 N N . THR A 1 227 ? 14.901 -19.824 9.349 1.00 80.94 227 THR A N 1
ATOM 1745 C CA . THR A 1 227 ? 15.037 -20.502 10.648 1.00 80.94 227 THR A CA 1
ATOM 1746 C C . THR A 1 227 ? 14.065 -19.931 11.673 1.00 80.94 227 THR A C 1
ATOM 1748 O O . THR A 1 227 ? 13.729 -18.750 11.620 1.00 80.94 227 THR A O 1
ATOM 1751 N N . SER A 1 228 ? 13.698 -20.736 12.672 1.00 80.06 228 SER A N 1
ATOM 1752 C CA . SER A 1 228 ? 12.889 -20.297 13.821 1.00 80.06 228 SER A CA 1
ATOM 1753 C C . SER A 1 228 ? 13.574 -19.233 14.695 1.00 80.06 228 SER A C 1
ATOM 1755 O O . SER A 1 228 ? 12.965 -18.699 15.613 1.00 80.06 228 SER A O 1
ATOM 1757 N N . TRP A 1 229 ? 14.854 -18.942 14.440 1.00 85.12 229 TRP A N 1
ATOM 1758 C CA . TRP A 1 229 ? 15.610 -17.867 15.088 1.00 85.12 229 TRP A CA 1
ATOM 1759 C C . TRP A 1 229 ? 15.468 -16.532 14.357 1.00 85.12 229 TRP A C 1
ATOM 1761 O O . TRP A 1 229 ? 15.735 -15.486 14.938 1.00 85.12 229 TRP A O 1
ATOM 1771 N N . ALA A 1 230 ? 15.091 -16.571 13.078 1.00 89.94 230 ALA A N 1
ATOM 1772 C CA . ALA A 1 230 ? 14.895 -15.384 12.260 1.00 89.94 230 ALA A CA 1
ATOM 1773 C C . ALA A 1 230 ? 13.490 -14.804 12.423 1.00 89.94 230 ALA A C 1
ATOM 1775 O O . ALA A 1 230 ? 13.320 -13.587 12.399 1.00 89.94 230 ALA A O 1
ATOM 1776 N N . LYS A 1 231 ? 12.497 -15.685 12.580 1.00 93.75 231 LYS A N 1
ATOM 1777 C CA . LYS A 1 231 ? 11.090 -15.344 12.761 1.00 93.75 231 LYS A CA 1
ATOM 1778 C C . LYS A 1 231 ? 10.404 -16.417 13.593 1.00 93.75 231 LYS A C 1
ATOM 1780 O O . LYS A 1 231 ? 10.618 -17.608 13.359 1.00 93.75 231 LYS A O 1
ATOM 1785 N N . SER A 1 232 ? 9.590 -15.997 14.553 1.00 92.12 232 SER A N 1
ATOM 1786 C CA . SER A 1 232 ? 8.867 -16.913 15.431 1.00 92.12 232 SER A CA 1
ATOM 1787 C C . SER A 1 232 ? 7.762 -17.684 14.693 1.00 92.12 232 SER A C 1
ATOM 1789 O O . SER A 1 232 ? 7.102 -17.167 13.784 1.00 92.12 232 SER A O 1
ATOM 1791 N N . ASP A 1 233 ? 7.501 -18.922 15.127 1.00 92.75 233 ASP A N 1
ATOM 1792 C CA . ASP A 1 233 ? 6.387 -19.736 14.615 1.00 92.75 233 ASP A CA 1
ATOM 1793 C C . ASP A 1 233 ? 5.036 -19.047 14.865 1.00 92.75 233 ASP A C 1
ATOM 1795 O O . ASP A 1 233 ? 4.152 -19.078 14.014 1.00 92.75 233 ASP A O 1
ATOM 1799 N N . THR A 1 234 ? 4.899 -18.360 16.003 1.00 92.25 234 THR A N 1
ATOM 1800 C CA . THR A 1 234 ? 3.713 -17.576 16.370 1.00 92.25 234 THR A CA 1
ATOM 1801 C C . THR A 1 234 ? 3.446 -16.434 15.391 1.00 92.25 234 THR A C 1
ATOM 1803 O O . THR A 1 234 ? 2.305 -16.255 14.957 1.00 92.25 234 THR A O 1
ATOM 1806 N N . GLN A 1 235 ? 4.477 -15.675 15.004 1.00 94.31 235 GLN A N 1
ATOM 1807 C CA . GLN A 1 235 ? 4.319 -14.630 13.996 1.00 94.31 235 GLN A CA 1
ATOM 1808 C C . GLN A 1 235 ? 3.995 -15.235 12.623 1.00 94.31 235 GLN A C 1
ATOM 1810 O O . GLN A 1 235 ? 3.030 -14.805 11.994 1.00 94.31 235 GLN A O 1
ATOM 1815 N N . THR A 1 236 ? 4.731 -16.270 12.206 1.00 95.19 236 THR A N 1
ATOM 1816 C CA . THR A 1 236 ? 4.499 -16.995 10.940 1.00 95.19 236 THR A CA 1
ATOM 1817 C C . THR A 1 236 ? 3.052 -17.496 10.840 1.00 95.19 236 THR A C 1
ATOM 1819 O O . THR A 1 236 ? 2.370 -17.284 9.839 1.00 95.19 236 THR A O 1
ATOM 1822 N N . TRP A 1 237 ? 2.545 -18.120 11.907 1.00 95.75 237 TRP A N 1
ATOM 1823 C CA . TRP A 1 237 ? 1.166 -18.595 12.006 1.00 95.75 237 TRP A CA 1
ATOM 1824 C C . TRP A 1 237 ? 0.148 -17.457 11.885 1.00 95.75 237 TRP A C 1
ATOM 1826 O O . TRP A 1 237 ? -0.800 -17.555 11.106 1.00 95.75 237 TRP A O 1
ATOM 1836 N N . SER A 1 238 ? 0.353 -16.362 12.618 1.00 96.19 238 SER A N 1
ATOM 1837 C CA . SER A 1 238 ? -0.565 -15.219 12.618 1.00 96.19 238 SER A CA 1
ATOM 1838 C C . SER A 1 238 ? -0.640 -14.541 11.245 1.00 96.19 238 SER A C 1
ATOM 1840 O O . SER A 1 238 ? -1.719 -14.150 10.801 1.00 96.19 238 SER A O 1
ATOM 1842 N N . GLU A 1 239 ? 0.484 -14.468 10.532 1.00 96.81 239 GLU A N 1
ATOM 1843 C CA . GLU A 1 239 ? 0.557 -13.963 9.160 1.00 96.81 239 GLU A CA 1
ATOM 1844 C C . GLU A 1 239 ? -0.152 -14.885 8.153 1.00 96.81 239 GLU A C 1
ATOM 1846 O O . GLU A 1 239 ? -0.819 -14.377 7.249 1.00 96.81 239 GLU A O 1
ATOM 1851 N N . MET A 1 240 ? -0.081 -16.214 8.320 1.00 97.44 240 MET A N 1
ATOM 1852 C CA . MET A 1 240 ? -0.873 -17.163 7.519 1.00 97.44 240 MET A CA 1
ATOM 1853 C C . MET A 1 240 ? -2.380 -17.003 7.775 1.00 97.44 240 MET A C 1
ATOM 1855 O O . MET A 1 240 ? -3.176 -17.007 6.832 1.00 97.44 240 MET A O 1
ATOM 1859 N N . VAL A 1 241 ? -2.785 -16.828 9.039 1.00 97.06 241 VAL A N 1
ATOM 1860 C CA . VAL A 1 241 ? -4.190 -16.577 9.409 1.00 97.06 241 VAL A CA 1
ATOM 1861 C C . VAL A 1 241 ? -4.680 -15.255 8.812 1.00 97.06 241 VAL A C 1
ATOM 1863 O O . VAL A 1 241 ? -5.778 -15.219 8.255 1.00 97.06 241 VAL A O 1
ATOM 1866 N N . ALA A 1 242 ? -3.861 -14.197 8.840 1.00 96.69 242 ALA A N 1
ATOM 1867 C CA . ALA A 1 242 ? -4.186 -12.913 8.218 1.00 96.69 242 ALA A CA 1
ATOM 1868 C C . ALA A 1 242 ? -4.488 -13.058 6.716 1.00 96.69 242 ALA A C 1
ATOM 1870 O O . ALA A 1 242 ? -5.467 -12.492 6.226 1.00 96.69 242 ALA A O 1
ATOM 1871 N N . CYS A 1 243 ? -3.692 -13.849 5.987 1.00 96.56 243 CYS A N 1
ATOM 1872 C CA . CYS A 1 243 ? -3.947 -14.147 4.576 1.00 96.56 243 CYS A CA 1
ATOM 1873 C C . CYS A 1 243 ? -5.271 -14.871 4.353 1.00 96.56 243 CYS A C 1
ATOM 1875 O O . CYS A 1 243 ? -6.050 -14.456 3.494 1.00 96.56 243 CYS A O 1
ATOM 1877 N N . ALA A 1 244 ? -5.538 -15.925 5.129 1.00 95.81 244 ALA A N 1
ATOM 1878 C CA . ALA A 1 244 ? -6.769 -16.700 5.009 1.00 95.81 244 ALA A CA 1
ATOM 1879 C C . ALA A 1 244 ? -8.010 -15.831 5.283 1.00 95.81 244 ALA A C 1
ATOM 1881 O O . ALA A 1 244 ? -8.955 -15.839 4.493 1.00 95.81 244 ALA A O 1
ATOM 1882 N N . LEU A 1 245 ? -7.967 -15.010 6.340 1.00 94.88 245 LEU A N 1
ATOM 1883 C CA . LEU A 1 245 ? -9.031 -14.058 6.679 1.00 94.88 245 LEU A CA 1
ATOM 1884 C C . LEU A 1 245 ? -9.211 -12.956 5.630 1.00 94.88 245 LEU A C 1
ATOM 1886 O O . LEU A 1 245 ? -10.312 -12.439 5.485 1.00 94.88 245 LEU A O 1
ATOM 1890 N N . SER A 1 246 ? -8.157 -12.616 4.886 1.00 92.88 246 SER A N 1
ATOM 1891 C CA . SER A 1 246 ? -8.204 -11.625 3.803 1.00 92.88 246 SER A CA 1
ATOM 1892 C C . SER A 1 246 ? -8.718 -12.198 2.475 1.00 92.88 246 SER A C 1
ATOM 1894 O O . SER A 1 246 ? -8.731 -11.486 1.469 1.00 92.88 246 SER A O 1
ATOM 1896 N N . GLY A 1 247 ? -9.116 -13.475 2.453 1.00 92.69 247 GLY A N 1
ATOM 1897 C CA . GLY A 1 247 ? -9.632 -14.158 1.269 1.00 92.69 247 GLY A CA 1
ATOM 1898 C C . GLY A 1 247 ? -8.568 -14.532 0.244 1.00 92.69 247 GLY A C 1
ATOM 1899 O O . GLY A 1 247 ? -8.847 -14.491 -0.950 1.00 92.69 247 GLY A O 1
ATOM 1900 N N . ALA A 1 248 ? -7.350 -14.856 0.688 1.00 94.62 248 ALA A N 1
ATOM 1901 C CA . ALA A 1 248 ? -6.343 -15.439 -0.194 1.00 94.62 248 ALA A CA 1
ATOM 1902 C C . ALA A 1 248 ? -6.792 -16.818 -0.720 1.00 94.62 248 ALA A C 1
ATOM 1904 O O . ALA A 1 248 ? -7.330 -17.629 0.036 1.00 94.62 248 ALA A O 1
ATOM 1905 N N . ASP A 1 249 ? -6.520 -17.094 -1.998 1.00 94.25 249 ASP A N 1
ATOM 1906 C CA . ASP A 1 249 ? -6.809 -18.383 -2.645 1.00 94.25 249 ASP A CA 1
ATOM 1907 C C . ASP A 1 249 ? -5.789 -19.465 -2.251 1.00 94.25 249 ASP A C 1
ATOM 1909 O O . ASP A 1 249 ? -6.069 -20.663 -2.308 1.00 94.25 249 ASP A O 1
ATOM 1913 N N . GLY A 1 250 ? -4.593 -19.042 -1.837 1.00 93.56 250 GLY A N 1
ATOM 1914 C CA . GLY A 1 250 ? -3.528 -19.914 -1.364 1.00 93.56 250 GLY A CA 1
ATOM 1915 C C . GLY A 1 250 ? -2.469 -19.162 -0.564 1.00 93.56 250 GLY A C 1
ATOM 1916 O O . GLY A 1 250 ? -2.561 -17.956 -0.347 1.00 93.56 250 GLY A O 1
ATOM 1917 N N . LEU A 1 251 ? -1.441 -19.891 -0.134 1.00 94.94 251 LEU A N 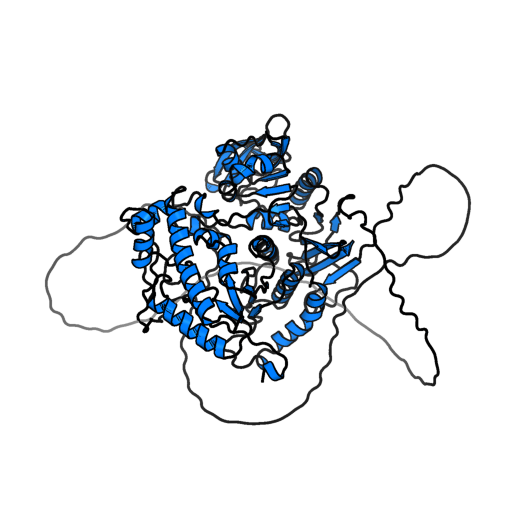1
ATOM 1918 C CA . LEU A 1 251 ? -0.274 -19.351 0.560 1.00 94.94 251 LEU A CA 1
ATOM 1919 C C . LEU A 1 251 ? 0.985 -19.814 -0.171 1.00 94.94 251 LEU A C 1
ATOM 1921 O O . LEU A 1 251 ? 1.115 -21.001 -0.480 1.00 94.94 251 LEU A O 1
ATOM 1925 N N . LEU A 1 252 ? 1.919 -18.898 -0.423 1.00 94.38 252 LEU A N 1
ATOM 1926 C CA . LEU A 1 252 ? 3.294 -19.264 -0.749 1.00 94.38 252 LEU A CA 1
ATOM 1927 C C . LEU A 1 252 ? 4.097 -19.286 0.549 1.00 94.38 252 LEU A C 1
ATOM 1929 O O . LEU A 1 252 ? 4.072 -18.325 1.310 1.00 94.38 252 LEU A O 1
ATOM 1933 N N . LEU A 1 253 ? 4.769 -20.399 0.822 1.00 93.19 253 LEU A N 1
ATOM 1934 C CA . LEU A 1 253 ? 5.503 -20.602 2.067 1.00 93.19 253 LEU A CA 1
ATOM 1935 C C . LEU A 1 253 ? 6.991 -20.710 1.754 1.00 93.19 253 LEU A C 1
ATOM 1937 O O . LEU A 1 253 ? 7.436 -21.749 1.263 1.00 93.19 253 LEU A O 1
ATOM 1941 N N . ASP A 1 254 ? 7.744 -19.660 2.069 1.00 91.88 254 ASP A N 1
ATOM 1942 C CA . ASP A 1 254 ? 9.204 -19.657 1.987 1.00 91.88 254 ASP A CA 1
ATOM 1943 C C . ASP A 1 254 ? 9.812 -19.766 3.394 1.00 91.88 254 ASP A C 1
ATOM 1945 O O . ASP A 1 254 ? 10.318 -18.824 4.006 1.00 91.88 254 ASP A O 1
ATOM 1949 N N . VAL A 1 255 ? 9.642 -20.958 3.969 1.00 91.44 255 VAL A N 1
ATOM 1950 C CA . VAL A 1 255 ? 9.915 -21.255 5.388 1.00 91.44 255 VAL A CA 1
ATOM 1951 C C . VAL A 1 255 ? 11.006 -22.312 5.586 1.00 91.44 255 VAL A C 1
ATOM 1953 O O . VAL A 1 255 ? 11.371 -22.624 6.717 1.00 91.44 255 VAL A O 1
ATOM 1956 N N . VAL A 1 256 ? 11.544 -22.866 4.494 1.00 89.44 256 VAL A N 1
ATOM 1957 C CA . VAL A 1 256 ? 12.634 -23.854 4.499 1.00 89.44 256 VAL A CA 1
ATOM 1958 C C . VAL A 1 256 ? 13.769 -23.321 3.628 1.00 89.44 256 VAL A C 1
ATOM 1960 O O . VAL A 1 256 ? 13.502 -22.923 2.498 1.00 89.44 256 VAL A O 1
ATOM 1963 N N . PRO A 1 257 ? 15.039 -23.358 4.077 1.00 85.94 257 PRO A N 1
ATOM 1964 C CA . PRO A 1 257 ? 16.119 -22.800 3.278 1.00 85.94 257 PRO A CA 1
ATOM 1965 C C . PRO A 1 257 ? 16.242 -23.510 1.930 1.00 85.94 257 PRO A C 1
ATOM 1967 O O . PRO A 1 257 ? 16.361 -24.735 1.874 1.00 85.94 257 PRO A O 1
ATOM 1970 N N . PHE A 1 258 ? 16.343 -22.754 0.838 1.00 81.88 258 PHE A N 1
ATOM 1971 C CA . PHE A 1 258 ? 16.567 -23.322 -0.499 1.00 81.88 258 PHE A CA 1
ATOM 1972 C C . PHE A 1 258 ? 17.908 -24.080 -0.622 1.00 81.88 258 PHE A C 1
ATOM 1974 O O . PHE A 1 258 ? 18.094 -24.897 -1.523 1.00 81.88 258 PHE A O 1
ATOM 1981 N N . THR A 1 259 ? 18.846 -23.863 0.309 1.00 81.19 259 THR A N 1
ATOM 1982 C CA . THR A 1 259 ? 20.116 -24.604 0.433 1.00 81.19 259 THR A CA 1
ATOM 1983 C C . THR A 1 259 ? 20.026 -25.843 1.332 1.00 81.19 259 THR A C 1
ATOM 1985 O O . THR A 1 259 ? 21.020 -26.548 1.514 1.00 81.19 259 THR A O 1
ATOM 1988 N N . ALA A 1 260 ? 18.853 -26.146 1.899 1.00 78.81 260 ALA A N 1
ATOM 1989 C CA . ALA A 1 260 ? 18.662 -27.248 2.839 1.00 78.81 260 ALA A CA 1
ATOM 1990 C C . ALA A 1 260 ? 18.941 -28.628 2.227 1.00 78.81 260 ALA A C 1
ATOM 1992 O O . ALA A 1 260 ? 19.330 -29.551 2.946 1.00 78.81 260 ALA A O 1
ATOM 1993 N N . GLY A 1 261 ? 18.717 -28.805 0.923 1.00 79.88 261 GLY A N 1
ATOM 1994 C CA . GLY A 1 261 ? 18.798 -30.098 0.234 1.00 79.88 261 GLY A CA 1
ATOM 1995 C C . GLY A 1 261 ? 17.647 -31.066 0.558 1.00 79.88 261 GLY A C 1
ATOM 1996 O O . GLY A 1 261 ? 17.217 -31.791 -0.333 1.00 79.88 261 GLY A O 1
ATOM 1997 N N . SER A 1 262 ? 17.114 -31.057 1.788 1.00 84.19 262 SER A N 1
ATOM 1998 C CA . SER A 1 262 ? 15.888 -31.768 2.180 1.00 84.19 262 SER A CA 1
ATOM 1999 C C . SER A 1 262 ? 15.097 -30.997 3.255 1.00 84.19 262 SER A C 1
ATOM 2001 O O . SER A 1 262 ? 15.707 -30.573 4.245 1.00 84.19 262 SER A O 1
ATOM 2003 N N . PRO A 1 263 ? 13.760 -30.866 3.116 1.00 83.50 263 PRO A N 1
ATOM 2004 C CA . PRO A 1 263 ? 12.882 -30.332 4.161 1.00 83.50 263 PRO A CA 1
ATOM 2005 C C . PRO A 1 263 ? 12.903 -31.126 5.474 1.00 83.50 263 PRO A C 1
ATOM 2007 O O . PRO A 1 263 ? 12.709 -30.534 6.531 1.00 83.50 263 PRO A O 1
ATOM 2010 N N . ASP A 1 264 ? 13.217 -32.428 5.446 1.00 86.69 264 ASP A N 1
ATOM 2011 C CA . ASP A 1 264 ? 13.239 -33.294 6.643 1.00 86.69 264 ASP A CA 1
ATOM 2012 C C . ASP A 1 264 ? 14.286 -32.860 7.683 1.00 86.69 264 ASP A C 1
ATOM 2014 O O . ASP A 1 264 ? 14.243 -33.268 8.841 1.00 86.69 264 ASP A O 1
ATOM 2018 N N . ARG A 1 265 ? 15.232 -31.999 7.285 1.00 88.00 265 ARG A N 1
ATOM 2019 C CA . ARG A 1 265 ? 16.200 -31.365 8.191 1.00 88.00 265 ARG A CA 1
ATOM 2020 C C . ARG A 1 265 ? 15.569 -30.303 9.097 1.00 88.00 265 ARG A C 1
ATOM 2022 O O . ARG A 1 265 ? 16.217 -29.867 10.044 1.00 88.00 265 ARG A O 1
ATOM 2029 N N . PHE A 1 266 ? 14.333 -29.897 8.811 1.00 89.00 266 PHE A N 1
ATOM 2030 C CA . PHE A 1 266 ? 13.590 -28.850 9.508 1.00 89.00 266 PHE A CA 1
ATOM 2031 C C . PHE A 1 266 ? 12.230 -29.382 9.999 1.00 89.00 266 PHE A C 1
ATOM 2033 O O . PHE A 1 266 ? 11.187 -28.822 9.659 1.00 89.00 266 PHE A O 1
ATOM 2040 N N . PRO A 1 267 ? 12.195 -30.454 10.819 1.00 89.12 267 PRO A N 1
ATOM 2041 C CA . PRO A 1 267 ? 10.943 -31.098 11.231 1.00 89.12 267 PRO A CA 1
ATOM 2042 C C . PRO A 1 267 ? 10.018 -30.165 12.027 1.00 89.12 267 PRO A C 1
ATOM 2044 O O . PRO A 1 267 ? 8.799 -30.320 11.975 1.00 89.12 267 PRO A O 1
ATOM 2047 N N . ALA A 1 268 ? 10.580 -29.161 12.710 1.00 88.44 268 ALA A N 1
ATOM 2048 C CA . ALA A 1 268 ? 9.816 -28.128 13.408 1.00 88.44 268 ALA A CA 1
ATOM 2049 C C . ALA A 1 268 ? 8.910 -27.325 12.458 1.00 88.44 268 ALA A C 1
ATOM 2051 O O . ALA A 1 268 ? 7.773 -27.036 12.813 1.00 88.44 268 ALA A O 1
ATOM 2052 N N . VAL A 1 269 ? 9.354 -27.057 11.223 1.00 90.25 269 VAL A N 1
ATOM 2053 C CA . VAL A 1 269 ? 8.527 -26.387 10.207 1.00 90.25 269 VAL A CA 1
ATOM 2054 C C . VAL A 1 269 ? 7.326 -27.261 9.840 1.00 90.25 269 VAL A C 1
ATOM 2056 O O . VAL A 1 269 ? 6.199 -26.780 9.801 1.00 90.25 269 VAL A O 1
ATOM 2059 N N . GLY A 1 270 ? 7.532 -28.567 9.638 1.00 89.94 270 GLY A N 1
ATOM 2060 C CA . GLY A 1 270 ? 6.436 -29.506 9.370 1.00 89.94 270 GLY A CA 1
ATOM 2061 C C . GLY A 1 270 ? 5.426 -29.592 10.522 1.00 89.94 270 GLY A C 1
ATOM 2062 O O . GLY A 1 270 ? 4.215 -29.624 10.283 1.00 89.94 270 GLY A O 1
ATOM 2063 N N . ALA A 1 271 ? 5.909 -29.578 11.768 1.00 90.88 271 ALA A N 1
ATOM 2064 C CA . ALA A 1 271 ? 5.062 -29.535 12.959 1.00 90.88 271 ALA A CA 1
ATOM 2065 C C . ALA A 1 271 ? 4.259 -28.225 13.040 1.00 90.88 271 ALA A C 1
ATOM 2067 O O . ALA A 1 271 ? 3.044 -28.270 13.235 1.00 90.88 271 ALA A O 1
ATOM 2068 N N . MET A 1 272 ? 4.914 -27.083 12.808 1.00 92.12 272 MET A N 1
ATOM 2069 C CA . MET A 1 272 ? 4.293 -25.757 12.766 1.00 92.12 272 MET A CA 1
ATOM 2070 C C . MET A 1 272 ? 3.167 -25.703 11.722 1.00 92.12 272 MET A C 1
ATOM 2072 O O . MET A 1 272 ? 2.037 -25.325 12.039 1.00 92.12 272 MET A O 1
ATOM 2076 N N . LEU A 1 273 ? 3.419 -26.177 10.498 1.00 92.81 273 LEU A N 1
ATOM 2077 C CA . LEU A 1 273 ? 2.417 -26.197 9.427 1.00 92.81 273 LEU A CA 1
ATOM 2078 C C . LEU A 1 273 ? 1.237 -27.123 9.744 1.00 92.81 273 LEU A C 1
ATOM 2080 O O . LEU A 1 273 ? 0.081 -26.755 9.528 1.00 92.81 273 LEU A O 1
ATOM 2084 N N . SER A 1 274 ? 1.513 -28.307 10.298 1.00 92.31 274 SER A N 1
ATOM 2085 C CA . SER A 1 274 ? 0.468 -29.264 10.686 1.00 92.31 274 SER A CA 1
ATOM 2086 C C . SER A 1 274 ? -0.446 -28.684 11.763 1.00 92.31 274 SER A C 1
ATOM 2088 O O . SER A 1 274 ? -1.667 -28.791 11.666 1.00 92.31 274 SER A O 1
ATOM 2090 N N . ALA A 1 275 ? 0.139 -28.025 12.763 1.00 91.62 275 ALA A N 1
ATOM 2091 C CA . ALA A 1 275 ? -0.607 -27.414 13.853 1.00 91.62 275 ALA A CA 1
ATOM 2092 C C . ALA A 1 275 ? -1.347 -26.131 13.419 1.00 91.62 275 ALA A C 1
ATOM 2094 O O . ALA A 1 275 ? -2.380 -25.794 13.994 1.00 91.62 275 ALA A O 1
ATOM 2095 N N . SER A 1 276 ? -0.879 -25.456 12.363 1.00 93.50 276 SER A N 1
ATOM 2096 C CA . SER A 1 276 ? -1.536 -24.274 11.784 1.00 93.50 276 SER A CA 1
ATOM 2097 C C . SER A 1 276 ? -2.818 -24.613 11.019 1.00 93.50 276 SER A C 1
ATOM 2099 O O . SER A 1 276 ? -3.749 -23.807 10.979 1.00 93.50 276 SER A O 1
ATOM 2101 N N . ARG A 1 277 ? -2.880 -25.807 10.414 1.00 93.25 277 ARG A N 1
ATOM 2102 C CA . ARG A 1 277 ? -3.903 -26.187 9.431 1.00 93.25 277 ARG A CA 1
ATOM 2103 C C . ARG A 1 277 ? -5.360 -25.945 9.871 1.00 93.25 277 ARG A C 1
ATOM 2105 O O . ARG A 1 277 ? -6.082 -25.332 9.086 1.00 93.25 277 ARG A O 1
ATOM 2112 N N . PRO A 1 278 ? -5.807 -26.331 11.085 1.00 92.88 278 PRO A N 1
ATOM 2113 C CA . PRO A 1 278 ? -7.206 -26.148 11.483 1.00 92.88 278 PRO A CA 1
ATOM 2114 C C . PRO A 1 278 ? -7.656 -24.681 11.509 1.00 92.88 278 PRO A C 1
ATOM 2116 O O . PRO A 1 278 ? -8.782 -24.374 11.123 1.00 92.88 278 PRO A O 1
ATOM 2119 N N . ALA A 1 279 ? -6.778 -23.764 11.933 1.00 92.88 279 ALA A N 1
ATOM 2120 C CA . ALA A 1 279 ? -7.088 -22.335 11.960 1.00 92.88 279 ALA A CA 1
ATOM 2121 C C . ALA A 1 279 ? -7.223 -21.764 10.541 1.00 92.88 279 ALA A C 1
ATOM 2123 O O . ALA A 1 279 ? -8.100 -20.939 10.293 1.00 92.88 279 ALA A O 1
ATOM 2124 N N . LEU A 1 280 ? -6.392 -22.233 9.604 1.00 94.25 280 LEU A N 1
ATOM 2125 C CA . LEU A 1 280 ? -6.440 -21.810 8.202 1.00 94.25 280 LEU A CA 1
ATOM 2126 C C . LEU A 1 280 ? -7.704 -22.317 7.498 1.00 94.25 280 LEU A C 1
ATOM 2128 O O . LEU A 1 280 ? -8.350 -21.545 6.792 1.00 94.25 280 LEU A O 1
ATOM 2132 N N . ASP A 1 281 ? -8.093 -23.574 7.740 1.00 93.25 281 ASP A N 1
ATOM 2133 C CA . ASP A 1 281 ? -9.337 -24.139 7.201 1.00 93.25 281 ASP A CA 1
ATOM 2134 C C . ASP A 1 281 ? -10.576 -23.387 7.725 1.00 93.25 281 ASP A C 1
ATOM 2136 O O . ASP A 1 281 ? -11.532 -23.184 6.982 1.00 93.25 281 ASP A O 1
ATOM 2140 N N . PHE A 1 282 ? -10.558 -22.933 8.986 1.00 92.19 282 PHE A N 1
ATOM 2141 C CA . PHE A 1 282 ? -11.628 -22.105 9.556 1.00 92.19 282 PHE A CA 1
ATOM 2142 C C . PHE A 1 282 ? -11.654 -20.679 8.981 1.00 92.19 282 PHE A C 1
ATOM 2144 O O . PHE A 1 282 ? -12.723 -20.141 8.695 1.00 92.19 282 PHE A O 1
ATOM 2151 N N . ALA A 1 283 ? -10.485 -20.049 8.846 1.00 92.38 283 ALA A N 1
ATOM 2152 C CA . ALA A 1 283 ? -10.359 -18.650 8.444 1.00 92.38 283 ALA A CA 1
ATOM 2153 C C . ALA A 1 283 ? -10.659 -18.407 6.956 1.00 92.38 283 ALA A C 1
ATOM 2155 O O . ALA A 1 283 ? -11.070 -17.303 6.594 1.00 92.38 283 ALA A O 1
ATOM 2156 N N . SER A 1 284 ? -10.452 -19.415 6.104 1.00 88.88 284 SER A N 1
ATOM 2157 C CA . SER A 1 284 ? -10.616 -19.299 4.654 1.00 88.88 284 SER A CA 1
ATOM 2158 C C . SER A 1 284 ? -12.061 -18.967 4.262 1.00 88.88 284 SER A C 1
ATOM 2160 O O . SER A 1 284 ? -13.006 -19.683 4.594 1.00 88.88 284 SER A O 1
ATOM 2162 N N . SER A 1 285 ? -12.244 -17.859 3.543 1.00 83.56 285 SER A N 1
ATOM 2163 C CA . SER A 1 285 ? -13.544 -17.448 3.005 1.00 83.56 285 SER A CA 1
ATOM 2164 C C . SER A 1 285 ? -13.396 -16.352 1.955 1.00 83.56 285 SER A C 1
ATOM 2166 O O . SER A 1 285 ? -12.459 -15.561 2.017 1.00 83.56 285 SER A O 1
ATOM 2168 N N . THR A 1 286 ? -14.368 -16.228 1.051 1.00 83.56 286 THR A N 1
ATOM 2169 C CA . THR A 1 286 ? -14.535 -14.999 0.263 1.00 83.56 286 THR A CA 1
ATOM 2170 C C . THR A 1 286 ? -15.005 -13.867 1.175 1.00 83.56 286 THR A C 1
ATOM 2172 O O . THR A 1 286 ? -15.901 -14.069 1.996 1.00 83.56 286 THR A O 1
ATOM 2175 N N . VAL A 1 287 ? -14.417 -12.680 1.021 1.00 85.69 287 VAL A N 1
ATOM 2176 C CA . VAL A 1 287 ? -14.642 -11.545 1.925 1.00 85.69 287 VAL A CA 1
ATOM 2177 C C . VAL A 1 287 ? -15.023 -10.268 1.183 1.00 85.69 287 VAL A C 1
ATOM 2179 O O . VAL A 1 287 ? -14.360 -9.860 0.228 1.00 85.69 287 VAL A O 1
ATOM 2182 N N . ASP A 1 288 ? -16.070 -9.609 1.677 1.00 90.50 288 ASP A N 1
ATOM 2183 C CA . ASP A 1 288 ? -16.399 -8.217 1.360 1.00 90.50 288 ASP A CA 1
ATOM 2184 C C . ASP A 1 288 ? -16.108 -7.351 2.590 1.00 90.50 288 ASP A C 1
ATOM 2186 O O . ASP A 1 288 ? -16.841 -7.396 3.579 1.00 90.50 288 ASP A O 1
ATOM 2190 N N . SER A 1 289 ? -14.982 -6.637 2.564 1.00 93.69 289 SER A N 1
ATOM 2191 C CA . SER A 1 289 ? -14.449 -5.923 3.727 1.00 93.69 289 SER A CA 1
ATOM 2192 C C . SER A 1 289 ? -15.299 -4.697 4.094 1.00 93.69 289 SER A C 1
ATOM 2194 O O . SER A 1 289 ? -15.774 -3.941 3.241 1.00 93.69 289 SER A O 1
ATOM 2196 N N . LEU A 1 290 ? -15.440 -4.459 5.396 1.00 94.62 290 LEU A N 1
ATOM 2197 C CA . LEU A 1 290 ? -16.138 -3.326 5.994 1.00 94.62 290 LEU A CA 1
ATOM 2198 C C . LEU A 1 290 ? -15.164 -2.490 6.821 1.00 94.62 290 LEU A C 1
ATOM 2200 O O . LEU A 1 290 ? -14.294 -3.022 7.503 1.00 94.62 290 LEU A O 1
ATOM 2204 N N . GLY A 1 291 ? -15.348 -1.174 6.811 1.00 96.88 291 GLY A N 1
ATOM 2205 C CA . GLY A 1 291 ? -14.522 -0.267 7.595 1.00 96.88 291 GLY A CA 1
ATOM 2206 C C . GLY A 1 291 ? -14.415 1.116 6.980 1.00 96.88 291 GLY A C 1
ATOM 2207 O O . GLY A 1 291 ? -15.159 1.468 6.060 1.00 96.88 291 GLY A O 1
ATOM 2208 N N . VAL A 1 292 ? -13.461 1.888 7.491 1.00 98.50 292 VAL A N 1
ATOM 2209 C CA . VAL A 1 292 ? -13.086 3.184 6.921 1.00 98.50 292 VAL A CA 1
ATOM 2210 C C . VAL A 1 292 ? -12.407 2.956 5.572 1.00 98.50 292 VAL A C 1
ATOM 2212 O O . VAL A 1 292 ? -11.503 2.130 5.452 1.00 98.50 292 VAL A O 1
ATOM 2215 N N . GLY A 1 293 ? -12.861 3.680 4.552 1.00 98.00 293 GLY A N 1
ATOM 2216 C CA . GLY A 1 293 ? -12.325 3.591 3.199 1.00 98.00 293 GLY A CA 1
ATOM 2217 C C . GLY A 1 293 ? -10.941 4.220 3.101 1.00 98.00 293 GLY A C 1
ATOM 2218 O O . GLY A 1 293 ? -10.732 5.328 3.594 1.00 98.00 293 GLY A O 1
ATOM 2219 N N . ILE A 1 294 ? -10.007 3.534 2.452 1.00 97.94 294 ILE A N 1
ATOM 2220 C CA . ILE A 1 294 ? -8.674 4.044 2.136 1.00 97.94 294 ILE A CA 1
ATOM 2221 C C . ILE A 1 294 ? -8.471 3.930 0.620 1.00 97.94 294 ILE A C 1
ATOM 2223 O O . ILE A 1 294 ? -8.313 2.819 0.098 1.00 97.94 294 ILE A O 1
ATOM 2227 N N . PRO A 1 295 ? -8.506 5.052 -0.121 1.00 95.81 295 PRO A N 1
ATOM 2228 C CA . PRO A 1 295 ? -8.306 5.036 -1.558 1.00 95.81 295 PRO A CA 1
ATOM 2229 C C . PRO A 1 295 ? -6.822 4.863 -1.895 1.00 95.81 295 PRO A C 1
ATOM 2231 O O . PRO A 1 295 ? -5.943 5.263 -1.137 1.00 95.81 295 PRO A O 1
ATOM 2234 N N . TRP A 1 296 ? -6.549 4.309 -3.072 1.00 95.50 296 TRP A N 1
ATOM 2235 C CA . TRP A 1 296 ? -5.215 4.272 -3.661 1.00 95.50 296 TRP A CA 1
ATOM 2236 C C . TRP A 1 296 ? -5.308 4.597 -5.150 1.00 95.50 296 TRP A C 1
ATOM 2238 O O . TRP A 1 296 ? -6.256 4.170 -5.812 1.00 95.50 296 TRP A O 1
ATOM 2248 N N . TYR A 1 297 ? -4.325 5.339 -5.658 1.00 94.44 297 TYR A N 1
ATOM 2249 C CA . TYR A 1 297 ? -4.225 5.714 -7.066 1.00 94.44 297 TYR A CA 1
ATOM 2250 C C . TYR A 1 297 ? -2.866 5.259 -7.596 1.00 94.44 297 TYR A C 1
ATOM 2252 O O . TYR A 1 297 ? -1.824 5.627 -7.047 1.00 94.44 297 TYR A O 1
ATOM 2260 N N . ASP A 1 298 ? -2.868 4.445 -8.651 1.00 93.00 298 ASP A N 1
ATOM 2261 C CA . ASP A 1 298 ? -1.652 3.831 -9.202 1.00 93.00 298 ASP A CA 1
ATOM 2262 C C . ASP A 1 298 ? -0.632 4.875 -9.682 1.00 93.00 298 ASP A C 1
ATOM 2264 O O . ASP A 1 298 ? 0.572 4.639 -9.649 1.00 93.00 298 ASP A O 1
ATOM 2268 N N . ASP A 1 299 ? -1.093 6.066 -10.052 1.00 95.69 299 ASP A N 1
ATOM 2269 C CA . ASP A 1 299 ? -0.295 7.181 -10.553 1.00 95.69 299 ASP A CA 1
ATOM 2270 C C . ASP A 1 299 ? 0.080 8.209 -9.469 1.00 95.69 299 ASP A C 1
ATOM 2272 O O . ASP A 1 299 ? 0.529 9.308 -9.792 1.00 95.69 299 ASP A O 1
ATOM 2276 N N . THR A 1 300 ? -0.057 7.866 -8.181 1.00 97.12 300 THR A N 1
ATOM 2277 C CA . THR A 1 300 ? 0.247 8.762 -7.049 1.00 97.12 300 THR A CA 1
ATOM 2278 C C . THR A 1 300 ? 1.593 9.484 -7.191 1.00 97.12 300 THR A C 1
ATOM 2280 O O . THR A 1 300 ? 1.652 10.701 -7.011 1.00 97.12 300 THR A O 1
ATOM 2283 N N . ALA A 1 301 ? 2.661 8.780 -7.581 1.00 97.31 301 ALA A N 1
ATOM 2284 C CA . ALA A 1 301 ? 4.003 9.347 -7.738 1.00 97.31 301 ALA A CA 1
ATOM 2285 C C . ALA A 1 301 ? 4.094 10.477 -8.787 1.00 97.31 301 ALA A C 1
ATOM 2287 O O . ALA A 1 301 ? 5.008 11.305 -8.737 1.00 97.31 301 ALA A O 1
ATOM 2288 N N . LEU A 1 302 ? 3.140 10.572 -9.721 1.00 97.69 302 LEU A N 1
ATOM 2289 C CA . LEU A 1 302 ? 3.093 11.666 -10.693 1.00 97.69 302 LEU A CA 1
ATOM 2290 C C . LEU A 1 302 ? 2.764 13.010 -10.026 1.00 97.69 302 LEU A C 1
ATOM 2292 O O . LEU A 1 302 ? 3.245 14.046 -10.483 1.00 97.69 302 LEU A O 1
ATOM 2296 N N . HIS A 1 303 ? 2.023 12.985 -8.915 1.00 97.25 303 HIS A N 1
ATOM 2297 C CA . HIS A 1 303 ? 1.384 14.163 -8.313 1.00 97.25 303 HIS A CA 1
ATOM 2298 C C . HIS A 1 303 ? 2.089 14.691 -7.059 1.00 97.25 303 HIS A C 1
ATOM 2300 O O . HIS A 1 303 ? 1.823 15.809 -6.618 1.00 97.25 303 HIS A O 1
ATOM 2306 N N . VAL A 1 304 ? 2.984 13.906 -6.456 1.00 96.88 304 VAL A N 1
ATOM 2307 C CA . VAL A 1 304 ? 3.640 14.276 -5.190 1.00 96.88 304 VAL A CA 1
ATOM 2308 C C . VAL A 1 304 ? 4.752 15.306 -5.364 1.00 96.88 304 VAL A C 1
ATOM 2310 O O . VAL A 1 304 ? 5.322 15.464 -6.440 1.00 96.88 304 VAL A O 1
ATOM 2313 N N . HIS A 1 305 ? 5.099 16.017 -4.295 1.00 95.38 305 HIS A N 1
ATOM 2314 C CA . HIS A 1 305 ? 6.278 16.885 -4.299 1.00 95.38 305 HIS A CA 1
ATOM 2315 C C . HIS A 1 305 ? 7.465 16.093 -3.748 1.00 95.38 305 HIS A C 1
ATOM 2317 O O . HIS A 1 305 ? 7.427 15.698 -2.584 1.00 95.38 305 HIS A O 1
ATOM 2323 N N . GLY A 1 306 ? 8.477 15.854 -4.584 1.00 94.56 306 GLY A N 1
ATOM 2324 C CA . GLY A 1 306 ? 9.702 15.164 -4.186 1.00 94.56 306 GLY A CA 1
ATOM 2325 C C . GLY A 1 306 ? 10.718 16.104 -3.537 1.00 94.56 306 GLY A C 1
ATOM 2326 O O . GLY A 1 306 ? 10.595 17.331 -3.608 1.00 94.56 306 GLY A O 1
ATOM 2327 N N . THR A 1 307 ? 11.730 15.515 -2.904 1.00 93.50 307 THR A N 1
ATOM 2328 C CA . THR A 1 307 ? 12.806 16.209 -2.176 1.00 93.50 307 THR A CA 1
ATOM 2329 C C . THR A 1 307 ? 14.172 16.095 -2.856 1.00 93.50 307 THR A C 1
ATOM 2331 O O . THR A 1 307 ? 15.186 16.421 -2.244 1.00 93.50 307 THR A O 1
ATOM 2334 N N . GLY A 1 308 ? 14.217 15.680 -4.128 1.00 94.44 308 GLY A N 1
ATOM 2335 C CA . GLY A 1 308 ? 15.449 15.604 -4.925 1.00 94.44 308 GLY A CA 1
ATOM 2336 C C . GLY A 1 308 ? 15.954 14.188 -5.221 1.00 94.44 308 GLY A C 1
ATOM 2337 O O . GLY A 1 308 ? 16.878 14.032 -6.021 1.00 94.44 308 GLY A O 1
ATOM 2338 N N . ASP A 1 309 ? 15.306 13.157 -4.686 1.00 94.69 309 ASP A N 1
ATOM 2339 C CA . ASP A 1 309 ? 15.590 11.742 -4.951 1.00 94.69 309 ASP A CA 1
ATOM 2340 C C . ASP A 1 309 ? 14.311 10.950 -5.303 1.00 94.69 309 ASP A C 1
ATOM 2342 O O . ASP A 1 309 ? 13.192 11.443 -5.156 1.00 94.69 309 ASP A O 1
ATOM 2346 N N . LEU A 1 310 ? 14.468 9.728 -5.821 1.00 96.00 310 LEU A N 1
ATOM 2347 C CA . LEU A 1 310 ? 13.339 8.873 -6.214 1.00 96.00 310 LEU A CA 1
ATOM 2348 C C . LEU A 1 310 ? 12.601 8.248 -5.022 1.00 96.00 310 LEU A C 1
ATOM 2350 O O . LEU A 1 310 ? 11.407 7.976 -5.144 1.00 96.00 310 LEU A O 1
ATOM 2354 N N . ASP A 1 311 ? 13.266 8.045 -3.881 1.00 95.56 311 ASP A N 1
ATOM 2355 C CA . ASP A 1 311 ? 12.616 7.509 -2.679 1.00 95.56 311 ASP A CA 1
ATOM 2356 C C . ASP A 1 311 ? 11.552 8.482 -2.163 1.00 95.56 311 ASP A C 1
ATOM 2358 O O . ASP A 1 311 ? 10.458 8.061 -1.794 1.00 95.56 311 ASP A O 1
ATOM 2362 N N . SER A 1 312 ? 11.809 9.786 -2.268 1.00 95.19 312 SER A N 1
ATOM 2363 C CA . SER A 1 312 ? 10.876 10.854 -1.901 1.00 95.19 312 SER A CA 1
ATOM 2364 C C . SER A 1 312 ? 9.574 10.875 -2.711 1.00 95.19 312 SER A C 1
ATOM 2366 O O . SER A 1 312 ? 8.605 11.518 -2.307 1.00 95.19 312 SER A O 1
ATOM 2368 N N . LEU A 1 313 ? 9.526 10.171 -3.849 1.00 96.94 313 LEU A N 1
ATOM 2369 C CA . LEU A 1 313 ? 8.308 10.016 -4.648 1.00 96.94 313 LEU A CA 1
ATOM 2370 C C . LEU A 1 313 ? 7.414 8.873 -4.143 1.00 96.94 313 LEU A C 1
ATOM 2372 O O . LEU A 1 313 ? 6.250 8.777 -4.539 1.00 96.94 313 LEU A O 1
ATOM 2376 N N . THR A 1 314 ? 7.941 8.006 -3.277 1.00 96.69 314 THR A N 1
ATOM 2377 C CA . THR A 1 314 ? 7.215 6.863 -2.725 1.00 96.69 314 THR A CA 1
ATOM 2378 C C . THR A 1 314 ? 6.266 7.328 -1.627 1.00 96.69 314 THR A C 1
ATOM 2380 O O . THR A 1 314 ? 6.683 7.840 -0.592 1.00 96.69 314 THR A O 1
ATOM 2383 N N . VAL A 1 315 ? 4.969 7.095 -1.823 1.00 96.31 315 VAL A N 1
ATOM 2384 C CA . VAL A 1 315 ? 3.952 7.309 -0.785 1.00 96.31 315 VAL A CA 1
ATOM 2385 C C . VAL A 1 315 ? 3.626 5.981 -0.123 1.00 96.31 315 VAL A C 1
ATOM 2387 O O . VAL A 1 315 ? 3.236 5.034 -0.806 1.00 96.31 315 VAL A O 1
ATOM 2390 N N . ASP A 1 316 ? 3.746 5.916 1.204 1.00 94.88 316 ASP A N 1
ATOM 2391 C CA . ASP A 1 316 ? 3.251 4.772 1.969 1.00 94.88 316 ASP A CA 1
ATOM 2392 C C . ASP A 1 316 ? 1.707 4.759 1.949 1.00 94.88 316 ASP A C 1
ATOM 2394 O O . ASP A 1 316 ? 1.077 5.652 2.528 1.00 94.88 316 ASP A O 1
ATOM 2398 N N . PRO A 1 317 ? 1.070 3.758 1.308 1.00 93.69 317 PRO A N 1
ATOM 2399 C CA . PRO A 1 317 ? -0.388 3.656 1.242 1.00 93.69 317 PRO A CA 1
ATOM 2400 C C . PRO A 1 317 ? -1.020 3.308 2.601 1.00 93.69 317 PRO A C 1
ATOM 2402 O O . PRO A 1 317 ? -2.234 3.418 2.765 1.00 93.69 317 PRO A O 1
ATOM 2405 N N . THR A 1 318 ? -0.229 2.843 3.575 1.00 96.38 318 THR A N 1
ATOM 2406 C CA . THR A 1 318 ? -0.732 2.233 4.810 1.00 96.38 318 THR A CA 1
ATOM 2407 C C . THR A 1 318 ? -0.833 3.194 5.990 1.00 96.38 318 THR A C 1
ATOM 2409 O O . THR A 1 318 ? -1.371 2.804 7.022 1.00 96.38 318 THR A O 1
ATOM 2412 N N . ARG A 1 319 ? -0.386 4.450 5.872 1.00 96.75 319 ARG A N 1
ATOM 2413 C CA . ARG A 1 319 ? -0.342 5.414 6.995 1.00 96.75 319 ARG A CA 1
ATOM 2414 C C . ARG A 1 319 ? -1.685 5.541 7.723 1.00 96.75 319 ARG A C 1
ATOM 2416 O O . ARG A 1 319 ? -1.782 5.294 8.926 1.00 96.75 319 ARG A O 1
ATOM 2423 N N . ALA A 1 320 ? -2.755 5.813 6.970 1.00 98.12 320 ALA A N 1
ATOM 2424 C CA . ALA A 1 320 ? -4.112 5.881 7.517 1.00 98.12 320 ALA A CA 1
ATOM 2425 C C . ALA A 1 320 ? -4.564 4.543 8.123 1.00 98.12 320 ALA A C 1
ATOM 2427 O O . ALA A 1 320 ? -5.158 4.517 9.200 1.00 98.12 320 ALA A O 1
ATOM 2428 N N . ALA A 1 321 ? -4.232 3.424 7.474 1.00 97.81 321 ALA A N 1
ATOM 2429 C CA . ALA A 1 321 ? -4.560 2.093 7.966 1.00 97.81 321 ALA A CA 1
ATOM 2430 C C . ALA A 1 321 ? -3.877 1.778 9.301 1.00 97.81 321 ALA A C 1
ATOM 2432 O O . ALA A 1 321 ? -4.538 1.319 10.225 1.00 97.81 321 ALA A O 1
ATOM 2433 N N . ARG A 1 322 ? -2.576 2.053 9.433 1.00 96.88 322 ARG A N 1
ATOM 2434 C CA . ARG A 1 322 ? -1.792 1.813 10.655 1.00 96.88 322 ARG A CA 1
ATOM 2435 C C . ARG A 1 322 ? -2.321 2.631 11.833 1.00 96.88 322 ARG A C 1
ATOM 2437 O O . ARG A 1 322 ? -2.371 2.121 12.953 1.00 96.88 322 ARG A O 1
ATOM 2444 N N . TYR A 1 323 ? -2.756 3.867 11.581 1.00 97.44 323 TYR A N 1
ATOM 2445 C CA . TYR A 1 323 ? -3.442 4.690 12.577 1.00 97.44 323 TYR A CA 1
ATOM 2446 C C . TYR A 1 323 ? -4.770 4.058 13.019 1.00 97.44 323 TYR A C 1
ATOM 2448 O O . TYR A 1 323 ? -4.975 3.814 14.206 1.00 97.44 323 TYR A O 1
ATOM 2456 N N . LEU A 1 324 ? -5.649 3.739 12.065 1.00 98.31 324 LEU A N 1
ATOM 2457 C CA . LEU A 1 324 ? -6.995 3.219 12.324 1.00 98.31 324 LEU A CA 1
ATOM 2458 C C . LEU A 1 324 ? -6.979 1.835 12.985 1.00 98.31 324 LEU A C 1
ATOM 2460 O O . LEU A 1 324 ? -7.576 1.645 14.047 1.00 98.31 324 LEU A O 1
ATOM 2464 N N . LEU A 1 325 ? -6.235 0.890 12.410 1.00 97.81 325 LEU A N 1
ATOM 2465 C CA . LEU A 1 325 ? -6.085 -0.468 12.930 1.00 97.81 325 LEU A CA 1
ATOM 2466 C C . LEU A 1 325 ? -5.439 -0.466 14.317 1.00 97.81 325 LEU A C 1
ATOM 2468 O O . LEU A 1 325 ? -5.848 -1.232 15.181 1.00 97.81 325 LEU A O 1
ATOM 2472 N N . GLY A 1 326 ? -4.477 0.430 14.567 1.00 95.44 326 GLY A N 1
ATOM 2473 C CA . GLY A 1 326 ? -3.851 0.585 15.881 1.00 95.44 326 GLY A CA 1
ATOM 2474 C C . GLY A 1 326 ? -4.816 1.027 16.988 1.00 95.44 326 GLY A C 1
ATOM 2475 O O . GLY A 1 326 ? -4.552 0.748 18.158 1.00 95.44 326 GLY A O 1
ATOM 2476 N N . TYR A 1 327 ? -5.927 1.673 16.622 1.00 96.81 327 TYR A N 1
ATOM 2477 C CA . TYR A 1 327 ? -7.010 2.067 17.524 1.00 96.81 327 TYR A CA 1
ATOM 2478 C C . TYR A 1 327 ? -8.229 1.142 17.456 1.00 96.81 327 TYR A C 1
ATOM 2480 O O . TYR A 1 327 ? -9.269 1.483 18.016 1.00 96.81 327 TYR A O 1
ATOM 2488 N N . GLY A 1 328 ? -8.142 -0.026 16.815 1.00 97.50 328 GLY A N 1
ATOM 2489 C CA . GLY A 1 328 ? -9.268 -0.954 16.754 1.00 97.50 328 GLY A CA 1
ATOM 2490 C C . GLY A 1 328 ? -10.381 -0.521 15.800 1.00 97.50 328 GLY A C 1
ATOM 2491 O O . GLY A 1 328 ? -11.548 -0.826 16.040 1.00 97.50 328 GLY A O 1
ATOM 2492 N N . VAL A 1 329 ? -10.038 0.193 14.725 1.00 98.25 329 VAL A N 1
ATOM 2493 C CA . VAL A 1 329 ? -10.972 0.580 13.661 1.00 98.25 329 VAL A CA 1
ATOM 2494 C C . VAL A 1 329 ? -10.648 -0.209 12.387 1.00 98.25 329 VAL A C 1
ATOM 2496 O O . VAL A 1 329 ? -9.523 -0.106 11.893 1.00 98.25 329 VAL A O 1
ATOM 2499 N N . PRO A 1 330 ? -11.592 -0.989 11.831 1.00 98.12 330 PRO A N 1
ATOM 2500 C CA . PRO A 1 330 ? -11.359 -1.747 10.611 1.00 98.12 330 PRO A CA 1
ATOM 2501 C C . PRO A 1 330 ? -11.327 -0.830 9.390 1.00 98.12 330 PRO A C 1
ATOM 2503 O O . PRO A 1 330 ? -11.884 0.274 9.378 1.00 98.12 330 PRO A O 1
ATOM 2506 N N . ILE A 1 331 ? -10.692 -1.325 8.337 1.00 98.31 331 ILE A N 1
ATOM 2507 C CA . ILE A 1 331 ? -10.479 -0.602 7.087 1.00 98.31 331 ILE A CA 1
ATOM 2508 C C . ILE A 1 331 ? -11.043 -1.384 5.906 1.00 98.31 331 ILE A C 1
ATOM 2510 O O . ILE A 1 331 ? -11.227 -2.598 5.975 1.00 98.31 331 ILE A O 1
ATOM 2514 N N . ARG A 1 332 ? -11.252 -0.683 4.797 1.00 97.44 332 ARG A N 1
ATOM 2515 C CA . ARG A 1 332 ? -11.489 -1.285 3.487 1.00 97.44 332 ARG A CA 1
ATOM 2516 C C . ARG A 1 332 ? -10.789 -0.485 2.401 1.00 97.44 332 ARG A C 1
ATOM 2518 O O . ARG A 1 332 ? -10.613 0.726 2.534 1.00 97.44 332 ARG A O 1
ATOM 2525 N N . ALA A 1 333 ? -10.433 -1.137 1.306 1.00 96.50 333 ALA A N 1
ATOM 2526 C CA . ALA A 1 333 ? -9.879 -0.439 0.159 1.00 96.50 333 ALA A CA 1
ATOM 2527 C C . ALA A 1 333 ? -10.949 0.401 -0.568 1.00 96.50 333 ALA A C 1
ATOM 2529 O O . ALA A 1 333 ? -12.124 0.026 -0.650 1.00 96.50 333 ALA A O 1
ATOM 2530 N N . GLY A 1 334 ? -10.522 1.528 -1.140 1.00 94.31 334 GLY A N 1
ATOM 2531 C CA . GLY A 1 334 ? -11.372 2.440 -1.904 1.00 94.31 334 GLY A CA 1
ATOM 2532 C C . GLY A 1 334 ? -12.165 3.417 -1.035 1.00 94.31 334 GLY A C 1
ATOM 2533 O O . GLY A 1 334 ? -11.813 3.699 0.107 1.00 94.31 334 GLY A O 1
ATOM 2534 N N . TYR A 1 335 ? -13.238 3.968 -1.599 1.00 94.56 335 TYR A N 1
ATOM 2535 C CA . TYR A 1 335 ? -14.114 4.900 -0.888 1.00 94.56 335 TYR A CA 1
ATOM 2536 C C . TYR A 1 335 ? -15.157 4.168 -0.046 1.00 94.56 335 TYR A C 1
ATOM 2538 O O . TYR A 1 335 ? -15.675 3.122 -0.439 1.00 94.56 335 TYR A O 1
ATOM 2546 N N . ALA A 1 336 ? -15.513 4.771 1.082 1.00 94.88 336 ALA A N 1
ATOM 2547 C CA . ALA A 1 336 ? -16.574 4.315 1.972 1.00 94.88 336 ALA A CA 1
ATOM 2548 C C . ALA A 1 336 ? -17.332 5.533 2.541 1.00 94.88 336 ALA A C 1
ATOM 2550 O O . ALA A 1 336 ? -16.883 6.665 2.331 1.00 94.88 336 ALA A O 1
ATOM 2551 N N . PRO A 1 337 ? -18.449 5.341 3.275 1.00 93.62 337 PRO A N 1
ATOM 2552 C CA . PRO A 1 337 ? -19.176 6.448 3.904 1.00 93.62 337 PRO A CA 1
ATOM 2553 C C . PRO A 1 337 ? -18.282 7.386 4.730 1.00 93.62 337 PRO A C 1
ATOM 2555 O O . PRO A 1 337 ? -18.473 8.599 4.688 1.00 93.62 337 PRO A O 1
ATOM 2558 N N . LEU A 1 338 ? -17.269 6.830 5.405 1.00 97.56 338 LEU A N 1
ATOM 2559 C CA . LEU A 1 338 ? -16.129 7.563 5.953 1.00 97.56 338 LEU A CA 1
ATOM 2560 C C . LEU A 1 338 ? -14.852 7.121 5.232 1.00 97.56 338 LEU A C 1
ATOM 2562 O O . LEU A 1 338 ? -14.522 5.936 5.237 1.00 97.56 338 LEU A O 1
ATOM 2566 N N . THR A 1 339 ? -14.137 8.067 4.629 1.00 98.25 339 THR A N 1
ATOM 2567 C CA . THR A 1 339 ? -12.890 7.832 3.889 1.00 98.25 339 THR A CA 1
ATOM 2568 C C . THR A 1 339 ? -11.728 8.568 4.557 1.00 98.25 339 THR A C 1
ATOM 2570 O O . THR A 1 339 ? -11.839 9.756 4.855 1.00 98.25 339 THR A O 1
ATOM 2573 N N . ALA A 1 340 ? -10.606 7.882 4.769 1.00 98.62 340 ALA A N 1
ATOM 2574 C CA . ALA A 1 340 ? -9.382 8.467 5.303 1.00 98.62 340 ALA A CA 1
ATOM 2575 C C . ALA A 1 340 ? -8.367 8.767 4.190 1.00 98.62 340 ALA A C 1
ATOM 2577 O O . ALA A 1 340 ? -8.086 7.913 3.350 1.00 98.62 340 ALA A O 1
ATOM 2578 N N . VAL A 1 341 ? -7.793 9.971 4.201 1.00 98.31 341 VAL A N 1
ATOM 2579 C CA . VAL A 1 341 ? -6.735 10.393 3.269 1.00 98.31 341 VAL A CA 1
ATOM 2580 C C . VAL A 1 341 ? -5.658 11.128 4.049 1.00 98.31 341 VAL A C 1
ATOM 2582 O O . VAL A 1 341 ? -5.920 12.208 4.571 1.00 98.31 341 VAL A O 1
ATOM 2585 N N . PHE A 1 342 ? -4.450 10.560 4.103 1.00 98.44 342 PHE A N 1
ATOM 2586 C CA . PHE A 1 342 ? -3.303 11.119 4.826 1.00 98.44 342 PHE A CA 1
ATOM 2587 C C . PHE A 1 342 ? -2.149 11.472 3.881 1.00 98.44 342 PHE A C 1
ATOM 2589 O O . PHE A 1 342 ? -1.903 10.785 2.887 1.00 98.44 342 PHE A O 1
ATOM 2596 N N . GLY A 1 343 ? -1.392 12.510 4.227 1.00 97.62 343 GLY A N 1
ATOM 2597 C CA . GLY A 1 343 ? -0.149 12.874 3.560 1.00 97.62 343 GLY A CA 1
ATOM 2598 C C . GLY A 1 343 ? -0.299 13.295 2.099 1.00 97.62 343 GLY A C 1
ATOM 2599 O O . GLY A 1 343 ? -1.333 13.789 1.648 1.00 97.62 343 GLY A O 1
ATOM 2600 N N . GLN A 1 344 ? 0.773 13.058 1.337 1.00 96.88 344 GLN A N 1
ATOM 2601 C CA . GLN A 1 344 ? 0.883 13.400 -0.086 1.00 96.88 344 GLN A CA 1
ATOM 2602 C C . GLN A 1 344 ? -0.127 12.658 -0.982 1.00 96.88 344 GLN A C 1
ATOM 2604 O O . GLN A 1 344 ? -0.360 13.101 -2.106 1.00 96.88 344 GLN A O 1
ATOM 2609 N N . LEU A 1 345 ? -0.783 11.590 -0.497 1.00 97.44 345 LEU A N 1
ATOM 2610 C CA . LEU A 1 345 ? -1.862 10.905 -1.225 1.00 97.44 345 LEU A CA 1
ATOM 2611 C C . LEU A 1 345 ? -2.990 11.875 -1.614 1.00 97.44 345 LEU A C 1
ATOM 2613 O O . LEU A 1 345 ? -3.617 11.714 -2.660 1.00 97.44 345 LEU A O 1
ATOM 2617 N N . ALA A 1 346 ? -3.208 12.930 -0.821 1.00 97.94 346 ALA A N 1
ATOM 2618 C CA . ALA A 1 346 ? -4.180 13.971 -1.130 1.00 97.94 346 ALA A CA 1
ATOM 2619 C C . ALA A 1 346 ? -3.902 14.708 -2.455 1.00 97.94 346 ALA A C 1
ATOM 2621 O O . ALA A 1 346 ? -4.838 15.236 -3.057 1.00 97.94 346 ALA A O 1
ATOM 2622 N N . ARG A 1 347 ? -2.652 14.733 -2.948 1.00 97.25 347 ARG A N 1
ATOM 2623 C CA . ARG A 1 347 ? -2.322 15.320 -4.262 1.00 97.25 347 ARG A CA 1
ATOM 2624 C C . ARG A 1 347 ? -2.809 14.453 -5.419 1.00 97.25 347 ARG A C 1
ATOM 2626 O O . ARG A 1 347 ? -3.161 14.994 -6.456 1.00 97.25 347 ARG A O 1
ATOM 2633 N N . ALA A 1 348 ? -2.875 13.139 -5.219 1.00 96.75 348 ALA A N 1
ATOM 2634 C CA . ALA A 1 348 ? -3.262 12.178 -6.246 1.00 96.75 348 ALA A CA 1
ATOM 2635 C C . ALA A 1 348 ? -4.781 12.024 -6.417 1.00 96.75 348 ALA A C 1
ATOM 2637 O O . ALA A 1 348 ? -5.222 11.385 -7.365 1.00 96.75 348 ALA A O 1
ATOM 2638 N N . ILE A 1 349 ? -5.599 12.602 -5.526 1.00 96.94 349 ILE A N 1
ATOM 2639 C CA . ILE A 1 349 ? -7.060 12.549 -5.679 1.00 96.94 349 ILE A CA 1
ATOM 2640 C C . ILE A 1 349 ? -7.450 13.270 -6.978 1.00 96.94 349 ILE A C 1
ATOM 2642 O O . ILE A 1 349 ? -7.141 14.458 -7.090 1.00 96.94 349 ILE A O 1
ATOM 2646 N N . PRO A 1 350 ? -8.169 12.638 -7.920 1.00 95.50 350 PRO A N 1
ATOM 2647 C CA . PRO A 1 350 ? -8.642 13.316 -9.122 1.00 95.50 350 PRO A CA 1
ATOM 2648 C C . PRO A 1 350 ? -9.594 14.472 -8.795 1.00 95.50 350 PRO A C 1
ATOM 2650 O O . PRO A 1 350 ? -10.455 14.346 -7.924 1.00 95.50 350 PRO A O 1
ATOM 2653 N N . ASP A 1 351 ? -9.511 15.583 -9.533 1.00 94.94 351 ASP A N 1
ATOM 2654 C CA . ASP A 1 351 ? -10.414 16.732 -9.332 1.00 94.94 351 ASP A CA 1
ATOM 2655 C C . AS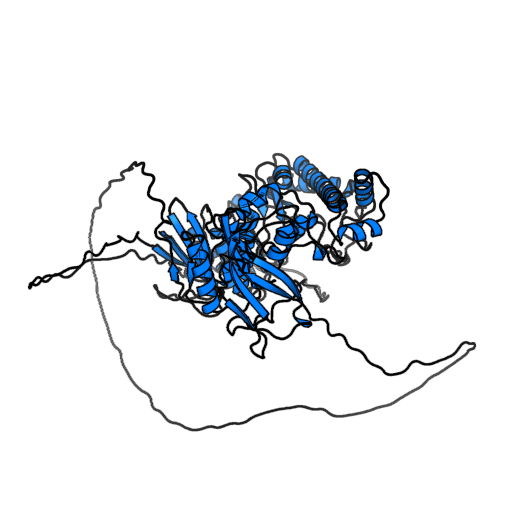P A 1 351 ? -11.894 16.344 -9.469 1.00 94.94 351 ASP A C 1
ATOM 2657 O O . ASP A 1 351 ? -12.748 16.856 -8.749 1.00 94.94 351 ASP A O 1
ATOM 2661 N N . ALA A 1 352 ? -12.198 15.384 -10.348 1.00 94.81 352 ALA A N 1
ATOM 2662 C CA . ALA A 1 352 ? -13.548 14.856 -10.538 1.00 94.81 352 ALA A CA 1
ATOM 2663 C C . ALA A 1 352 ? -14.095 14.110 -9.304 1.00 94.81 352 ALA A C 1
ATOM 2665 O O . ALA A 1 352 ? -15.310 14.032 -9.126 1.00 94.81 352 ALA A O 1
ATOM 2666 N N . ASP A 1 353 ? -13.217 13.582 -8.448 1.00 94.31 353 ASP A N 1
ATOM 2667 C CA . ASP A 1 353 ? -13.594 12.848 -7.240 1.00 94.31 353 ASP A CA 1
ATOM 2668 C C . ASP A 1 353 ? -13.716 13.750 -6.006 1.00 94.31 353 ASP A C 1
ATOM 2670 O O . ASP A 1 353 ? -14.410 13.380 -5.054 1.00 94.31 353 ASP A O 1
ATOM 2674 N N . LEU A 1 354 ? -13.110 14.945 -6.021 1.00 94.81 354 LEU A N 1
ATOM 2675 C CA . LEU A 1 354 ? -13.132 15.871 -4.884 1.00 94.81 354 LEU A CA 1
ATOM 2676 C C . LEU A 1 354 ? -14.549 16.232 -4.413 1.00 94.81 354 LEU A C 1
ATOM 2678 O O . LEU A 1 354 ? -14.787 16.120 -3.210 1.00 94.81 354 LEU A O 1
ATOM 2682 N N . PRO A 1 355 ? -15.520 16.600 -5.278 1.00 94.38 355 PRO A N 1
ATOM 2683 C CA . PRO A 1 355 ? -16.866 16.936 -4.810 1.00 94.38 355 PRO A CA 1
ATOM 2684 C C . PRO A 1 355 ? -17.549 15.769 -4.094 1.00 94.38 355 PRO A C 1
ATOM 2686 O O . PRO A 1 355 ? -18.202 15.965 -3.072 1.00 94.38 355 PRO A O 1
ATOM 2689 N N . ARG A 1 356 ? -17.365 14.540 -4.596 1.00 92.44 356 ARG A N 1
ATOM 2690 C CA . ARG A 1 356 ? -17.907 13.325 -3.971 1.00 92.44 356 ARG A CA 1
ATOM 2691 C C . ARG A 1 356 ? -17.266 13.074 -2.609 1.00 92.44 356 ARG A C 1
ATOM 2693 O O . ARG A 1 356 ? -17.971 12.750 -1.659 1.00 92.44 356 ARG A O 1
ATOM 2700 N N . LEU A 1 357 ? -15.947 13.219 -2.529 1.00 93.88 357 LEU A N 1
ATOM 2701 C CA . LEU A 1 357 ? -15.171 13.027 -1.309 1.00 93.88 357 LEU A CA 1
ATOM 2702 C C . LEU A 1 357 ? -15.587 14.059 -0.246 1.00 93.88 357 LEU A C 1
ATOM 2704 O O . LEU A 1 357 ? -15.917 13.694 0.878 1.00 93.88 357 LEU A O 1
ATOM 2708 N N . LEU A 1 358 ? -15.693 15.333 -0.633 1.00 96.12 358 LEU A N 1
ATOM 2709 C CA . LEU A 1 358 ? -16.131 16.423 0.240 1.00 96.12 358 LEU A CA 1
ATOM 2710 C C . LEU A 1 358 ? -17.601 16.309 0.655 1.00 96.12 358 LEU A C 1
ATOM 2712 O O . LEU A 1 358 ? -17.929 16.754 1.747 1.00 96.12 358 LEU A O 1
ATOM 2716 N N . ALA A 1 359 ? -18.480 15.725 -0.161 1.00 95.69 359 ALA A N 1
ATOM 2717 C CA . ALA A 1 359 ? -19.879 15.488 0.208 1.00 95.69 359 ALA A CA 1
ATOM 2718 C C . ALA A 1 359 ? -20.065 14.317 1.200 1.00 95.69 359 ALA A C 1
ATOM 2720 O O . ALA A 1 359 ? -21.133 14.190 1.798 1.00 95.69 359 ALA A O 1
ATOM 2721 N N . GLY A 1 360 ? -19.052 13.459 1.372 1.00 94.62 360 GLY A N 1
ATOM 2722 C CA . GLY A 1 360 ? -19.074 12.304 2.274 1.00 94.62 360 GLY A CA 1
ATOM 2723 C C . GLY A 1 360 ? -18.491 12.573 3.666 1.00 94.62 360 GLY A C 1
ATOM 2724 O O . GLY A 1 360 ? -18.344 13.716 4.103 1.00 94.62 360 GLY A O 1
ATOM 2725 N N . GLY A 1 361 ? -18.166 11.494 4.384 1.00 96.81 361 GLY A N 1
ATOM 2726 C CA . GLY A 1 361 ? -17.378 11.534 5.612 1.00 96.81 361 GLY A CA 1
ATOM 2727 C C . GLY A 1 361 ? -15.878 11.487 5.314 1.00 96.81 361 GLY A C 1
ATOM 2728 O O . GLY A 1 361 ? -15.431 10.617 4.565 1.00 96.81 361 GLY A O 1
ATOM 2729 N N . LEU A 1 362 ? -15.092 12.368 5.936 1.00 97.94 362 LEU A N 1
ATOM 2730 C CA . LEU A 1 362 ? -13.639 12.451 5.763 1.00 97.94 362 LEU A CA 1
ATOM 2731 C C . LEU A 1 362 ? -12.870 12.341 7.070 1.00 97.94 362 LEU A C 1
ATOM 2733 O O . LEU A 1 362 ? -13.273 12.904 8.083 1.00 97.94 362 LEU A O 1
ATOM 2737 N N . LEU A 1 363 ? -11.719 11.681 7.007 1.00 98.75 363 LEU A N 1
ATOM 2738 C CA . LEU A 1 363 ? -10.680 11.717 8.027 1.00 98.75 363 LEU A CA 1
ATOM 2739 C C . LEU A 1 363 ? -9.361 12.152 7.376 1.00 98.75 363 LEU A C 1
ATOM 2741 O O . LEU A 1 363 ? -8.853 11.473 6.486 1.00 98.75 363 LEU A O 1
ATOM 2745 N N . LEU A 1 364 ? -8.814 13.282 7.816 1.00 98.81 364 LEU A N 1
ATOM 2746 C CA . LEU A 1 364 ? -7.622 13.902 7.240 1.00 98.81 364 LEU A CA 1
ATOM 2747 C C . LEU A 1 364 ? -6.544 14.101 8.305 1.00 98.81 364 LEU A C 1
ATOM 2749 O O . LEU A 1 364 ? -6.851 14.453 9.446 1.00 98.81 364 LEU A O 1
ATOM 2753 N N . ASP A 1 365 ? -5.286 13.916 7.913 1.00 98.75 365 ASP A N 1
ATOM 2754 C CA . ASP A 1 365 ? -4.139 14.420 8.667 1.00 98.75 365 ASP A CA 1
ATOM 2755 C C . ASP A 1 365 ? -3.842 15.877 8.273 1.00 98.75 365 ASP A C 1
ATOM 2757 O O . ASP A 1 365 ? -4.427 16.429 7.332 1.00 98.75 365 ASP A O 1
ATOM 2761 N N . GLY A 1 366 ? -2.925 16.513 8.999 1.00 98.44 366 GLY A N 1
ATOM 2762 C CA . GLY A 1 366 ? -2.604 17.921 8.793 1.00 98.44 366 GLY A CA 1
ATOM 2763 C C . GLY A 1 366 ? -2.056 18.212 7.392 1.00 98.44 366 GLY A C 1
ATOM 2764 O O . GLY A 1 366 ? -2.356 19.253 6.807 1.00 98.44 366 GLY A O 1
ATOM 2765 N N . VAL A 1 367 ? -1.302 17.267 6.820 1.00 98.44 367 VAL A N 1
ATOM 2766 C CA . VAL A 1 367 ? -0.711 17.390 5.479 1.00 98.44 367 VAL A CA 1
ATOM 2767 C C . VAL A 1 367 ? -1.790 17.308 4.403 1.00 98.44 367 VAL A C 1
ATOM 2769 O O . VAL A 1 367 ? -1.852 18.179 3.535 1.00 98.44 367 VAL A O 1
ATOM 2772 N N . ALA A 1 368 ? -2.673 16.311 4.471 1.00 98.62 368 ALA A N 1
ATOM 2773 C CA . ALA A 1 368 ? -3.779 16.167 3.534 1.00 98.62 368 ALA A CA 1
ATOM 2774 C C . ALA A 1 368 ? -4.735 17.363 3.605 1.00 98.62 368 ALA A C 1
ATOM 2776 O O . ALA A 1 368 ? -5.172 17.855 2.566 1.00 98.62 368 ALA A O 1
ATOM 2777 N N . ALA A 1 369 ? -5.016 17.880 4.806 1.00 98.62 369 ALA A N 1
ATOM 2778 C CA . ALA A 1 369 ? -5.829 19.080 4.976 1.00 98.62 369 ALA A CA 1
ATOM 2779 C C . ALA A 1 369 ? -5.191 20.318 4.319 1.00 98.62 369 ALA A C 1
ATOM 2781 O O . ALA A 1 369 ? -5.885 21.052 3.611 1.00 98.62 369 ALA A O 1
ATOM 2782 N N . SER A 1 370 ? -3.877 20.524 4.487 1.00 98.56 370 SER A N 1
ATOM 2783 C CA . SER A 1 370 ? -3.139 21.601 3.804 1.00 98.56 370 SER A CA 1
ATOM 2784 C C . SER A 1 370 ? -3.246 21.470 2.287 1.00 98.56 370 SER A C 1
ATOM 2786 O O . SER A 1 370 ? -3.652 22.408 1.608 1.00 98.56 370 SER A O 1
ATOM 2788 N N . ILE A 1 371 ? -2.972 20.274 1.757 1.00 98.38 371 ILE A N 1
ATOM 2789 C CA . ILE A 1 371 ? -3.006 19.992 0.318 1.00 98.38 371 ILE A CA 1
ATOM 2790 C C . ILE A 1 371 ? -4.397 20.236 -0.270 1.00 98.38 371 ILE A C 1
ATOM 2792 O O . ILE A 1 371 ? -4.530 20.850 -1.325 1.00 98.38 371 ILE A O 1
ATOM 2796 N N . LEU A 1 372 ? -5.452 19.750 0.383 1.00 98.25 372 LEU A N 1
ATOM 2797 C CA . LEU A 1 372 ? -6.813 19.943 -0.112 1.00 98.25 372 LEU A CA 1
ATOM 2798 C C . LEU A 1 372 ? -7.229 21.419 -0.050 1.00 98.25 372 LEU A C 1
ATOM 2800 O O . LEU A 1 372 ? -7.880 21.896 -0.978 1.00 98.25 372 LEU A O 1
ATOM 2804 N N . THR A 1 373 ? -6.796 22.157 0.975 1.00 97.19 373 THR A N 1
ATOM 2805 C CA . THR A 1 373 ? -7.014 23.611 1.070 1.00 97.19 373 THR A CA 1
ATOM 2806 C C . THR A 1 373 ? -6.288 24.359 -0.054 1.00 97.19 373 THR A C 1
ATOM 2808 O O . THR A 1 373 ? -6.892 25.204 -0.711 1.00 97.19 373 THR A O 1
ATOM 2811 N N . GLU A 1 374 ? -5.028 24.009 -0.349 1.00 96.69 374 GLU A N 1
ATOM 2812 C CA . GLU A 1 374 ? -4.260 24.537 -1.495 1.00 96.69 374 GLU A CA 1
ATOM 2813 C C . GLU A 1 374 ? -4.980 24.292 -2.830 1.00 96.69 374 GLU A C 1
ATOM 2815 O O . GLU A 1 374 ? -4.947 25.132 -3.728 1.00 96.69 374 GLU A O 1
ATOM 2820 N N . ARG A 1 375 ? -5.670 23.152 -2.950 1.00 96.25 375 ARG A N 1
ATOM 2821 C CA . ARG A 1 375 ? -6.486 22.781 -4.116 1.00 96.25 375 ARG A CA 1
ATOM 2822 C C . ARG A 1 375 ? -7.875 23.437 -4.138 1.00 96.25 375 ARG A C 1
ATOM 2824 O O . ARG A 1 375 ? -8.663 23.150 -5.035 1.00 96.25 375 ARG A O 1
ATOM 2831 N N . GLY A 1 376 ? -8.185 24.311 -3.180 1.00 95.88 376 GLY A N 1
ATOM 2832 C CA . GLY A 1 376 ? -9.439 25.063 -3.117 1.00 95.88 376 GLY A CA 1
ATOM 2833 C C . GLY A 1 376 ? -10.603 24.333 -2.443 1.00 95.88 376 GLY A C 1
ATOM 2834 O O . GLY A 1 376 ? -11.746 24.773 -2.573 1.00 95.88 376 GLY A O 1
ATOM 2835 N N . ALA A 1 377 ? -10.354 23.231 -1.729 1.00 96.31 377 ALA A N 1
ATOM 2836 C CA . ALA A 1 377 ? -11.391 22.566 -0.950 1.00 96.31 377 ALA A CA 1
ATOM 2837 C C . ALA A 1 377 ? -11.741 23.376 0.307 1.00 96.31 377 ALA A C 1
ATOM 2839 O O . ALA A 1 377 ? -10.872 23.698 1.115 1.00 96.31 377 ALA A O 1
ATOM 2840 N N . ASP A 1 378 ? -13.032 23.640 0.512 1.00 95.81 378 ASP A N 1
ATOM 2841 C CA . ASP A 1 378 ? -13.536 24.148 1.787 1.00 95.81 378 ASP A CA 1
ATOM 2842 C C . ASP A 1 378 ? -13.746 22.982 2.760 1.00 95.81 378 ASP A C 1
ATOM 2844 O O . ASP A 1 378 ? -14.697 22.200 2.640 1.00 95.81 378 ASP A O 1
ATOM 2848 N N . LEU A 1 379 ? -12.823 22.857 3.711 1.00 96.88 379 LEU A N 1
ATOM 2849 C CA . LEU A 1 379 ? -12.839 21.823 4.740 1.00 96.88 379 LEU A CA 1
ATOM 2850 C C . LEU A 1 379 ? -13.550 22.267 6.023 1.00 96.88 379 LEU A C 1
ATOM 2852 O O . LEU A 1 379 ? -13.606 21.472 6.952 1.00 96.88 379 LEU A O 1
ATOM 2856 N N . GLY A 1 380 ? -14.038 23.510 6.130 1.00 95.81 380 GLY A N 1
ATOM 2857 C CA . GLY A 1 380 ? -14.590 24.039 7.384 1.00 95.81 380 GLY A CA 1
ATOM 2858 C C . GLY A 1 380 ? -13.558 24.182 8.519 1.00 95.81 380 GLY A C 1
ATOM 2859 O O . GLY A 1 380 ? -13.924 24.242 9.698 1.00 95.81 380 GLY A O 1
ATOM 2860 N N . VAL A 1 381 ? -12.268 24.207 8.179 1.00 97.19 381 VAL A N 1
ATOM 2861 C CA . VAL A 1 381 ? -11.123 24.448 9.068 1.00 97.19 381 VAL A CA 1
ATOM 2862 C C . VAL A 1 381 ? -10.095 25.291 8.316 1.00 97.19 381 VAL A C 1
ATOM 2864 O O . VAL A 1 381 ? -9.946 25.155 7.103 1.00 97.19 381 VAL A O 1
ATOM 2867 N N . VAL A 1 382 ? -9.389 26.163 9.028 1.00 97.62 382 VAL A N 1
ATOM 2868 C CA . VAL A 1 382 ? -8.260 26.925 8.490 1.00 97.62 382 VAL A CA 1
ATOM 2869 C C . VAL A 1 382 ? -6.966 26.216 8.871 1.00 97.62 382 VAL A C 1
ATOM 2871 O O . VAL A 1 382 ? -6.719 25.982 10.055 1.00 97.62 382 VAL A O 1
ATOM 2874 N N . VAL A 1 383 ? -6.143 25.893 7.872 1.00 97.94 383 VAL A N 1
ATOM 2875 C CA . VAL A 1 383 ? -4.768 25.411 8.056 1.00 97.94 383 VAL A CA 1
ATOM 2876 C C . VAL A 1 383 ? -3.832 26.605 7.883 1.00 97.94 383 VAL A C 1
ATOM 2878 O O . VAL A 1 383 ? -3.695 27.117 6.775 1.00 97.94 383 VAL A O 1
ATOM 2881 N N . HIS A 1 384 ? -3.226 27.090 8.969 1.00 97.38 384 HIS A N 1
ATOM 2882 C CA . HIS A 1 384 ? -2.363 28.282 8.913 1.00 97.38 384 HIS A CA 1
ATOM 2883 C C . HIS A 1 384 ? -0.964 27.966 8.394 1.00 97.38 384 HIS A C 1
ATOM 2885 O O . HIS A 1 384 ? -0.394 28.740 7.632 1.00 97.38 384 HIS A O 1
ATOM 2891 N N . GLU A 1 385 ? -0.405 26.841 8.834 1.00 96.50 385 GLU A N 1
ATOM 2892 C CA . GLU A 1 385 ? 0.931 26.377 8.465 1.00 96.50 385 GLU A CA 1
ATOM 2893 C C . GLU A 1 385 ? 1.117 24.903 8.837 1.00 96.50 385 GLU A C 1
ATOM 2895 O O . GLU A 1 385 ? 0.382 24.364 9.672 1.00 96.50 385 GLU A O 1
ATOM 2900 N N . ILE A 1 386 ? 2.154 24.290 8.267 1.00 97.25 386 ILE A N 1
ATOM 2901 C CA . ILE A 1 386 ? 2.753 23.049 8.756 1.00 97.25 386 ILE A CA 1
ATOM 2902 C C . ILE A 1 386 ? 4.047 23.426 9.482 1.00 97.25 386 ILE A C 1
ATOM 2904 O O . ILE A 1 386 ? 5.042 23.773 8.849 1.00 97.25 386 ILE A O 1
ATOM 2908 N N . ALA A 1 387 ? 4.018 23.403 10.812 1.00 96.06 387 ALA A N 1
ATOM 2909 C CA . ALA A 1 387 ? 5.151 23.760 11.653 1.00 96.06 387 ALA A CA 1
ATOM 2910 C C . ALA A 1 387 ? 6.039 22.540 11.902 1.00 96.06 387 ALA A C 1
ATOM 2912 O O . ALA A 1 387 ? 5.594 21.561 12.507 1.00 96.06 387 ALA A O 1
ATOM 2913 N N . ASP A 1 388 ? 7.291 22.622 11.464 1.00 95.44 388 ASP A N 1
ATOM 2914 C CA . ASP A 1 388 ? 8.324 21.638 11.776 1.00 95.44 388 ASP A CA 1
ATOM 2915 C C . ASP A 1 388 ? 8.515 21.497 13.297 1.00 95.44 388 ASP A C 1
ATOM 2917 O O . ASP A 1 388 ? 8.453 22.473 14.055 1.00 95.44 388 ASP A O 1
ATOM 2921 N N . ARG A 1 389 ? 8.698 20.257 13.759 1.00 91.31 389 ARG A N 1
ATOM 2922 C CA . ARG A 1 389 ? 8.708 19.957 15.191 1.00 91.31 389 ARG A CA 1
ATOM 2923 C C . ARG A 1 389 ? 10.021 20.330 15.874 1.00 91.31 389 ARG A C 1
ATOM 2925 O O . ARG A 1 389 ? 9.984 20.776 17.023 1.00 91.31 389 ARG A O 1
ATOM 2932 N N . GLU A 1 390 ? 11.141 20.187 15.173 1.00 89.06 390 GLU A N 1
ATOM 2933 C CA . GLU A 1 390 ? 12.486 20.483 15.687 1.00 89.06 390 GLU A CA 1
ATOM 2934 C C . GLU A 1 390 ? 12.696 21.986 15.914 1.00 89.06 390 GLU A C 1
ATOM 2936 O O . GLU A 1 390 ? 13.409 22.400 16.828 1.00 89.06 390 GLU A O 1
ATOM 2941 N N . SER A 1 391 ? 12.039 22.825 15.114 1.00 88.88 391 SER A N 1
ATOM 2942 C CA . SER A 1 391 ? 12.147 24.287 15.195 1.00 88.88 391 SER A CA 1
ATOM 2943 C C . SER A 1 391 ? 11.092 24.968 16.075 1.00 88.88 391 SER A C 1
ATOM 2945 O O . SER A 1 391 ? 11.210 26.163 16.358 1.00 88.88 391 SER A O 1
ATOM 2947 N N . ALA A 1 392 ? 10.071 24.247 16.545 1.00 89.19 392 ALA A N 1
ATOM 2948 C CA . ALA A 1 392 ? 8.991 24.820 17.345 1.00 89.19 392 ALA A CA 1
ATOM 2949 C C . ALA A 1 392 ? 9.127 24.509 18.855 1.00 89.19 392 ALA A C 1
ATOM 2951 O O . ALA A 1 392 ? 9.856 23.614 19.286 1.00 89.19 392 ALA A O 1
ATOM 2952 N N . LEU A 1 393 ? 8.341 25.200 19.693 1.00 91.06 393 LEU A N 1
ATOM 2953 C CA . LEU A 1 393 ? 8.236 24.906 21.132 1.00 91.06 393 LEU A CA 1
ATOM 2954 C C . LEU A 1 393 ? 7.487 23.601 21.397 1.00 91.06 393 LEU A C 1
ATOM 2956 O O . LEU A 1 393 ? 6.460 23.361 20.762 1.00 91.06 393 LEU A O 1
ATOM 2960 N N . TYR A 1 394 ? 7.970 22.810 22.358 1.00 92.31 394 TYR A N 1
ATOM 2961 C CA . TYR A 1 394 ? 7.320 21.575 22.810 1.00 92.31 394 TYR A CA 1
ATOM 2962 C C . TYR A 1 394 ? 5.817 21.785 23.042 1.00 92.31 394 TYR A C 1
ATOM 2964 O O . TYR A 1 394 ? 5.428 22.783 23.640 1.00 92.31 394 TYR A O 1
ATOM 2972 N N . ALA A 1 395 ? 4.965 20.867 22.596 1.00 94.25 395 ALA A N 1
ATOM 2973 C CA . ALA A 1 395 ? 3.517 21.036 22.693 1.00 94.25 395 ALA A CA 1
ATOM 2974 C C . ALA A 1 395 ? 2.798 19.782 23.199 1.00 94.25 395 ALA A C 1
ATOM 2976 O O . ALA A 1 395 ? 3.259 18.657 23.006 1.00 94.25 395 ALA A O 1
ATOM 2977 N N . VAL A 1 396 ? 1.652 19.971 23.845 1.00 95.50 396 VAL A N 1
ATOM 2978 C CA . VAL A 1 396 ? 0.774 18.885 24.292 1.00 95.50 396 VAL A CA 1
ATOM 2979 C C . VAL A 1 396 ? -0.628 19.086 23.741 1.00 95.50 396 VAL A C 1
ATOM 2981 O O . VAL A 1 396 ? -1.127 20.208 23.708 1.00 95.50 396 VAL A O 1
ATOM 2984 N N . GLU A 1 397 ? -1.262 18.002 23.316 1.00 95.31 397 GLU A N 1
ATOM 2985 C CA . GLU A 1 397 ? -2.669 17.955 22.932 1.00 95.31 397 GLU A CA 1
ATOM 2986 C C . GLU A 1 397 ? -3.445 17.325 24.086 1.00 95.31 397 GLU A C 1
ATOM 2988 O O . GLU A 1 397 ? -3.276 16.139 24.360 1.00 95.31 397 GLU A O 1
ATOM 2993 N N . ASP A 1 398 ? -4.224 18.136 24.804 1.00 89.44 398 ASP A N 1
ATOM 2994 C CA . ASP A 1 398 ? -4.985 17.726 25.995 1.00 89.44 398 ASP A CA 1
ATOM 2995 C C . ASP A 1 398 ? -4.171 16.894 27.014 1.00 89.44 398 ASP A C 1
ATOM 2997 O O . ASP A 1 398 ? -4.655 15.942 27.614 1.00 89.44 398 ASP A O 1
ATOM 3001 N N . GLY A 1 399 ? -2.908 17.278 27.229 1.00 88.38 399 GLY A N 1
ATOM 3002 C CA . GLY A 1 399 ? -2.000 16.628 28.183 1.00 88.38 399 GLY A CA 1
ATOM 3003 C C . GLY A 1 399 ? -1.128 15.518 27.590 1.00 88.38 399 GLY A C 1
ATOM 3004 O O . GLY A 1 399 ? -0.176 15.082 28.235 1.00 88.38 399 GLY A O 1
ATOM 3005 N N . GLU A 1 400 ? -1.372 15.111 26.347 1.00 92.06 400 GLU A N 1
ATOM 3006 C CA . GLU A 1 400 ? -0.578 14.096 25.657 1.00 92.06 400 GLU A CA 1
ATOM 3007 C C . GLU A 1 400 ? 0.476 14.732 24.749 1.00 92.06 400 GLU A C 1
ATOM 3009 O O . GLU A 1 400 ? 0.213 15.707 24.046 1.00 92.06 400 GLU A O 1
ATOM 3014 N N . SER A 1 401 ? 1.685 14.167 24.723 1.00 92.06 401 SER A N 1
ATOM 3015 C CA . SER A 1 401 ? 2.755 14.682 23.864 1.00 92.06 401 SER A CA 1
ATOM 3016 C C . SER A 1 401 ? 2.434 14.474 22.386 1.00 92.06 401 SER A C 1
ATOM 3018 O O . SER A 1 401 ? 2.123 13.364 21.958 1.00 92.06 401 SER A O 1
ATOM 3020 N N . VAL A 1 402 ? 2.599 15.534 21.597 1.00 93.31 402 VAL A N 1
ATOM 3021 C CA . VAL A 1 402 ? 2.543 15.497 20.125 1.00 93.31 402 VAL A CA 1
ATOM 3022 C C . VAL A 1 402 ? 3.925 15.685 19.493 1.00 93.31 402 VAL A C 1
ATOM 3024 O O . VAL A 1 402 ? 4.049 15.890 18.291 1.00 93.31 402 VAL A O 1
ATOM 3027 N N . ASN A 1 403 ? 4.991 15.604 20.295 1.00 92.56 403 ASN A N 1
ATOM 3028 C CA . ASN A 1 403 ? 6.346 15.967 19.863 1.00 92.56 403 ASN A CA 1
ATOM 3029 C C . ASN A 1 403 ? 7.110 14.858 19.141 1.00 92.56 403 ASN A C 1
ATOM 3031 O O . ASN A 1 403 ? 8.209 15.104 18.668 1.00 92.56 403 ASN A O 1
ATOM 3035 N N . GLN A 1 404 ? 6.530 13.661 19.040 1.00 90.88 404 GLN A N 1
ATOM 3036 C CA . GLN A 1 404 ? 7.057 12.593 18.182 1.00 90.88 404 GLN A CA 1
ATOM 3037 C C . GLN A 1 404 ? 6.681 12.798 16.707 1.00 90.88 404 GLN A C 1
ATOM 3039 O O . GLN A 1 404 ? 7.187 12.103 15.837 1.00 90.88 404 GLN A O 1
ATOM 3044 N N . GLN A 1 405 ? 5.779 13.740 16.421 1.00 95.19 405 GLN A N 1
ATOM 3045 C CA . GLN A 1 405 ? 5.400 14.086 15.058 1.00 95.19 405 GLN A CA 1
ATOM 3046 C C . GLN A 1 405 ? 6.543 14.843 14.372 1.00 95.19 405 GLN A C 1
ATOM 3048 O O . GLN A 1 405 ? 7.103 15.733 15.000 1.00 95.19 405 GLN A O 1
ATOM 3053 N N . PRO A 1 406 ? 6.848 14.597 13.088 1.00 95.06 406 PRO A N 1
ATOM 3054 C CA . PRO A 1 406 ? 7.852 15.390 12.372 1.00 95.06 406 PRO A CA 1
ATOM 3055 C C . PRO A 1 406 ? 7.421 16.858 12.206 1.00 95.06 406 PRO A C 1
ATOM 3057 O O . PRO A 1 406 ? 8.243 17.769 12.212 1.00 95.06 406 PRO A O 1
ATOM 3060 N N . ALA A 1 407 ? 6.113 17.100 12.102 1.00 96.88 407 ALA A N 1
ATOM 3061 C CA . ALA A 1 407 ? 5.517 18.427 12.028 1.00 96.88 407 ALA A CA 1
ATOM 3062 C C . ALA A 1 407 ? 4.079 18.425 12.573 1.00 96.88 407 ALA A C 1
ATOM 3064 O O . ALA A 1 407 ? 3.464 17.369 12.744 1.00 96.88 407 ALA A O 1
ATOM 3065 N N . LEU A 1 408 ? 3.507 19.607 12.799 1.00 97.56 408 LEU A N 1
ATOM 3066 C CA . LEU A 1 408 ? 2.098 19.787 13.160 1.00 97.56 408 LEU A CA 1
ATOM 3067 C C . LEU A 1 408 ? 1.439 20.838 12.273 1.00 97.56 408 LEU A C 1
ATOM 3069 O O . LEU A 1 408 ? 1.998 21.909 12.050 1.00 97.56 408 LEU A O 1
ATOM 3073 N N . ALA A 1 409 ? 0.220 20.565 11.821 1.00 98.06 409 ALA A N 1
ATOM 3074 C CA . ALA A 1 409 ? -0.625 21.571 11.203 1.00 98.06 409 ALA A CA 1
ATOM 3075 C C . ALA A 1 409 ? -1.226 22.478 12.278 1.00 98.06 409 ALA A C 1
ATOM 3077 O O . ALA A 1 409 ? -1.877 22.004 13.211 1.00 98.06 409 ALA A O 1
ATOM 3078 N N . ARG A 1 410 ? -1.034 23.792 12.150 1.00 97.88 410 ARG A N 1
ATOM 3079 C CA . ARG A 1 410 ? -1.695 24.757 13.032 1.00 97.88 410 ARG A CA 1
ATOM 3080 C C . ARG A 1 410 ? -3.111 24.996 12.532 1.00 97.88 410 ARG A C 1
ATOM 3082 O O . ARG A 1 410 ? -3.309 25.701 11.542 1.00 97.88 410 ARG A O 1
ATOM 3089 N N . LEU A 1 411 ? -4.082 24.396 13.213 1.00 98.31 411 LEU A N 1
ATOM 3090 C CA . LEU A 1 411 ? -5.486 24.430 12.816 1.00 98.31 411 LEU A CA 1
ATOM 3091 C C . LEU A 1 411 ? -6.283 25.472 13.603 1.00 98.31 411 LEU A C 1
ATOM 3093 O O . LEU A 1 411 ? -6.034 25.714 14.786 1.00 98.31 411 LEU A O 1
ATOM 3097 N N . THR A 1 412 ? -7.289 26.051 12.952 1.00 98.12 412 THR A N 1
ATOM 3098 C CA . THR A 1 412 ? -8.376 26.780 13.616 1.00 98.12 412 THR A CA 1
ATOM 3099 C C . THR A 1 412 ? -9.706 26.370 13.010 1.00 98.12 412 THR A C 1
ATOM 3101 O O . THR A 1 412 ? -9.920 26.499 11.804 1.00 98.12 412 THR A O 1
ATOM 3104 N N . VAL A 1 413 ? -10.610 25.872 13.844 1.00 97.00 413 VAL A N 1
ATOM 3105 C CA . VAL A 1 413 ? -11.943 25.450 13.424 1.00 97.00 413 VAL A CA 1
ATOM 3106 C C . VAL A 1 413 ? -12.780 26.628 12.912 1.00 97.00 413 VAL A C 1
ATOM 3108 O O . VAL A 1 413 ? -12.799 27.708 13.504 1.00 97.00 413 VAL A O 1
ATOM 3111 N N . GLY A 1 414 ? -13.477 26.420 11.791 1.00 93.25 414 GLY A N 1
ATOM 3112 C CA . GLY A 1 414 ? -14.388 27.405 11.211 1.00 93.25 414 GLY A CA 1
ATOM 3113 C C . GLY A 1 414 ? -15.741 27.486 11.928 1.00 93.25 414 GLY A C 1
ATOM 3114 O O . GLY A 1 414 ? -16.070 26.685 12.807 1.00 93.25 414 GLY A O 1
ATOM 3115 N N . ALA A 1 415 ? -16.569 28.452 11.519 1.00 83.00 415 ALA A N 1
ATOM 3116 C CA . ALA A 1 415 ? -17.924 28.605 12.043 1.00 83.00 415 ALA A CA 1
ATOM 3117 C C . ALA A 1 415 ? -18.774 27.354 11.741 1.00 83.00 415 ALA A C 1
ATOM 3119 O O . ALA A 1 415 ? -18.928 26.967 10.587 1.00 83.00 415 ALA A O 1
ATOM 3120 N N . GLY A 1 416 ? -19.332 26.722 12.779 1.00 82.62 416 GLY A N 1
ATOM 3121 C CA . GLY A 1 416 ? -20.136 25.496 12.655 1.00 82.62 416 GLY A CA 1
ATOM 3122 C C . GLY A 1 416 ? -19.357 24.187 12.838 1.00 82.62 416 GLY A C 1
ATOM 3123 O O . GLY A 1 416 ? -19.975 23.123 12.907 1.00 82.62 416 GLY A O 1
ATOM 3124 N N . GLY A 1 417 ? -18.029 24.252 12.971 1.00 93.88 417 GLY A N 1
ATOM 3125 C CA . GLY A 1 417 ? -17.212 23.139 13.447 1.00 93.88 417 GLY A CA 1
ATOM 3126 C C . GLY A 1 417 ? -17.023 23.158 14.967 1.00 93.88 417 GLY A C 1
ATOM 3127 O O . GLY A 1 417 ? -17.435 24.084 15.667 1.00 93.88 417 GLY A O 1
ATOM 3128 N N . ARG A 1 418 ? -16.379 22.115 15.492 1.00 96.56 418 ARG A N 1
ATOM 3129 C CA . ARG A 1 418 ? -15.993 21.999 16.899 1.00 96.56 418 ARG A CA 1
ATOM 3130 C C . ARG A 1 418 ? -14.609 21.368 17.029 1.00 96.56 418 ARG A C 1
ATOM 3132 O O . ARG A 1 418 ? -14.388 20.266 16.529 1.00 96.56 418 ARG A O 1
ATOM 3139 N N . ALA A 1 419 ? -13.713 22.031 17.754 1.00 97.31 419 ALA A N 1
ATOM 3140 C CA . ALA A 1 419 ? -12.482 21.413 18.234 1.00 97.31 419 ALA A CA 1
ATOM 3141 C C . ALA A 1 419 ? -12.823 20.384 19.327 1.00 97.31 419 ALA A C 1
ATOM 3143 O O . ALA A 1 419 ? -13.533 20.693 20.287 1.00 97.31 419 ALA A O 1
ATOM 3144 N N . LEU A 1 420 ? -12.378 19.142 19.145 1.00 96.75 420 LEU A N 1
ATOM 3145 C CA . LEU A 1 420 ? -12.455 18.077 20.146 1.00 96.75 420 LEU A CA 1
ATOM 3146 C C . LEU A 1 420 ? -11.308 18.170 21.150 1.00 96.75 420 LEU A C 1
ATOM 3148 O O . LEU A 1 420 ? -11.502 17.786 22.297 1.00 96.75 420 LEU A O 1
ATOM 3152 N N . THR A 1 421 ? -10.151 18.657 20.701 1.00 97.31 421 THR A N 1
ATOM 3153 C CA . THR A 1 421 ? -8.927 18.784 21.497 1.00 97.31 421 THR A CA 1
ATOM 3154 C C . THR A 1 421 ? -8.201 20.084 21.160 1.00 97.31 421 THR A C 1
ATOM 3156 O O . THR A 1 421 ? -8.404 20.663 20.085 1.00 97.31 421 THR A O 1
ATOM 3159 N N . THR A 1 422 ? -7.333 20.545 22.062 1.00 97.56 422 THR A N 1
ATOM 3160 C CA . THR A 1 422 ? -6.503 21.740 21.842 1.00 97.56 422 THR A CA 1
ATOM 3161 C C . THR A 1 422 ? -5.029 21.451 22.072 1.00 97.56 422 THR A C 1
ATOM 3163 O O . THR A 1 422 ? -4.665 20.711 22.985 1.00 97.56 422 THR A O 1
ATOM 3166 N N . ILE A 1 423 ? -4.172 22.074 21.266 1.00 97.56 423 ILE A N 1
ATOM 3167 C CA . ILE A 1 423 ? -2.720 22.001 21.406 1.00 97.56 423 ILE A CA 1
ATOM 3168 C C . ILE A 1 423 ? -2.229 23.238 22.154 1.00 97.56 423 ILE A C 1
ATOM 3170 O O . ILE A 1 423 ? -2.574 24.376 21.812 1.00 97.56 423 ILE A O 1
ATOM 3174 N N . ARG A 1 424 ? -1.404 23.012 23.177 1.00 97.44 424 ARG A N 1
ATOM 3175 C CA . ARG A 1 424 ? -0.827 24.055 24.030 1.00 97.44 424 ARG A CA 1
ATOM 3176 C C . ARG A 1 424 ? 0.683 23.914 24.141 1.00 97.44 424 ARG A C 1
ATOM 3178 O O . ARG A 1 424 ? 1.207 22.803 24.176 1.00 97.44 424 ARG A O 1
ATOM 3185 N N . THR A 1 425 ? 1.371 25.045 24.223 1.00 95.19 425 THR A N 1
ATOM 3186 C CA . THR A 1 425 ? 2.802 25.130 24.553 1.00 95.19 425 THR A CA 1
ATOM 3187 C C . THR A 1 425 ? 3.033 24.879 26.054 1.00 95.19 425 THR A C 1
ATOM 3189 O O . THR A 1 425 ? 2.065 24.809 26.819 1.00 95.19 425 THR A O 1
ATOM 3192 N N . PRO A 1 426 ? 4.287 24.729 26.533 1.00 92.19 426 PRO A N 1
ATOM 3193 C CA . PRO A 1 426 ? 4.557 24.289 27.905 1.00 92.19 426 PRO A CA 1
ATOM 3194 C C . PRO A 1 426 ? 4.174 25.333 28.961 1.00 92.19 426 PRO A C 1
ATOM 3196 O O . PRO A 1 426 ? 3.947 24.995 30.117 1.00 92.19 426 PRO A O 1
ATOM 3199 N N . ASP A 1 427 ? 4.083 26.600 28.559 1.00 93.94 427 ASP A N 1
ATOM 3200 C CA . ASP A 1 427 ? 3.577 27.716 29.362 1.00 93.94 427 ASP A CA 1
ATOM 3201 C C . ASP A 1 427 ? 2.034 27.772 29.418 1.00 93.94 427 ASP A C 1
ATOM 3203 O O . ASP A 1 427 ? 1.470 28.658 30.056 1.00 93.94 427 ASP A O 1
ATOM 3207 N N . GLY A 1 428 ? 1.340 26.835 28.762 1.00 93.88 428 GLY A N 1
ATOM 3208 C CA . GLY A 1 428 ? -0.120 26.743 28.714 1.00 93.88 428 GLY A CA 1
ATOM 3209 C C . GLY A 1 428 ? -0.778 27.602 27.630 1.00 93.88 428 GLY A C 1
ATOM 3210 O O . GLY A 1 428 ? -2.010 27.550 27.480 1.00 93.88 428 GLY A O 1
ATOM 3211 N N . SER A 1 429 ? 0.009 28.359 26.859 1.00 95.88 429 SER A N 1
ATOM 3212 C CA . SER A 1 429 ? -0.502 29.196 25.773 1.00 95.88 429 SER A CA 1
ATOM 3213 C C . SER A 1 429 ? -1.141 28.337 24.678 1.00 95.88 429 SER A C 1
ATOM 3215 O O . SER A 1 429 ? -0.687 27.236 24.366 1.00 95.88 429 SER A O 1
ATOM 3217 N N . TYR A 1 430 ? -2.249 28.821 24.113 1.00 96.69 430 TYR A N 1
ATOM 3218 C CA . TYR A 1 430 ? -2.928 28.148 23.006 1.00 96.69 430 TYR A CA 1
ATOM 3219 C C . TYR A 1 430 ? -2.077 28.239 21.739 1.00 96.69 430 TYR A C 1
ATOM 3221 O O . TYR A 1 430 ? -1.653 29.330 21.358 1.00 96.69 430 TYR A O 1
ATOM 3229 N N . TRP A 1 431 ? -1.857 27.100 21.086 1.00 96.62 431 TRP A N 1
ATOM 3230 C CA . TRP A 1 431 ? -1.113 27.024 19.831 1.00 96.62 431 TRP A CA 1
ATOM 3231 C C . TRP A 1 431 ? -2.029 26.795 18.621 1.00 96.62 431 TRP A C 1
ATOM 3233 O O . TRP A 1 431 ? -1.849 27.438 17.589 1.00 96.62 431 TRP A O 1
ATOM 3243 N N . GLY A 1 432 ? -3.023 25.913 18.752 1.00 97.50 432 GLY A N 1
ATOM 3244 C CA . GLY A 1 432 ? -3.971 25.565 17.690 1.00 97.50 432 GLY A CA 1
ATOM 3245 C C . GLY A 1 432 ? -4.939 24.462 18.120 1.00 97.50 432 GLY A C 1
ATOM 3246 O O . GLY A 1 432 ? -4.794 23.884 19.199 1.00 97.50 432 GLY A O 1
ATOM 3247 N N . ASP A 1 433 ? -5.923 24.156 17.280 1.00 98.19 433 ASP A N 1
ATOM 3248 C CA . ASP A 1 433 ? -6.830 23.027 17.508 1.00 98.19 433 ASP A CA 1
ATOM 3249 C C . ASP A 1 433 ? -6.144 21.703 17.136 1.00 98.19 433 ASP A C 1
ATOM 3251 O O . ASP A 1 433 ? -5.400 21.646 16.159 1.00 98.19 433 ASP A O 1
ATOM 3255 N N . GLY A 1 434 ? -6.367 20.644 17.922 1.00 97.19 434 GLY A N 1
ATOM 3256 C CA . GLY A 1 434 ? -5.718 19.342 17.716 1.00 97.19 434 GLY A CA 1
ATOM 3257 C C . GLY A 1 434 ? -6.511 18.428 16.785 1.00 97.19 434 GLY A C 1
ATOM 3258 O O . GLY A 1 434 ? -6.074 18.103 15.688 1.00 97.19 434 GLY A O 1
ATOM 3259 N N . MET A 1 435 ? -7.707 18.035 17.204 1.00 97.81 435 MET A N 1
ATOM 3260 C CA . MET A 1 435 ? -8.645 17.219 16.444 1.00 97.81 435 MET A CA 1
ATOM 3261 C C . MET A 1 435 ? -9.928 18.016 16.268 1.00 97.81 435 MET A C 1
ATOM 3263 O O . MET A 1 435 ? -10.553 18.423 17.244 1.00 97.81 435 MET A O 1
ATOM 3267 N N . VAL A 1 436 ? -10.341 18.238 15.027 1.00 98.06 436 VAL A N 1
ATOM 3268 C CA . VAL A 1 436 ? -11.496 19.072 14.687 1.00 98.06 436 VAL A CA 1
ATOM 3269 C C . VAL A 1 436 ? -12.551 18.227 13.991 1.00 98.06 436 VAL A C 1
ATOM 3271 O O . VAL A 1 436 ? -12.228 17.461 13.090 1.00 98.06 436 VAL A O 1
ATOM 3274 N N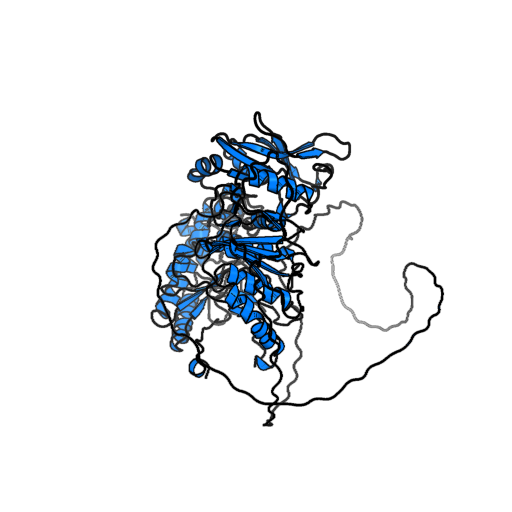 . VAL A 1 437 ? -13.818 18.392 14.375 1.00 97.62 437 VAL A N 1
ATOM 3275 C CA . VAL A 1 437 ? -14.968 17.878 13.619 1.00 97.62 437 VAL A CA 1
ATOM 3276 C C . VAL A 1 437 ? -15.710 19.049 13.002 1.00 97.62 437 VAL A C 1
ATOM 3278 O O . VAL A 1 437 ? -16.100 19.979 13.703 1.00 97.62 437 VAL A O 1
ATOM 3281 N N . THR A 1 438 ? -15.944 19.001 11.699 1.00 97.31 438 THR A N 1
ATOM 3282 C CA . THR A 1 438 ? -16.517 20.127 10.956 1.00 97.31 438 THR A CA 1
ATOM 3283 C C . THR A 1 438 ? -17.385 19.657 9.784 1.00 97.31 438 THR A C 1
ATOM 3285 O O . THR A 1 438 ? -17.624 18.454 9.618 1.00 97.31 438 THR A O 1
ATOM 3288 N N . THR A 1 439 ? -17.926 20.610 9.030 1.00 96.94 439 THR A N 1
ATOM 3289 C CA . THR A 1 439 ? -18.714 20.395 7.811 1.00 96.94 439 THR A CA 1
ATOM 3290 C C . THR A 1 439 ? -17.953 21.006 6.642 1.00 96.94 439 THR A C 1
ATOM 3292 O O . THR A 1 439 ? -17.465 22.127 6.751 1.00 96.94 439 THR A O 1
ATOM 3295 N N . THR A 1 440 ? -17.830 20.273 5.542 1.00 96.31 440 THR A N 1
ATOM 3296 C CA . THR A 1 440 ? -17.172 20.761 4.325 1.00 96.31 440 THR A CA 1
ATOM 3297 C C . THR A 1 440 ? -18.091 21.724 3.567 1.00 96.31 440 THR A C 1
ATOM 3299 O O . THR A 1 440 ? -19.314 21.708 3.746 1.00 96.31 440 THR A O 1
ATOM 3302 N N . GLY A 1 441 ? -17.543 22.482 2.617 1.00 94.44 441 GLY A N 1
ATOM 3303 C CA . GLY A 1 441 ? -18.338 23.337 1.726 1.00 94.44 441 GLY A CA 1
ATOM 3304 C C . GLY A 1 441 ? -19.330 22.579 0.827 1.00 94.44 441 GLY A C 1
ATOM 3305 O O . GLY A 1 441 ? -20.190 23.197 0.207 1.00 94.44 441 GLY A O 1
ATOM 3306 N N . HIS A 1 442 ? -19.248 21.243 0.771 1.00 95.06 442 HIS A N 1
ATOM 3307 C CA . HIS A 1 442 ? -20.173 20.374 0.030 1.00 95.06 442 HIS A CA 1
ATOM 3308 C C . HIS A 1 442 ? -21.209 19.686 0.939 1.00 95.06 442 HIS A C 1
ATOM 3310 O O . HIS A 1 442 ? -21.942 18.809 0.486 1.00 95.06 442 HIS A O 1
ATOM 3316 N N . GLY A 1 443 ? -21.278 20.062 2.221 1.00 94.44 443 GLY A N 1
ATOM 3317 C CA . GLY A 1 443 ? -22.239 19.519 3.186 1.00 94.44 443 GLY A CA 1
ATOM 3318 C C . GLY A 1 443 ? -21.849 18.171 3.802 1.00 94.44 443 GLY A C 1
ATOM 3319 O O . GLY A 1 443 ? -22.590 17.661 4.643 1.00 94.44 443 GLY A O 1
ATOM 3320 N N . GLY A 1 444 ? -20.697 17.608 3.428 1.00 95.81 444 GLY A N 1
ATOM 3321 C CA . GLY A 1 444 ? -20.132 16.428 4.083 1.00 95.81 444 GLY A CA 1
ATOM 3322 C C . GLY A 1 444 ? -19.508 16.761 5.435 1.00 95.81 444 GLY A C 1
ATOM 3323 O O . GLY A 1 444 ? -19.440 17.920 5.847 1.00 95.81 444 GLY A O 1
ATOM 3324 N N . ARG A 1 445 ? -19.044 15.742 6.158 1.00 96.62 445 ARG A N 1
ATOM 3325 C CA . ARG A 1 445 ? -18.485 15.888 7.512 1.00 96.62 445 ARG A CA 1
ATOM 3326 C C . ARG A 1 445 ? -17.025 15.476 7.521 1.00 96.62 445 ARG A C 1
ATOM 3328 O O . ARG A 1 445 ? -16.686 14.431 6.985 1.00 96.62 445 ARG A O 1
ATOM 3335 N N . ALA A 1 446 ? -16.173 16.263 8.165 1.00 97.25 446 ALA A N 1
ATOM 3336 C CA . ALA A 1 446 ? -14.742 15.987 8.227 1.00 97.25 446 ALA A CA 1
ATOM 3337 C C . ALA A 1 446 ? -14.245 15.906 9.671 1.00 97.25 446 ALA A C 1
ATOM 3339 O O . ALA A 1 446 ? -14.660 16.690 10.526 1.00 97.25 446 ALA A O 1
ATOM 3340 N N . ILE A 1 447 ? -13.339 14.964 9.908 1.00 98.44 447 ILE A N 1
ATOM 3341 C CA . ILE A 1 447 ? -12.448 14.877 11.057 1.00 98.44 447 ILE A CA 1
ATOM 3342 C C . ILE A 1 447 ? -11.064 15.292 10.554 1.00 98.44 447 ILE A C 1
ATOM 3344 O O . ILE A 1 447 ? -10.536 14.665 9.637 1.00 98.44 447 ILE A O 1
ATOM 3348 N N . VAL A 1 448 ? -10.476 16.336 11.132 1.00 98.62 448 VAL A N 1
ATOM 3349 C CA . VAL A 1 448 ? -9.149 16.834 10.742 1.00 98.62 448 VAL A CA 1
ATOM 3350 C C . VAL A 1 448 ? -8.219 16.795 11.945 1.00 98.62 448 VAL A C 1
ATOM 3352 O O . VAL A 1 448 ? -8.540 17.358 12.992 1.00 98.62 448 VAL A O 1
ATOM 3355 N N . LEU A 1 449 ? -7.089 16.109 11.794 1.00 98.56 449 LEU A N 1
ATOM 3356 C CA . LEU A 1 449 ? -6.039 15.997 12.802 1.00 98.56 449 LEU A CA 1
ATOM 3357 C C . LEU A 1 449 ? -4.929 17.012 12.514 1.00 98.56 449 LEU A C 1
ATOM 3359 O O . LEU A 1 449 ? -4.494 17.151 11.376 1.00 98.56 449 LEU A O 1
ATOM 3363 N N . ALA A 1 450 ? -4.412 17.670 13.547 1.00 98.19 450 ALA A N 1
ATOM 3364 C CA . ALA A 1 450 ? -3.224 18.517 13.460 1.00 98.19 450 ALA A CA 1
ATOM 3365 C C . ALA A 1 450 ? -1.945 17.695 13.243 1.00 98.19 450 ALA A C 1
ATOM 3367 O O . ALA A 1 450 ? -0.977 18.176 12.658 1.00 98.19 450 ALA A O 1
ATOM 3368 N N . ALA A 1 451 ? -1.935 16.446 13.709 1.00 97.62 451 ALA A N 1
ATOM 3369 C CA . ALA A 1 451 ? -0.859 15.493 13.472 1.00 97.62 451 ALA A CA 1
ATOM 3370 C C . ALA A 1 451 ? -0.593 15.314 11.968 1.00 97.62 451 ALA A C 1
ATOM 3372 O O . ALA A 1 451 ? -1.529 15.179 11.181 1.00 97.62 451 ALA A O 1
ATOM 3373 N N . THR A 1 452 ? 0.681 15.307 11.572 1.00 97.69 452 THR A N 1
ATOM 3374 C CA . THR A 1 452 ? 1.106 15.099 10.174 1.00 97.69 452 THR A CA 1
ATOM 3375 C C . THR A 1 452 ? 1.556 13.669 9.898 1.00 97.69 452 THR A C 1
ATOM 3377 O O . THR A 1 452 ? 1.652 13.277 8.738 1.00 97.69 452 THR A O 1
ATOM 3380 N N . SER A 1 453 ? 1.814 12.890 10.953 1.00 97.06 453 SER A N 1
ATOM 3381 C CA . SER A 1 453 ? 2.054 11.443 10.921 1.00 97.06 453 SER A CA 1
ATOM 3382 C C . SER A 1 453 ? 1.254 10.761 12.033 1.00 97.06 453 SER A C 1
ATOM 3384 O O . SER A 1 453 ? 1.828 10.312 13.028 1.00 97.06 453 SER A O 1
ATOM 3386 N N . PRO A 1 454 ? -0.093 10.732 11.938 1.00 96.31 454 PRO A N 1
ATOM 3387 C CA . PRO A 1 454 ? -0.945 10.211 13.008 1.00 96.31 454 PRO A CA 1
ATOM 3388 C C . PRO A 1 454 ? -0.622 8.765 13.410 1.00 96.31 454 PRO A C 1
ATOM 3390 O O . PRO A 1 454 ? -0.813 8.378 14.565 1.00 96.31 454 PRO A O 1
ATOM 3393 N N . GLU A 1 455 ? -0.107 7.961 12.481 1.00 94.56 455 GLU A N 1
ATOM 3394 C CA . GLU A 1 455 ? 0.385 6.609 12.724 1.00 94.56 455 GLU A CA 1
ATOM 3395 C C . GLU A 1 455 ? 1.440 6.539 13.840 1.00 94.56 455 GLU A C 1
ATOM 3397 O O . GLU A 1 455 ? 1.427 5.553 14.576 1.00 94.56 455 GLU A O 1
ATOM 3402 N N . ASP A 1 456 ? 2.221 7.605 14.041 1.00 93.12 456 ASP A N 1
ATOM 3403 C CA . ASP A 1 456 ? 3.276 7.727 15.058 1.00 93.12 456 ASP A CA 1
ATOM 3404 C C . ASP A 1 456 ? 2.796 8.389 16.359 1.00 93.12 456 ASP A C 1
ATOM 3406 O O . ASP A 1 456 ? 3.572 8.591 17.292 1.00 93.12 456 ASP A O 1
ATOM 3410 N N . LEU A 1 457 ? 1.516 8.770 16.451 1.00 91.12 457 LEU A N 1
ATOM 3411 C CA . LEU A 1 457 ? 0.981 9.294 17.705 1.00 91.12 457 LEU A CA 1
ATOM 3412 C C . LEU A 1 457 ? 1.009 8.214 18.795 1.00 91.12 457 LEU A C 1
ATOM 3414 O O . LEU A 1 457 ? 0.612 7.069 18.532 1.00 91.12 457 LEU A O 1
ATOM 3418 N N . PRO A 1 458 ? 1.369 8.582 20.039 1.00 88.75 458 PRO A N 1
ATOM 3419 C CA . PRO A 1 458 ? 1.307 7.655 21.156 1.00 88.75 458 PRO A CA 1
ATOM 3420 C C . PRO A 1 458 ? -0.121 7.123 21.318 1.00 88.75 458 PRO A C 1
ATOM 3422 O O . PRO A 1 458 ? -1.105 7.869 21.275 1.00 88.75 458 PRO A O 1
ATOM 3425 N N . ARG A 1 459 ? -0.243 5.804 21.481 1.00 89.00 459 ARG A N 1
ATOM 3426 C CA . ARG A 1 459 ? -1.537 5.150 21.696 1.00 89.00 459 ARG A CA 1
ATOM 3427 C C . ARG A 1 459 ? -1.996 5.388 23.134 1.00 89.00 459 ARG A C 1
ATOM 3429 O O . ARG A 1 459 ? -1.210 5.254 24.066 1.00 89.00 459 ARG A O 1
ATOM 3436 N N . SER A 1 460 ? -3.270 5.725 23.299 1.00 92.00 460 SER A N 1
ATOM 3437 C CA . SER A 1 460 ? -3.913 5.913 24.599 1.00 92.00 460 SER A CA 1
ATOM 3438 C C . SER A 1 460 ? -5.407 5.622 24.500 1.00 92.00 460 SER A C 1
ATOM 3440 O O . SER A 1 460 ? -6.015 5.789 23.434 1.00 92.00 460 SER A O 1
ATOM 3442 N N . ASP A 1 461 ? -6.002 5.229 25.624 1.00 92.69 461 ASP A N 1
ATOM 3443 C CA . ASP A 1 461 ? -7.441 4.970 25.723 1.00 92.69 461 ASP A CA 1
ATOM 3444 C C . ASP A 1 461 ? -8.258 6.244 25.469 1.00 92.69 461 ASP A C 1
ATOM 3446 O O . ASP A 1 461 ? -9.314 6.201 24.841 1.00 92.69 461 ASP A O 1
ATOM 3450 N N . GLU A 1 462 ? -7.752 7.407 25.890 1.00 92.81 462 GLU A N 1
ATOM 3451 C CA . GLU A 1 462 ? -8.428 8.685 25.668 1.00 92.81 462 GLU A CA 1
ATOM 3452 C C . GLU A 1 462 ? -8.469 9.067 24.184 1.00 92.81 462 GLU A C 1
ATOM 3454 O O . GLU A 1 462 ? -9.512 9.518 23.700 1.00 92.81 462 GLU A O 1
ATOM 3459 N N . ARG A 1 463 ? -7.370 8.863 23.437 1.00 93.62 463 ARG A N 1
ATOM 3460 C CA . ARG A 1 463 ? -7.356 9.065 21.977 1.00 93.62 463 ARG A CA 1
ATOM 3461 C C . ARG A 1 463 ? -8.256 8.063 21.277 1.00 93.62 463 ARG A C 1
ATOM 3463 O O . ARG A 1 463 ? -8.997 8.462 20.380 1.00 93.62 463 ARG A O 1
ATOM 3470 N N . GLN A 1 464 ? -8.233 6.798 21.706 1.00 95.94 464 GLN A N 1
ATOM 3471 C CA . GLN A 1 464 ? -9.126 5.772 21.169 1.00 95.94 464 GLN A CA 1
ATOM 3472 C C . GLN A 1 464 ? -10.589 6.188 21.342 1.00 95.94 464 GLN A C 1
ATOM 3474 O O . GLN A 1 464 ? -11.325 6.233 20.361 1.00 95.94 464 GLN A O 1
ATOM 3479 N N . ALA A 1 465 ? -10.996 6.556 22.559 1.00 95.56 465 ALA A N 1
ATOM 3480 C CA . ALA A 1 465 ? -12.366 6.950 22.865 1.00 95.56 465 ALA A CA 1
ATOM 3481 C C . ALA A 1 465 ? -12.814 8.173 22.049 1.00 95.56 465 ALA A C 1
ATOM 3483 O O . ALA A 1 465 ? -13.920 8.180 21.504 1.00 95.56 465 ALA A O 1
ATOM 3484 N N . ARG A 1 466 ? -11.948 9.188 21.908 1.00 95.75 466 ARG A N 1
ATOM 3485 C CA . ARG A 1 466 ? -12.216 10.376 21.079 1.00 95.75 466 ARG A CA 1
ATOM 3486 C C . ARG A 1 466 ? -12.384 10.023 19.602 1.00 95.75 466 ARG A C 1
ATOM 3488 O O . ARG A 1 466 ? -13.360 10.453 18.985 1.00 95.75 466 ARG A O 1
ATOM 3495 N N . LEU A 1 467 ? -11.470 9.225 19.046 1.00 96.75 467 LEU A N 1
ATOM 3496 C CA . LEU A 1 467 ? -11.534 8.781 17.654 1.00 96.75 467 LEU A CA 1
ATOM 3497 C C . LEU A 1 467 ? -12.784 7.937 17.396 1.00 96.75 467 LEU A C 1
ATOM 3499 O O . LEU A 1 467 ? -13.513 8.200 16.445 1.00 96.75 467 LEU A O 1
ATOM 3503 N N . HIS A 1 468 ? -13.071 6.971 18.267 1.00 97.31 468 HIS A N 1
ATOM 3504 C CA . HIS A 1 468 ? -14.252 6.111 18.181 1.00 97.31 468 HIS A CA 1
ATOM 3505 C C . HIS A 1 468 ? -15.547 6.913 18.244 1.00 97.31 468 HIS A C 1
ATOM 3507 O O . HIS A 1 468 ? -16.425 6.699 17.415 1.00 97.31 468 HIS A O 1
ATOM 3513 N N . ALA A 1 469 ? -15.657 7.874 19.165 1.00 96.06 469 ALA A N 1
ATOM 3514 C CA . ALA A 1 469 ? -16.829 8.741 19.256 1.00 96.06 469 ALA A CA 1
ATOM 3515 C C . ALA A 1 469 ? -17.022 9.586 17.985 1.00 96.06 469 ALA A C 1
ATOM 3517 O O . ALA A 1 469 ? -18.148 9.745 17.513 1.00 96.06 469 ALA A O 1
ATOM 3518 N N . ALA A 1 470 ? -15.932 10.104 17.408 1.00 96.19 470 ALA A N 1
ATOM 3519 C CA . ALA A 1 470 ? -15.984 10.850 16.155 1.00 96.19 470 ALA A CA 1
ATOM 3520 C C . ALA A 1 470 ? -16.402 9.956 14.974 1.00 96.19 470 ALA A C 1
ATOM 3522 O O . ALA A 1 470 ? -17.263 10.349 14.189 1.00 96.19 470 ALA A O 1
ATOM 3523 N N . ILE A 1 471 ? -15.855 8.742 14.873 1.00 96.31 471 ILE A N 1
ATOM 3524 C CA . ILE A 1 471 ? -16.200 7.781 13.817 1.00 96.31 471 ILE A CA 1
ATOM 3525 C C . ILE A 1 471 ? -17.647 7.314 13.954 1.00 96.31 471 ILE A C 1
ATOM 3527 O O . ILE A 1 471 ? -18.382 7.371 12.975 1.00 96.31 471 ILE A O 1
ATOM 3531 N N . ALA A 1 472 ? -18.094 6.926 15.150 1.00 94.38 472 ALA A N 1
ATOM 3532 C CA . ALA A 1 472 ? -19.460 6.460 15.385 1.00 94.38 472 ALA A CA 1
ATOM 3533 C C . ALA A 1 472 ? -20.516 7.522 15.028 1.00 94.38 472 ALA A C 1
ATOM 3535 O O . ALA A 1 472 ? -21.607 7.184 14.578 1.00 94.38 472 ALA A O 1
ATOM 3536 N N . ALA A 1 473 ? -20.187 8.810 15.182 1.00 91.94 473 ALA A N 1
ATOM 3537 C CA . ALA A 1 473 ? -21.067 9.905 14.783 1.00 91.94 473 ALA A CA 1
ATOM 3538 C C . ALA A 1 473 ? -21.174 10.088 13.256 1.00 91.94 473 ALA A C 1
ATOM 3540 O O . ALA A 1 473 ? -22.172 10.631 12.784 1.00 91.94 473 ALA A O 1
ATOM 3541 N N . LEU A 1 474 ? -20.155 9.683 12.490 1.00 91.81 474 LEU A N 1
ATOM 3542 C CA . LEU A 1 474 ? -20.090 9.853 11.030 1.00 91.81 474 LEU A CA 1
ATOM 3543 C C . LEU A 1 474 ? -20.427 8.566 10.260 1.00 91.81 474 LEU A C 1
ATOM 3545 O O . LEU A 1 474 ? -20.934 8.636 9.144 1.00 91.81 474 LEU A O 1
ATOM 3549 N N . ALA A 1 475 ? -20.132 7.404 10.836 1.00 92.81 475 ALA A N 1
ATOM 3550 C CA . ALA A 1 475 ? -20.278 6.088 10.228 1.00 92.81 475 ALA A CA 1
ATOM 3551 C C . ALA A 1 475 ? -20.657 5.047 11.305 1.00 92.81 475 ALA A C 1
ATOM 3553 O O . ALA A 1 475 ? -19.817 4.239 11.708 1.00 92.81 475 ALA A O 1
ATOM 3554 N N . PRO A 1 476 ? -21.915 5.062 11.790 1.00 90.56 476 PRO A N 1
ATOM 3555 C CA . PRO A 1 476 ? -22.362 4.244 12.924 1.00 90.56 476 PRO A CA 1
ATOM 3556 C C . PRO A 1 476 ? -22.341 2.730 12.665 1.00 90.56 476 PRO A C 1
ATOM 3558 O O . PRO A 1 476 ? -22.385 1.952 13.615 1.00 90.56 476 PRO A O 1
ATOM 3561 N N . ASP A 1 477 ? -22.267 2.309 11.401 1.00 90.19 477 ASP A N 1
ATOM 3562 C CA . ASP A 1 477 ? -22.271 0.894 11.012 1.00 90.19 477 ASP A CA 1
ATOM 3563 C C . ASP A 1 477 ? -20.872 0.252 11.034 1.00 90.19 477 ASP A C 1
ATOM 3565 O O . ASP A 1 477 ? -20.746 -0.960 10.862 1.00 90.19 477 ASP A O 1
ATOM 3569 N N . ILE A 1 478 ? -19.808 1.038 11.245 1.00 94.06 478 ILE A N 1
ATOM 3570 C CA . ILE A 1 478 ? -18.445 0.508 11.361 1.00 94.06 478 ILE A CA 1
ATOM 3571 C C . ILE A 1 478 ? -18.281 -0.126 12.749 1.00 94.06 478 ILE A C 1
ATOM 3573 O O . ILE A 1 478 ? -18.440 0.579 13.748 1.00 94.06 478 ILE A O 1
ATOM 3577 N N . PRO A 1 479 ? -17.932 -1.424 12.851 1.00 95.38 479 PRO A N 1
ATOM 3578 C CA . PRO A 1 479 ? -17.680 -2.034 14.146 1.00 95.38 479 PRO A CA 1
ATOM 3579 C C . PRO A 1 479 ? -16.383 -1.484 14.745 1.00 95.38 479 PRO A C 1
ATOM 3581 O O . PRO A 1 479 ? -15.388 -1.315 14.040 1.00 95.38 479 PRO A O 1
ATOM 3584 N N . LEU A 1 480 ? -16.387 -1.218 16.050 1.00 97.31 480 LEU A N 1
ATOM 3585 C CA . LEU A 1 480 ? -15.249 -0.640 16.763 1.00 97.31 480 LEU A CA 1
ATOM 3586 C C . LEU A 1 480 ? -14.754 -1.603 17.842 1.00 97.31 480 LEU A C 1
ATOM 3588 O O . LEU A 1 480 ? -15.544 -2.274 18.509 1.00 97.31 480 LEU A O 1
ATOM 3592 N N . VAL A 1 481 ? -13.435 -1.679 18.013 1.00 97.19 481 VAL A N 1
ATOM 3593 C CA . VAL A 1 481 ? -12.785 -2.645 18.905 1.00 97.19 481 VAL A CA 1
ATOM 3594 C C . VAL A 1 481 ? -11.991 -1.937 19.996 1.00 97.19 481 VAL A C 1
ATOM 3596 O O . VAL A 1 481 ? -11.134 -1.103 19.720 1.00 97.19 481 VAL A O 1
ATOM 3599 N N . THR A 1 482 ? -12.265 -2.289 21.250 1.00 95.94 482 THR A N 1
ATOM 3600 C CA . THR A 1 482 ? -11.607 -1.743 22.451 1.00 95.94 482 THR A CA 1
ATOM 3601 C C . THR A 1 482 ? -11.104 -2.870 23.354 1.00 95.94 482 THR A C 1
ATOM 3603 O O . THR A 1 482 ? -11.302 -4.045 23.050 1.00 95.94 482 THR A O 1
ATOM 3606 N N . GLY A 1 483 ? -10.471 -2.526 24.480 1.00 91.62 483 GLY A N 1
ATOM 3607 C CA . GLY A 1 483 ? -10.029 -3.485 25.503 1.00 91.62 483 GLY A CA 1
ATOM 3608 C C . GLY A 1 483 ? -8.514 -3.674 25.597 1.00 91.62 483 GLY A C 1
ATOM 3609 O O . GLY A 1 483 ? -8.043 -4.361 26.499 1.00 91.62 483 GLY A O 1
ATOM 3610 N N . GLY A 1 484 ? -7.757 -3.040 24.703 1.00 87.81 484 GLY A N 1
ATOM 3611 C CA . GLY A 1 484 ? -6.303 -2.964 24.755 1.00 87.81 484 GLY A CA 1
ATOM 3612 C C . GLY A 1 484 ? -5.723 -2.238 23.536 1.00 87.81 484 GLY A C 1
ATOM 3613 O O . GLY A 1 484 ? -6.424 -2.071 22.530 1.00 87.81 484 GLY A O 1
ATOM 3614 N N . PRO A 1 485 ? -4.453 -1.807 23.604 1.00 86.38 485 PRO A N 1
ATOM 3615 C CA . PRO A 1 485 ? -3.758 -1.236 22.459 1.00 86.38 485 PRO A CA 1
ATOM 3616 C C . PRO A 1 485 ? -3.485 -2.307 21.392 1.00 86.38 485 PRO A C 1
ATOM 3618 O O . PRO A 1 485 ? -3.394 -3.500 21.690 1.00 86.38 485 PRO A O 1
ATOM 3621 N N . HIS A 1 486 ? -3.332 -1.877 20.136 1.00 91.88 486 HIS A N 1
ATOM 3622 C CA . HIS A 1 486 ? -2.956 -2.742 19.008 1.00 91.88 486 HIS A CA 1
ATOM 3623 C C . HIS A 1 486 ? -3.870 -3.962 18.794 1.00 91.88 486 HIS A C 1
ATOM 3625 O O . HIS A 1 486 ? -3.427 -5.000 18.305 1.00 91.88 486 HIS A O 1
ATOM 3631 N N . LEU A 1 487 ? -5.154 -3.835 19.132 1.00 96.12 487 LEU A N 1
ATOM 3632 C CA . LEU A 1 487 ? -6.188 -4.751 18.665 1.00 96.12 487 LEU A CA 1
ATOM 3633 C C . LEU A 1 487 ? -6.485 -4.435 17.201 1.00 96.12 487 LEU A C 1
ATOM 3635 O O . LEU A 1 487 ? -7.011 -3.367 16.912 1.00 96.12 487 LEU A O 1
ATOM 3639 N N . ILE A 1 488 ? -6.127 -5.341 16.293 1.00 97.81 488 ILE A N 1
ATOM 3640 C CA . ILE A 1 488 ? -6.144 -5.106 14.843 1.00 97.81 488 ILE A CA 1
ATOM 3641 C C . ILE A 1 488 ? -7.355 -5.829 14.240 1.00 97.81 488 ILE A C 1
ATOM 3643 O O . ILE A 1 488 ? -7.318 -7.056 14.105 1.00 97.81 488 ILE A O 1
ATOM 3647 N N . PRO A 1 489 ? -8.447 -5.114 13.911 1.00 97.62 489 PRO A N 1
ATOM 3648 C CA . PRO A 1 489 ? -9.651 -5.728 13.376 1.00 97.62 489 PRO A CA 1
ATOM 3649 C C . PRO A 1 489 ? -9.604 -5.902 11.856 1.00 97.62 489 PRO A C 1
ATOM 3651 O O . PRO A 1 489 ? -9.173 -5.024 11.113 1.00 97.62 489 PRO A O 1
ATOM 3654 N N . HIS A 1 490 ? -10.181 -7.002 11.395 1.00 96.62 490 HIS A N 1
ATOM 3655 C CA . HIS A 1 490 ? -10.621 -7.232 10.030 1.00 96.62 490 HIS A CA 1
ATOM 3656 C C . HIS A 1 490 ? -12.127 -7.515 10.068 1.00 96.62 490 HIS A C 1
ATOM 3658 O O . HIS A 1 490 ? -12.560 -8.553 10.578 1.00 96.62 490 HIS A O 1
ATOM 3664 N N . ALA A 1 491 ? -12.929 -6.580 9.560 1.00 96.19 491 ALA A N 1
ATOM 3665 C CA . ALA A 1 491 ? -14.378 -6.717 9.486 1.00 96.19 491 ALA A CA 1
ATOM 3666 C C . ALA A 1 491 ? -14.799 -7.006 8.044 1.00 96.19 491 ALA A C 1
ATOM 3668 O O . ALA A 1 491 ? -14.316 -6.358 7.119 1.00 96.19 491 ALA A O 1
ATOM 3669 N N . ALA A 1 492 ? -15.692 -7.970 7.843 1.00 94.62 492 ALA A N 1
ATOM 3670 C CA . ALA A 1 492 ? -16.189 -8.328 6.521 1.00 94.62 492 ALA A CA 1
ATOM 3671 C C . ALA A 1 492 ? -17.591 -8.937 6.589 1.00 94.62 492 ALA A C 1
ATOM 3673 O O . ALA A 1 492 ? -17.988 -9.494 7.612 1.00 94.62 492 ALA A O 1
ATOM 3674 N N . LEU A 1 493 ? -18.322 -8.882 5.479 1.00 91.44 493 LEU A N 1
ATOM 3675 C CA . LEU A 1 493 ? -19.493 -9.723 5.264 1.00 91.44 493 LEU A CA 1
ATOM 3676 C C . LEU A 1 493 ? -19.048 -11.060 4.667 1.00 91.44 493 LEU A C 1
ATOM 3678 O O . LEU A 1 493 ? -18.410 -11.101 3.614 1.00 91.44 493 LEU A O 1
ATOM 3682 N N . VAL A 1 494 ? -19.405 -12.157 5.334 1.00 87.69 494 VAL A N 1
ATOM 3683 C CA . VAL A 1 494 ? -19.115 -13.529 4.904 1.00 87.69 494 VAL A CA 1
ATOM 3684 C C . VAL A 1 494 ? -20.420 -14.311 4.887 1.00 87.69 494 VAL A C 1
ATOM 3686 O O . VAL A 1 494 ? -21.064 -14.483 5.918 1.00 87.69 494 VAL A O 1
ATOM 3689 N N . ASN A 1 495 ? -20.847 -14.765 3.705 1.00 83.81 495 ASN A N 1
ATOM 3690 C CA . ASN A 1 495 ? -22.123 -15.474 3.517 1.00 83.81 495 ASN A CA 1
ATOM 3691 C C . ASN A 1 495 ? -23.338 -14.725 4.111 1.00 83.81 495 ASN A C 1
ATOM 3693 O O . ASN A 1 495 ? -24.237 -15.335 4.688 1.00 83.81 495 ASN A O 1
ATOM 3697 N N . GLY A 1 496 ? -23.347 -13.391 4.000 1.00 82.44 496 GLY A N 1
ATOM 3698 C CA . GLY A 1 496 ? -24.412 -12.527 4.524 1.00 82.44 496 GLY A CA 1
ATOM 3699 C C . GLY A 1 496 ? -24.360 -12.261 6.033 1.00 82.44 496 GLY A C 1
ATOM 3700 O O . GLY A 1 496 ? -25.234 -11.564 6.539 1.00 82.44 496 GLY A O 1
ATOM 3701 N N . ARG A 1 497 ? -23.352 -12.782 6.742 1.00 87.81 497 ARG A N 1
ATOM 3702 C CA . ARG A 1 497 ? -23.113 -12.535 8.170 1.00 87.81 497 ARG A CA 1
ATOM 3703 C C . ARG A 1 497 ? -21.991 -11.537 8.368 1.00 87.81 497 ARG A C 1
ATOM 3705 O O . ARG A 1 497 ? -21.013 -11.556 7.620 1.00 87.81 497 ARG A O 1
ATOM 3712 N N . LEU A 1 498 ? -22.108 -10.698 9.391 1.00 91.94 498 LEU A N 1
ATOM 3713 C CA . LEU A 1 498 ? -20.993 -9.859 9.811 1.00 91.94 498 LEU A CA 1
ATOM 3714 C C . LEU A 1 498 ? -19.962 -10.752 10.497 1.00 91.94 498 LEU A C 1
ATOM 3716 O O . LEU A 1 498 ? -20.290 -11.456 11.448 1.00 91.94 498 LEU A O 1
ATOM 3720 N N . ARG A 1 499 ? -18.718 -10.700 10.032 1.00 94.50 499 ARG A N 1
ATOM 3721 C CA . ARG A 1 499 ? -17.559 -11.286 10.695 1.00 94.50 499 ARG A CA 1
ATOM 3722 C C . ARG A 1 499 ? -16.626 -10.169 11.136 1.00 94.50 499 ARG A C 1
ATOM 3724 O O . ARG A 1 499 ? -16.217 -9.355 10.313 1.00 94.50 499 ARG A O 1
ATOM 3731 N N . VAL A 1 500 ? -16.235 -10.166 12.406 1.00 96.19 500 VAL A N 1
ATOM 3732 C CA . VAL A 1 500 ? -15.160 -9.308 12.924 1.00 96.19 500 VAL A CA 1
ATOM 3733 C C . VAL A 1 500 ? -14.088 -10.214 13.511 1.00 96.19 500 VAL A C 1
ATOM 3735 O O . VAL A 1 500 ? -14.297 -10.848 14.542 1.00 96.19 500 VAL A O 1
ATOM 3738 N N . ALA A 1 501 ? -12.951 -10.300 12.828 1.00 96.62 501 ALA A N 1
ATOM 3739 C CA . ALA A 1 501 ? -11.759 -10.975 13.320 1.00 96.62 501 ALA A CA 1
ATOM 3740 C C . ALA A 1 501 ? -10.817 -9.941 13.941 1.00 96.62 501 ALA A C 1
ATOM 3742 O O . ALA A 1 501 ? -10.582 -8.901 13.339 1.00 96.62 501 ALA A O 1
ATOM 3743 N N . VAL A 1 502 ? -10.279 -10.199 15.129 1.00 97.50 502 VAL A N 1
ATOM 3744 C CA . VAL A 1 502 ? -9.390 -9.271 15.838 1.00 97.50 502 VAL A CA 1
ATOM 3745 C C . VAL A 1 502 ? -8.114 -9.991 16.224 1.00 97.50 502 VAL A C 1
ATOM 3747 O O . VAL A 1 502 ? -8.168 -10.984 16.949 1.00 97.50 502 VAL A O 1
ATOM 3750 N N . ALA A 1 503 ? -6.979 -9.466 15.771 1.00 97.06 503 ALA A N 1
ATOM 3751 C CA . ALA A 1 503 ? -5.665 -9.922 16.195 1.00 97.06 503 ALA A CA 1
ATOM 3752 C C . ALA A 1 503 ? -5.156 -9.120 17.396 1.00 97.06 503 ALA A C 1
ATOM 3754 O O . ALA A 1 503 ? -5.359 -7.905 17.470 1.00 97.06 503 ALA A O 1
ATOM 3755 N N . ASN A 1 504 ? -4.436 -9.782 18.300 1.00 95.81 504 ASN A N 1
ATOM 3756 C CA . ASN A 1 504 ? -3.695 -9.111 19.364 1.00 95.81 504 ASN A CA 1
ATOM 3757 C C . ASN A 1 504 ? -2.268 -8.754 18.907 1.00 95.81 504 ASN A C 1
ATOM 3759 O O . ASN A 1 504 ? -1.391 -9.617 18.841 1.00 95.81 504 ASN A O 1
ATOM 3763 N N . GLY A 1 505 ? -2.025 -7.474 18.623 1.00 94.38 505 GLY A N 1
ATOM 3764 C CA . GLY A 1 505 ? -0.694 -6.935 18.330 1.00 94.38 505 GLY A CA 1
ATOM 3765 C C . GLY A 1 505 ? 0.124 -6.543 19.568 1.00 94.38 505 GLY A C 1
ATOM 3766 O O . GLY A 1 505 ? 1.276 -6.139 19.424 1.00 94.38 505 GLY A O 1
ATOM 3767 N N . SER A 1 506 ? -0.432 -6.645 20.776 1.00 91.88 506 SER A N 1
ATOM 3768 C CA . SER A 1 506 ? 0.279 -6.383 22.032 1.00 91.88 506 SER A CA 1
ATOM 3769 C C . SER A 1 506 ? 1.033 -7.619 22.518 1.00 91.88 506 SER A C 1
ATOM 3771 O O . SER A 1 506 ? 0.656 -8.745 22.201 1.00 91.88 506 SER A O 1
ATOM 3773 N N . ALA A 1 507 ? 2.119 -7.415 23.269 1.00 89.88 507 ALA A N 1
ATOM 3774 C CA . ALA A 1 507 ? 2.871 -8.509 23.894 1.00 89.88 507 ALA A CA 1
ATOM 3775 C C . ALA A 1 507 ? 2.069 -9.188 25.019 1.00 89.88 507 ALA A C 1
ATOM 3777 O O . ALA A 1 507 ? 2.180 -10.396 25.215 1.00 89.88 507 ALA A O 1
ATOM 3778 N N . ASP A 1 508 ? 1.237 -8.416 25.720 1.00 90.75 508 ASP A N 1
ATOM 3779 C CA . ASP A 1 508 ? 0.373 -8.919 26.782 1.00 90.75 508 ASP A CA 1
ATOM 3780 C C . ASP A 1 508 ? -0.920 -9.534 26.219 1.00 90.75 508 ASP A C 1
ATOM 3782 O O . ASP A 1 508 ? -1.427 -9.078 25.186 1.00 90.75 508 ASP A O 1
ATOM 3786 N N . PRO A 1 509 ? -1.508 -10.538 26.896 1.00 91.06 509 PRO A N 1
ATOM 3787 C CA . PRO A 1 509 ? -2.853 -11.005 26.588 1.00 91.06 509 PRO A CA 1
ATOM 3788 C C . PRO A 1 509 ? -3.905 -9.911 26.812 1.00 91.06 509 PRO A C 1
ATOM 3790 O O . PRO A 1 509 ? -3.846 -9.167 27.791 1.00 91.06 509 PRO A O 1
ATOM 3793 N N . VAL A 1 510 ? -4.913 -9.842 25.940 1.00 90.38 510 VAL A N 1
ATOM 3794 C CA . VAL A 1 510 ? -5.919 -8.760 25.949 1.00 90.38 510 VAL A CA 1
ATOM 3795 C C . VAL A 1 510 ? -7.351 -9.273 25.828 1.00 90.38 510 VAL A C 1
ATOM 3797 O O . VAL A 1 510 ? -7.634 -10.231 25.112 1.00 90.38 510 VAL A O 1
ATOM 3800 N N . HIS A 1 511 ? -8.293 -8.599 26.486 1.00 90.38 511 HIS A N 1
ATOM 3801 C CA . HIS A 1 511 ? -9.724 -8.872 26.339 1.00 90.38 511 HIS A CA 1
ATOM 3802 C C . HIS A 1 511 ? -10.357 -7.866 25.383 1.00 90.38 511 HIS A C 1
ATOM 3804 O O . HIS A 1 511 ? -10.743 -6.773 25.793 1.00 90.38 511 HIS A O 1
ATOM 3810 N N . ALA A 1 512 ? -10.489 -8.241 24.113 1.00 92.75 512 ALA A N 1
ATOM 3811 C CA . ALA A 1 512 ? -11.139 -7.382 23.135 1.00 92.75 512 ALA A CA 1
ATOM 3812 C C . ALA A 1 512 ? -12.659 -7.299 23.362 1.00 92.75 512 ALA A C 1
ATOM 3814 O O . ALA A 1 512 ? -13.321 -8.280 23.706 1.00 92.75 512 ALA A O 1
ATOM 3815 N N . ARG A 1 513 ? -13.211 -6.109 23.130 1.00 93.12 513 ARG A N 1
ATOM 3816 C CA . ARG A 1 513 ? -14.646 -5.817 23.127 1.00 93.12 513 ARG A CA 1
ATOM 3817 C C . ARG A 1 513 ? -15.011 -5.220 21.779 1.00 93.12 513 ARG A C 1
ATOM 3819 O O . ARG A 1 513 ? -14.399 -4.233 21.378 1.00 93.12 513 ARG A O 1
ATOM 3826 N N . VAL A 1 514 ? -16.010 -5.793 21.118 1.00 93.56 514 VAL A N 1
ATOM 3827 C CA . VAL A 1 514 ? -16.517 -5.297 19.834 1.00 93.56 514 VAL A CA 1
ATOM 3828 C C . VAL A 1 514 ? -17.852 -4.600 20.057 1.00 93.56 514 VAL A C 1
ATOM 3830 O O . VAL A 1 514 ? -18.771 -5.193 20.620 1.00 93.56 514 VAL A O 1
ATOM 3833 N N . SER A 1 515 ? -17.968 -3.355 19.606 1.00 91.69 515 SER A N 1
ATOM 3834 C CA . SER A 1 515 ? -19.248 -2.668 19.463 1.00 91.69 515 SER A CA 1
ATOM 3835 C C . SER A 1 515 ? -19.684 -2.703 18.001 1.00 91.69 515 SER A C 1
ATOM 3837 O O . SER A 1 515 ? -18.911 -2.392 17.097 1.00 91.69 515 SER A O 1
ATOM 3839 N N . VAL A 1 516 ? -20.934 -3.104 17.768 1.00 85.31 516 VAL A N 1
ATOM 3840 C CA . VAL A 1 516 ? -21.562 -3.144 16.442 1.00 85.31 516 VAL A CA 1
ATOM 3841 C C . VAL A 1 516 ? -22.767 -2.208 16.468 1.00 85.31 516 VAL A C 1
ATOM 3843 O O . VAL A 1 516 ? -23.550 -2.237 17.421 1.00 85.31 516 VAL A O 1
ATOM 3846 N N . GLY A 1 517 ? -22.908 -1.357 15.451 1.00 70.69 517 GLY A N 1
ATOM 3847 C CA . GLY A 1 517 ? -24.064 -0.472 15.313 1.00 70.69 517 GLY A CA 1
ATOM 3848 C C . GLY A 1 517 ? -25.368 -1.252 15.114 1.00 70.69 517 GLY A C 1
ATOM 3849 O O . GLY A 1 517 ? -25.393 -2.282 14.444 1.00 70.69 517 GLY A O 1
ATOM 3850 N N . VAL A 1 518 ? -26.476 -0.737 15.658 1.00 51.69 518 VAL A N 1
ATOM 3851 C CA . VAL A 1 518 ? -27.812 -1.378 15.624 1.00 51.69 518 VAL A CA 1
ATOM 3852 C C . VAL A 1 518 ? -28.368 -1.538 14.187 1.00 51.69 518 VAL A C 1
ATOM 3854 O O . VAL A 1 518 ? -29.310 -2.296 13.979 1.00 51.69 518 VAL A O 1
ATOM 3857 N N . GLY A 1 519 ? -27.770 -0.881 13.182 1.00 48.03 519 GLY A N 1
ATOM 3858 C CA . GLY A 1 519 ? -28.107 -1.011 11.754 1.00 48.03 519 GLY A CA 1
ATOM 3859 C C . GLY A 1 519 ? -27.204 -1.948 10.933 1.00 48.03 519 GLY A C 1
ATOM 3860 O O . GLY A 1 519 ? -27.507 -2.203 9.771 1.00 48.03 519 GLY A O 1
ATOM 3861 N N . GLY A 1 520 ? -26.123 -2.482 11.518 1.00 39.81 520 GLY A N 1
ATOM 3862 C CA . GLY A 1 520 ? -25.075 -3.228 10.803 1.00 39.81 520 GLY A CA 1
ATOM 3863 C C . GLY A 1 520 ? -25.373 -4.707 10.521 1.00 39.81 520 GLY A C 1
ATOM 3864 O O . GLY A 1 520 ? -24.554 -5.381 9.899 1.00 39.81 520 GLY A O 1
ATOM 3865 N N . VAL A 1 521 ? -26.523 -5.227 10.961 1.00 42.44 521 VAL A N 1
ATOM 3866 C CA . VAL A 1 521 ? -26.990 -6.578 10.607 1.00 42.44 521 VAL A CA 1
ATOM 3867 C C . VAL A 1 521 ? -27.957 -6.442 9.429 1.00 42.44 521 VAL A C 1
ATOM 3869 O O . VAL A 1 521 ? -29.028 -5.855 9.606 1.00 42.44 521 VAL A O 1
ATOM 3872 N N . PRO A 1 522 ? -27.635 -6.954 8.226 1.00 37.19 522 PRO A N 1
ATOM 3873 C CA . PRO A 1 522 ? -28.554 -6.891 7.098 1.00 37.19 522 PRO A CA 1
ATOM 3874 C C . PRO A 1 522 ? -29.888 -7.559 7.460 1.00 37.19 522 PRO A C 1
ATOM 3876 O O . PRO A 1 522 ? -29.935 -8.748 7.777 1.00 37.19 522 PRO A O 1
ATOM 3879 N N . ALA A 1 523 ? -30.988 -6.803 7.404 1.00 34.25 523 ALA A N 1
ATOM 3880 C CA . ALA A 1 523 ? -32.329 -7.373 7.483 1.00 34.25 523 ALA A CA 1
ATOM 3881 C C . ALA A 1 523 ? -32.531 -8.334 6.295 1.00 34.25 523 ALA A C 1
ATOM 3883 O O . ALA A 1 523 ? -32.264 -7.986 5.145 1.00 34.25 523 ALA A O 1
ATOM 3884 N N . GLY A 1 524 ? -32.938 -9.567 6.600 1.00 34.16 524 GLY A N 1
ATOM 3885 C CA . GLY A 1 524 ? -32.760 -10.729 5.732 1.00 34.16 524 GLY A CA 1
ATOM 3886 C C . GLY A 1 524 ? -33.369 -10.645 4.329 1.00 34.16 524 GLY A C 1
ATOM 3887 O O . GLY A 1 524 ? -34.490 -10.184 4.127 1.00 34.16 524 GLY A O 1
ATOM 3888 N N . ALA A 1 525 ? -32.649 -11.223 3.367 1.00 27.94 525 ALA A N 1
ATOM 3889 C CA . ALA A 1 525 ? -33.209 -11.685 2.105 1.00 27.94 525 ALA A CA 1
ATOM 3890 C C . ALA A 1 525 ? -33.559 -13.174 2.250 1.00 27.94 525 ALA A C 1
ATOM 3892 O O . ALA A 1 525 ? -32.684 -14.038 2.256 1.00 27.94 525 ALA A O 1
ATOM 3893 N N . GLY A 1 526 ? -34.844 -13.482 2.416 1.00 26.48 526 GLY A N 1
ATOM 3894 C CA . GLY A 1 526 ? -35.331 -14.855 2.355 1.00 26.48 526 GLY A CA 1
ATOM 3895 C C . GLY A 1 526 ? -35.458 -15.341 0.914 1.00 26.48 526 GLY A C 1
ATOM 3896 O O . GLY A 1 526 ? -36.003 -14.612 0.097 1.00 26.48 526 GLY A O 1
ATOM 3897 N N . VAL A 1 527 ? -35.040 -16.583 0.643 1.00 24.94 527 VAL A N 1
ATOM 3898 C CA . VAL A 1 527 ? -35.776 -17.589 -0.153 1.00 24.94 527 VAL A CA 1
ATOM 3899 C C . VAL A 1 527 ? -35.319 -18.970 0.331 1.00 24.94 527 VAL A C 1
ATOM 3901 O O . VAL A 1 527 ? -34.125 -19.238 0.429 1.00 24.94 527 VAL A O 1
ATOM 3904 N N . GLY A 1 528 ? -36.273 -19.835 0.679 1.00 24.52 528 GLY A N 1
ATOM 3905 C CA . GLY A 1 528 ? -36.007 -21.180 1.181 1.00 24.52 528 GLY A CA 1
ATOM 3906 C C . GLY A 1 528 ? -35.724 -22.226 0.102 1.00 24.52 528 GLY A C 1
ATOM 3907 O O . GLY A 1 528 ? -36.134 -22.090 -1.042 1.00 24.52 528 GLY A O 1
ATOM 3908 N N . SER A 1 529 ? -35.116 -23.335 0.520 1.00 24.05 529 SER A N 1
ATOM 3909 C CA . SER A 1 529 ? -35.668 -24.677 0.303 1.00 24.05 529 SER A CA 1
ATOM 3910 C C . SER A 1 529 ? -35.003 -25.626 1.302 1.00 24.05 529 SER A C 1
ATOM 3912 O O . SER A 1 529 ? -33.777 -25.656 1.414 1.00 24.05 529 SER A O 1
ATOM 3914 N N . ALA A 1 530 ? -35.812 -26.358 2.061 1.00 22.64 530 ALA A N 1
ATOM 3915 C CA . ALA A 1 530 ? -35.344 -27.445 2.901 1.00 22.64 530 ALA A CA 1
ATOM 3916 C C . ALA A 1 530 ? -35.052 -28.663 2.016 1.00 22.64 530 ALA A C 1
ATOM 3918 O O . ALA A 1 530 ? -35.934 -29.119 1.289 1.00 22.64 530 ALA A O 1
ATOM 3919 N N . VAL A 1 531 ? -33.843 -29.215 2.113 1.00 23.42 531 VAL A N 1
ATOM 3920 C CA . VAL A 1 531 ? -33.576 -30.598 1.705 1.00 23.42 531 VAL A CA 1
ATOM 3921 C C . VAL A 1 531 ? -33.565 -31.432 2.977 1.00 23.42 531 VAL A C 1
ATOM 3923 O O . VAL A 1 531 ? -32.694 -31.286 3.831 1.00 23.42 531 VAL A O 1
ATOM 3926 N N . ALA A 1 532 ? -34.594 -32.262 3.118 1.00 23.91 532 ALA A N 1
ATOM 3927 C CA . ALA A 1 532 ? -34.735 -33.227 4.192 1.00 23.91 532 ALA A CA 1
ATOM 3928 C C . ALA A 1 532 ? -33.804 -34.428 3.966 1.00 23.91 532 ALA A C 1
ATOM 3930 O O . ALA A 1 532 ? -33.745 -34.980 2.869 1.00 23.91 532 ALA A O 1
ATOM 3931 N N . GLY A 1 533 ? -33.140 -34.864 5.034 1.00 23.73 533 GLY A N 1
ATOM 3932 C CA . GLY A 1 533 ? -32.478 -36.160 5.142 1.00 23.73 533 GLY A CA 1
ATOM 3933 C C . GLY A 1 533 ? -32.863 -36.800 6.470 1.00 23.73 533 GLY A C 1
ATOM 3934 O O . GLY A 1 533 ? -32.149 -36.672 7.456 1.00 23.73 533 GLY A O 1
ATOM 3935 N N . SER A 1 534 ? -34.039 -37.422 6.500 1.00 24.97 534 SER A N 1
ATOM 3936 C CA . SER A 1 534 ? -34.534 -38.268 7.587 1.00 24.97 534 SER A CA 1
ATOM 3937 C C . SER A 1 534 ? -33.859 -39.642 7.562 1.00 24.97 534 SER A C 1
ATOM 3939 O O . SER A 1 534 ? -33.797 -40.262 6.500 1.00 24.97 534 SER A O 1
ATOM 3941 N N . GLY A 1 535 ? -33.456 -40.155 8.726 1.00 24.06 535 GLY A N 1
ATOM 3942 C CA . GLY A 1 535 ? -33.023 -41.544 8.904 1.00 24.06 535 GLY A CA 1
ATOM 3943 C C . GLY A 1 535 ? -32.550 -41.827 10.330 1.00 24.06 535 GLY A C 1
ATOM 3944 O O . GLY A 1 535 ? -31.398 -41.580 10.656 1.00 24.06 535 GLY A O 1
ATOM 3945 N N . GLU A 1 536 ? -33.479 -42.297 11.158 1.00 26.16 536 GLU A N 1
ATOM 3946 C CA . GLU A 1 536 ? -33.400 -42.579 12.600 1.00 26.16 536 GLU A CA 1
ATOM 3947 C C . GLU A 1 536 ? -32.497 -43.773 13.034 1.00 26.16 536 GLU A C 1
ATOM 3949 O O . GLU A 1 536 ? -32.018 -44.526 12.184 1.00 26.16 536 GLU A O 1
ATOM 3954 N N . PRO A 1 537 ? -32.276 -43.958 14.363 1.00 38.09 537 PRO A N 1
ATOM 3955 C CA . PRO A 1 537 ? -31.264 -44.831 14.974 1.00 38.09 537 PRO A CA 1
ATOM 3956 C C . PRO A 1 537 ? -31.802 -46.178 15.507 1.00 38.09 537 PRO A C 1
ATOM 3958 O O . PRO A 1 537 ? -32.961 -46.274 15.893 1.00 38.09 537 PRO A O 1
ATOM 3961 N N . VAL A 1 538 ? -30.928 -47.188 15.642 1.00 26.56 538 VAL A N 1
ATOM 3962 C CA . VAL A 1 538 ? -31.076 -48.429 16.457 1.00 26.56 538 VAL A CA 1
ATOM 3963 C C . VAL A 1 538 ? -29.644 -48.968 16.688 1.00 26.56 538 VAL A C 1
ATOM 3965 O O . VAL A 1 538 ? -28.845 -48.878 15.766 1.00 26.56 538 VAL A O 1
ATOM 3968 N N . GLY A 1 539 ? -29.159 -49.533 17.798 1.00 24.33 539 GLY A N 1
ATOM 3969 C CA . GLY A 1 539 ? -29.674 -50.050 19.067 1.00 24.33 539 GLY A CA 1
ATOM 3970 C C . GLY A 1 539 ? -28.497 -50.720 19.824 1.00 24.33 539 GLY A C 1
ATOM 3971 O O . GLY A 1 539 ? -27.385 -50.792 19.312 1.00 24.33 539 GLY A O 1
ATOM 3972 N N . SER A 1 540 ? -28.742 -51.149 21.058 1.00 24.66 540 SER A N 1
ATOM 3973 C CA . SER A 1 540 ? -27.821 -51.316 22.198 1.00 24.66 540 SER A CA 1
ATOM 3974 C C . SER A 1 540 ? -27.161 -52.704 22.413 1.00 24.66 540 SER A C 1
ATOM 3976 O O . SER A 1 540 ? -27.423 -53.646 21.671 1.00 24.66 540 SER A O 1
ATOM 3978 N N . ILE A 1 541 ? -26.436 -52.801 23.556 1.00 26.12 541 ILE A N 1
ATOM 3979 C CA . ILE A 1 541 ? -26.025 -53.967 24.399 1.00 26.12 541 ILE A CA 1
ATOM 3980 C C . ILE A 1 541 ? -24.542 -54.367 24.203 1.00 26.12 541 ILE A C 1
ATOM 3982 O O . ILE A 1 541 ? -24.131 -54.583 23.074 1.00 26.12 541 ILE A O 1
ATOM 3986 N N . GLY A 1 542 ? -23.655 -54.530 25.201 1.00 23.34 542 GLY A N 1
ATOM 3987 C CA . GLY A 1 542 ? -23.674 -54.503 26.677 1.00 23.34 542 GLY A CA 1
ATOM 3988 C C . GLY A 1 542 ? -22.460 -55.305 27.234 1.00 23.34 542 GLY A C 1
ATOM 3989 O O . GLY A 1 542 ? -21.814 -56.009 26.461 1.00 23.34 542 GLY A O 1
ATOM 3990 N N . GLY A 1 543 ? -22.192 -55.224 28.550 1.00 23.28 543 GLY A N 1
ATOM 3991 C CA . GLY A 1 543 ? -21.291 -56.101 29.343 1.00 23.28 543 GLY A CA 1
ATOM 3992 C C . GLY A 1 543 ? -19.868 -55.567 29.597 1.00 23.28 543 GLY A C 1
ATOM 3993 O O . GLY A 1 543 ? -19.074 -55.507 28.668 1.00 23.28 543 GLY A O 1
ATOM 3994 N N . ASP A 1 544 ? -19.559 -55.010 30.778 1.00 24.52 544 ASP A N 1
ATOM 3995 C CA . ASP A 1 544 ? -19.035 -55.681 32.003 1.00 24.52 544 ASP A CA 1
ATOM 3996 C C . ASP A 1 544 ? -17.493 -55.857 31.934 1.00 24.52 544 ASP A C 1
ATOM 3998 O O . ASP A 1 544 ? -16.973 -56.322 30.931 1.00 24.52 544 ASP A O 1
ATOM 4002 N N . GLY A 1 545 ? -16.649 -55.527 32.917 1.00 23.45 545 GLY A N 1
ATOM 4003 C CA . GLY A 1 545 ? -16.831 -55.025 34.274 1.00 23.45 545 GLY A CA 1
ATOM 4004 C C . GLY A 1 545 ? -15.478 -54.859 35.002 1.00 23.45 545 GLY A C 1
ATOM 4005 O O . GLY A 1 545 ? -14.419 -55.070 34.417 1.00 23.45 545 GLY A O 1
ATOM 4006 N N . SER A 1 546 ? -15.587 -54.510 36.293 1.00 23.97 546 SER A N 1
ATOM 4007 C CA . SER A 1 546 ? -14.602 -54.543 37.405 1.00 23.97 546 SER A CA 1
ATOM 4008 C C . SER A 1 546 ? -13.277 -53.772 37.240 1.00 23.97 546 SER A C 1
ATOM 4010 O O . SER A 1 546 ? -12.526 -54.047 36.317 1.00 23.97 546 SER A O 1
ATOM 4012 N N . ALA A 1 547 ? -12.906 -52.774 38.049 1.00 23.89 547 ALA A N 1
ATOM 4013 C CA . ALA A 1 547 ? -12.938 -52.542 39.508 1.00 23.89 547 ALA A CA 1
ATOM 4014 C C . ALA A 1 547 ? -11.511 -52.533 40.093 1.00 23.89 547 ALA A C 1
ATOM 4016 O O . ALA A 1 547 ? -10.620 -53.225 39.613 1.00 23.89 547 ALA A O 1
ATOM 4017 N N . ASP A 1 548 ? -11.403 -51.742 41.162 1.00 23.06 548 ASP A N 1
ATOM 4018 C CA . ASP A 1 548 ? -10.319 -51.584 42.137 1.00 23.06 548 ASP A CA 1
ATOM 4019 C C . ASP A 1 548 ? -9.088 -50.755 41.730 1.00 23.06 548 ASP A C 1
ATOM 4021 O O . ASP A 1 548 ? -8.548 -50.879 40.640 1.00 23.06 548 ASP A O 1
ATOM 4025 N N . SER A 1 549 ? -8.503 -49.903 42.575 1.00 23.22 549 SER A N 1
ATOM 4026 C CA . SER A 1 549 ? -8.891 -49.238 43.836 1.00 23.22 549 SER A CA 1
ATOM 4027 C C . SER A 1 549 ? -7.730 -48.275 44.158 1.00 23.22 549 SER A C 1
ATOM 4029 O O . SER A 1 549 ? -6.574 -48.668 44.034 1.00 23.22 549 SER A O 1
ATOM 4031 N N . MET A 1 550 ? -7.977 -46.979 44.372 1.00 21.70 550 MET A N 1
ATOM 4032 C CA . MET A 1 550 ? -7.827 -46.282 45.666 1.00 21.70 550 MET A CA 1
ATOM 4033 C C . MET A 1 550 ? -6.484 -46.465 46.398 1.00 21.70 550 MET A C 1
ATOM 4035 O O . MET A 1 550 ? -6.211 -47.531 46.934 1.00 21.70 550 MET A O 1
ATOM 4039 N N . CYS A 1 551 ? -5.710 -45.378 46.533 1.00 21.53 551 CYS A N 1
ATOM 4040 C CA . CYS A 1 551 ? -5.535 -44.644 47.803 1.00 21.53 551 CYS A CA 1
ATOM 4041 C C . CYS A 1 551 ? -4.397 -43.602 47.716 1.00 21.53 551 CYS A C 1
ATOM 4043 O O . CYS A 1 551 ? -3.253 -43.923 47.413 1.00 21.53 551 CYS A O 1
ATOM 4045 N N . ALA A 1 552 ? -4.732 -42.350 48.043 1.00 23.98 552 ALA A N 1
ATOM 4046 C CA . ALA A 1 552 ? -3.833 -41.314 48.580 1.00 23.98 552 ALA A CA 1
ATOM 4047 C C . ALA A 1 552 ? -3.473 -41.667 50.066 1.00 23.98 552 ALA A C 1
ATOM 4049 O O . ALA A 1 552 ? -3.966 -42.709 50.506 1.00 23.98 552 ALA A O 1
ATOM 4050 N N . PRO A 1 553 ? -2.748 -40.873 50.909 1.00 33.91 553 PRO A N 1
ATOM 4051 C CA . PRO A 1 553 ? -2.395 -39.446 50.775 1.00 33.91 553 PRO A CA 1
ATOM 4052 C C . PRO A 1 553 ? -1.066 -38.953 51.449 1.00 33.91 553 PRO A C 1
ATOM 4054 O O . PRO A 1 553 ? -0.337 -39.707 52.081 1.00 33.91 553 PRO A O 1
ATOM 4057 N N . ALA A 1 554 ? -0.859 -37.624 51.378 1.00 23.19 554 ALA A N 1
ATOM 4058 C CA . ALA A 1 554 ? -0.490 -36.704 52.481 1.00 23.19 554 ALA A CA 1
ATOM 4059 C C . ALA A 1 554 ? 0.978 -36.365 52.884 1.00 23.19 554 ALA A C 1
ATOM 4061 O O . ALA A 1 554 ? 1.804 -37.235 53.133 1.00 23.19 554 ALA A O 1
ATOM 4062 N N . CYS A 1 555 ? 1.143 -35.045 53.147 1.00 21.89 555 CYS A N 1
ATOM 4063 C CA . CYS A 1 555 ? 2.005 -34.345 54.137 1.00 21.89 555 CYS A CA 1
ATOM 4064 C C . CYS A 1 555 ? 3.518 -34.194 53.841 1.00 21.89 555 CYS A C 1
ATOM 4066 O O . CYS A 1 555 ? 4.138 -35.116 53.343 1.00 21.89 555 CYS A O 1
ATOM 4068 N N . ALA A 1 556 ? 4.239 -33.109 54.172 1.00 23.58 556 ALA A N 1
ATOM 4069 C CA . ALA A 1 556 ? 3.984 -31.799 54.797 1.00 23.58 556 ALA A CA 1
ATOM 4070 C C . ALA A 1 556 ? 5.260 -30.911 54.658 1.00 23.58 556 ALA A C 1
ATOM 4072 O O . ALA A 1 556 ? 6.346 -31.434 54.417 1.00 23.58 556 ALA A O 1
ATOM 4073 N N . ALA A 1 557 ? 5.128 -29.587 54.841 1.00 24.84 557 ALA A N 1
ATOM 4074 C CA . ALA A 1 557 ? 6.221 -28.606 55.036 1.00 24.84 557 ALA A CA 1
ATOM 4075 C C . ALA A 1 557 ? 6.844 -28.691 56.459 1.00 24.84 557 ALA A C 1
ATOM 4077 O O . ALA A 1 557 ? 6.273 -29.404 57.292 1.00 24.84 557 ALA A O 1
ATOM 4078 N N . PRO A 1 558 ? 7.991 -28.029 56.772 1.00 30.20 558 PRO A N 1
ATOM 4079 C CA . PRO A 1 558 ? 8.065 -26.587 57.155 1.00 30.20 558 PRO A CA 1
ATOM 4080 C C . PRO A 1 558 ? 9.305 -25.848 56.555 1.00 30.20 558 PRO A C 1
ATOM 4082 O O . PRO A 1 558 ? 10.236 -26.502 56.105 1.00 30.20 558 PRO A O 1
ATOM 4085 N N . ALA A 1 559 ? 9.313 -24.535 56.273 1.00 24.58 559 ALA A N 1
ATOM 4086 C CA . ALA A 1 559 ? 9.366 -23.298 57.092 1.00 24.58 559 ALA A CA 1
ATOM 4087 C C . ALA A 1 559 ? 10.779 -22.835 57.551 1.00 24.58 559 ALA A C 1
ATOM 4089 O O . ALA A 1 559 ? 11.612 -23.652 57.928 1.00 24.58 559 ALA A O 1
ATOM 4090 N N . ASP A 1 560 ? 10.941 -21.499 57.547 1.00 26.09 560 ASP A N 1
ATOM 4091 C CA . ASP A 1 560 ? 12.039 -20.611 58.006 1.00 26.09 560 ASP A CA 1
ATOM 4092 C C . ASP A 1 560 ? 13.245 -20.446 57.058 1.00 26.09 560 ASP A C 1
ATOM 4094 O O . ASP A 1 560 ? 13.805 -21.416 56.567 1.00 26.09 560 ASP A O 1
ATOM 4098 N N . GLY A 1 561 ? 13.739 -19.256 56.686 1.00 23.88 561 GLY A N 1
ATOM 4099 C CA . GLY A 1 561 ? 13.674 -17.885 57.221 1.00 23.88 561 GLY A CA 1
ATOM 4100 C C . GLY A 1 561 ? 15.122 -17.349 57.178 1.00 23.88 561 GLY A C 1
ATOM 4101 O O . GLY A 1 561 ? 16.005 -17.956 57.766 1.00 23.88 561 GLY A O 1
ATOM 4102 N N . SER A 1 562 ? 15.507 -16.313 56.424 1.00 24.52 562 SER A N 1
ATOM 4103 C CA . SER A 1 562 ? 15.537 -14.916 56.887 1.00 24.52 562 SER A CA 1
ATOM 4104 C C . SER A 1 562 ? 16.504 -14.070 56.014 1.00 24.52 562 SER A C 1
ATOM 4106 O O . SER A 1 562 ? 17.600 -14.514 55.699 1.00 24.52 562 SER A O 1
ATOM 4108 N N . VAL A 1 563 ? 16.056 -12.848 55.675 1.00 26.78 563 VAL A N 1
ATOM 4109 C CA . VAL A 1 563 ? 16.765 -11.538 55.707 1.00 26.78 563 VAL A CA 1
ATOM 4110 C C . VAL A 1 563 ? 17.928 -11.238 54.719 1.00 26.78 563 VAL A C 1
ATOM 4112 O O . VAL A 1 563 ? 18.965 -11.885 54.723 1.00 26.78 563 VAL A O 1
ATOM 4115 N N . GLY A 1 564 ? 17.745 -10.167 53.914 1.00 21.91 564 GLY A N 1
ATOM 4116 C CA . GLY A 1 564 ? 18.732 -9.509 53.016 1.00 21.91 564 GLY A CA 1
ATOM 4117 C C . GLY A 1 564 ? 19.738 -8.582 53.745 1.00 21.91 564 GLY A C 1
ATOM 4118 O O . GLY A 1 564 ? 20.033 -8.884 54.899 1.00 21.91 564 GLY A O 1
ATOM 4119 N N . PRO A 1 565 ? 20.232 -7.435 53.193 1.00 38.00 565 PRO A N 1
ATOM 4120 C CA . PRO A 1 565 ? 19.852 -6.735 51.947 1.00 38.00 565 PRO A CA 1
ATOM 4121 C C . PRO A 1 565 ? 21.009 -6.082 51.107 1.00 38.00 565 PRO A C 1
ATOM 4123 O O . PRO A 1 565 ? 22.161 -6.053 51.515 1.00 38.00 565 PRO A O 1
ATOM 4126 N N . ALA A 1 566 ? 20.614 -5.489 49.964 1.00 24.20 566 ALA A N 1
ATOM 4127 C CA . ALA A 1 566 ? 21.014 -4.196 49.348 1.00 24.20 566 ALA A CA 1
ATOM 4128 C C . ALA A 1 566 ? 22.451 -3.835 48.860 1.00 24.20 566 ALA A C 1
ATOM 4130 O O . ALA A 1 566 ? 23.434 -3.937 49.582 1.00 24.20 566 ALA A O 1
ATOM 4131 N N . GLY A 1 567 ? 22.466 -3.170 47.683 1.00 23.42 567 GLY A N 1
ATOM 4132 C CA . GLY A 1 567 ? 23.473 -2.204 47.177 1.00 23.42 567 GLY A CA 1
ATOM 4133 C C . GLY A 1 567 ? 24.475 -2.794 46.171 1.00 23.42 567 GLY A C 1
ATOM 4134 O O . GLY A 1 567 ? 25.024 -3.850 46.429 1.00 23.42 567 GLY A O 1
ATOM 4135 N N . GLY A 1 568 ? 24.803 -2.235 45.002 1.00 21.77 568 GLY A N 1
ATOM 4136 C CA . GLY A 1 568 ? 24.574 -0.926 44.392 1.00 21.77 568 GLY A CA 1
ATOM 4137 C C . GLY A 1 568 ? 25.828 -0.512 43.590 1.00 21.77 568 GLY A C 1
ATOM 4138 O O . GLY A 1 568 ? 26.903 -0.462 44.166 1.00 21.77 568 GLY A O 1
ATOM 4139 N N . LEU A 1 569 ? 25.641 -0.182 42.302 1.00 22.19 569 LEU A N 1
ATOM 4140 C CA . LEU A 1 569 ? 26.367 0.820 41.483 1.00 22.19 569 LEU A CA 1
ATOM 4141 C C . LEU A 1 569 ? 27.858 0.644 41.058 1.00 22.19 569 LEU A C 1
ATOM 4143 O O . LEU A 1 569 ? 28.766 0.665 41.875 1.00 22.19 569 LEU A O 1
ATOM 4147 N N . ILE A 1 570 ? 28.032 0.710 39.721 1.00 21.77 570 ILE A N 1
ATOM 4148 C CA . ILE A 1 570 ? 28.887 1.631 38.918 1.00 21.77 570 ILE A CA 1
ATOM 4149 C C . ILE A 1 570 ? 30.405 1.378 38.715 1.00 21.77 570 ILE A C 1
ATOM 4151 O O . ILE A 1 570 ? 31.170 1.297 39.664 1.00 21.77 570 ILE A O 1
ATOM 4155 N N . ALA A 1 571 ? 30.753 1.424 37.409 1.00 22.67 571 ALA A N 1
ATOM 4156 C CA . ALA A 1 571 ? 31.959 1.878 36.676 1.00 22.67 571 ALA A CA 1
ATOM 4157 C C . ALA A 1 571 ? 33.350 1.376 37.107 1.00 22.67 571 ALA A C 1
ATOM 4159 O O . ALA A 1 571 ? 33.746 1.506 38.255 1.00 22.67 571 ALA A O 1
ATOM 4160 N N . ASP A 1 572 ? 34.103 0.699 36.242 1.00 23.12 572 ASP A N 1
ATOM 4161 C CA . ASP A 1 572 ? 34.787 1.138 35.006 1.00 23.12 572 ASP A CA 1
ATOM 4162 C C . ASP A 1 572 ? 36.267 1.432 35.291 1.00 23.12 572 ASP A C 1
ATOM 4164 O O . ASP A 1 572 ? 36.664 1.854 36.375 1.00 23.12 572 ASP A O 1
ATOM 4168 N N . ASP A 1 573 ? 37.030 1.231 34.232 1.00 23.34 573 ASP A N 1
ATOM 4169 C CA . ASP A 1 573 ? 38.334 1.781 33.934 1.00 23.34 573 ASP A CA 1
ATOM 4170 C C . ASP A 1 573 ? 39.634 0.976 34.154 1.00 23.34 573 ASP A C 1
ATOM 4172 O O . ASP A 1 573 ? 39.930 0.314 35.147 1.00 23.34 573 ASP A O 1
ATOM 4176 N N . SER A 1 574 ? 40.380 1.106 33.065 1.00 24.50 574 SER A N 1
ATOM 4177 C CA . SER A 1 574 ? 41.656 0.625 32.557 1.00 24.50 574 SER A CA 1
ATOM 4178 C C . SER A 1 574 ? 42.892 0.566 33.476 1.00 24.50 574 SER A C 1
ATOM 4180 O O . SER A 1 574 ? 43.034 1.317 34.434 1.00 24.50 574 SER A O 1
ATOM 4182 N N . ALA A 1 575 ? 43.876 -0.274 33.090 1.00 23.47 575 ALA A N 1
ATOM 4183 C CA . ALA A 1 575 ? 45.213 0.168 32.632 1.00 23.47 575 ALA A CA 1
ATOM 4184 C C . ALA A 1 575 ? 46.304 -0.935 32.635 1.00 23.47 575 ALA A C 1
ATOM 4186 O O . ALA A 1 575 ? 46.421 -1.727 33.565 1.00 23.47 575 ALA A O 1
ATOM 4187 N N . GLY A 1 576 ? 47.210 -0.834 31.647 1.00 22.55 576 GLY A N 1
ATOM 4188 C CA . GLY A 1 576 ? 48.632 -1.222 31.737 1.00 22.55 576 GLY A CA 1
ATOM 4189 C C . GLY A 1 576 ? 48.981 -2.628 31.226 1.00 22.55 576 GLY A C 1
ATOM 4190 O O . GLY A 1 576 ? 48.265 -3.579 31.473 1.00 22.55 576 GLY A O 1
ATOM 4191 N N . SER A 1 577 ? 50.097 -2.895 30.545 1.00 24.08 577 SER A N 1
ATOM 4192 C CA . SER A 1 577 ? 51.317 -2.129 30.250 1.00 24.08 577 SER A CA 1
ATOM 4193 C C . SER A 1 577 ? 52.152 -2.956 29.232 1.00 24.08 577 SER A C 1
ATOM 4195 O O . SER A 1 577 ? 52.061 -4.177 29.227 1.00 24.08 577 SER A O 1
ATOM 4197 N N . VAL A 1 578 ? 52.749 -2.338 28.203 1.00 24.83 578 VAL A N 1
ATOM 4198 C CA . VAL A 1 578 ? 54.195 -2.020 28.036 1.00 24.83 578 VAL A CA 1
ATOM 4199 C C . VAL A 1 578 ? 55.121 -3.163 27.562 1.00 24.83 578 VAL A C 1
ATOM 4201 O O . VAL A 1 578 ? 55.298 -4.171 28.232 1.00 24.83 578 VAL A O 1
ATOM 4204 N N . GLY A 1 579 ? 55.856 -2.866 26.474 1.00 24.19 579 GLY A N 1
ATOM 4205 C CA . GLY A 1 579 ? 57.179 -3.418 26.117 1.00 24.19 579 GLY A CA 1
ATOM 4206 C C . GLY A 1 579 ? 57.217 -4.048 24.715 1.00 24.19 579 GLY A C 1
ATOM 4207 O O . GLY A 1 579 ? 56.422 -4.922 24.430 1.00 24.19 579 GLY A O 1
ATOM 4208 N N . GLY A 1 580 ? 58.082 -3.711 23.754 1.00 24.33 580 GLY A N 1
ATOM 4209 C CA . GLY A 1 580 ? 59.222 -2.803 23.678 1.00 24.33 580 GLY A CA 1
ATOM 4210 C C . GLY A 1 580 ? 60.269 -3.353 22.687 1.00 24.33 580 GLY A C 1
ATOM 4211 O O . GLY A 1 580 ? 60.668 -4.500 22.824 1.00 24.33 580 GLY A O 1
ATOM 4212 N N . ARG A 1 581 ? 60.775 -2.475 21.795 1.00 26.11 581 ARG A N 1
ATOM 4213 C CA . ARG A 1 581 ? 62.049 -2.531 21.018 1.00 26.11 581 ARG A CA 1
ATOM 4214 C C . ARG A 1 581 ? 62.172 -3.527 19.847 1.00 26.11 581 ARG A C 1
ATOM 4216 O O . ARG A 1 581 ? 61.622 -4.607 19.915 1.00 26.11 581 ARG A O 1
ATOM 4223 N N . VAL A 1 582 ? 62.989 -3.343 18.796 1.00 25.86 582 VAL A N 1
ATOM 4224 C CA . VAL A 1 582 ? 63.705 -2.263 18.050 1.00 25.86 582 VAL A CA 1
ATOM 4225 C C . VAL A 1 582 ? 64.528 -3.022 16.983 1.00 25.86 582 VAL A C 1
ATOM 4227 O O . VAL A 1 582 ? 65.111 -4.040 17.339 1.00 25.86 582 VAL A O 1
ATOM 4230 N N . ALA A 1 583 ? 64.645 -2.500 15.750 1.00 26.41 583 ALA A N 1
ATOM 4231 C CA . ALA A 1 583 ? 65.856 -2.446 14.881 1.00 26.41 583 ALA A CA 1
ATOM 4232 C C . ALA A 1 583 ? 65.430 -2.336 13.398 1.00 26.41 583 ALA A C 1
ATOM 4234 O O . ALA A 1 583 ? 64.703 -3.193 12.914 1.00 26.41 583 ALA A O 1
ATOM 4235 N N . ARG A 1 584 ? 65.658 -1.192 12.722 1.00 28.16 584 ARG A N 1
ATOM 4236 C CA . ARG A 1 584 ? 66.860 -0.813 11.919 1.00 28.16 584 ARG A CA 1
ATOM 4237 C C . ARG A 1 584 ? 67.090 -1.774 10.746 1.00 28.16 584 ARG A C 1
ATOM 4239 O O . ARG A 1 584 ? 67.180 -2.964 10.976 1.00 28.16 584 ARG A O 1
ATOM 4246 N N . GLY A 1 585 ? 67.284 -1.377 9.494 1.00 26.38 585 GLY A N 1
ATOM 4247 C CA . GLY A 1 585 ? 67.498 -0.126 8.745 1.00 26.38 585 GLY A CA 1
ATOM 4248 C C . GLY A 1 585 ? 67.621 -0.573 7.266 1.00 26.38 585 GLY A C 1
ATOM 4249 O O . GLY A 1 585 ? 67.431 -1.749 6.984 1.00 26.38 585 GLY A O 1
ATOM 4250 N N . SER A 1 586 ? 67.969 0.184 6.235 1.00 27.97 586 SER A N 1
ATOM 4251 C CA . SER A 1 586 ? 68.393 1.565 6.001 1.00 27.97 586 SER A CA 1
ATOM 4252 C C . SER A 1 586 ? 68.841 1.597 4.525 1.00 27.97 586 SER A C 1
ATOM 4254 O O . SER A 1 586 ? 69.378 0.596 4.055 1.00 27.97 586 SER A O 1
ATOM 4256 N N . GLY A 1 587 ? 68.718 2.740 3.839 1.00 26.38 587 GLY A N 1
ATOM 4257 C CA . GLY A 1 587 ? 69.434 3.031 2.578 1.00 26.38 587 GLY A CA 1
ATOM 4258 C C . GLY A 1 587 ? 68.497 3.329 1.399 1.00 26.38 587 GLY A C 1
ATOM 4259 O O . GLY A 1 587 ? 68.007 2.383 0.805 1.00 26.38 587 GLY A O 1
ATOM 4260 N N . VAL A 1 588 ? 68.039 4.555 1.102 1.00 28.50 588 VAL A N 1
ATOM 4261 C CA . VAL A 1 588 ? 68.680 5.873 0.834 1.00 28.50 588 VAL A CA 1
ATOM 4262 C C . VAL A 1 588 ? 68.942 6.125 -0.660 1.00 28.50 588 VAL A C 1
ATOM 4264 O O . VAL A 1 588 ? 69.743 5.436 -1.279 1.00 28.50 588 VAL A O 1
ATOM 4267 N N . GLY A 1 589 ? 68.346 7.228 -1.142 1.00 25.58 589 GLY A N 1
ATOM 4268 C CA . GLY A 1 589 ? 68.825 8.088 -2.235 1.00 25.58 589 GLY A CA 1
ATOM 4269 C C . GLY A 1 589 ? 67.839 8.210 -3.406 1.00 25.58 589 GLY A C 1
ATOM 4270 O O . GLY A 1 589 ? 67.629 7.235 -4.105 1.00 25.58 589 GLY A O 1
ATOM 4271 N N . GLY A 1 590 ? 67.206 9.341 -3.726 1.00 25.92 590 GLY A N 1
ATOM 4272 C CA . GLY A 1 590 ? 67.215 10.687 -3.155 1.00 25.92 590 GLY A CA 1
ATOM 4273 C C . GLY A 1 590 ? 66.763 11.729 -4.200 1.00 25.92 590 GLY A C 1
ATOM 4274 O O . GLY A 1 590 ? 67.138 11.601 -5.359 1.00 25.92 590 GLY A O 1
ATOM 4275 N N . VAL A 1 591 ? 66.074 12.780 -3.713 1.00 27.89 591 VAL A N 1
ATOM 4276 C CA . VAL A 1 591 ? 66.058 14.188 -4.207 1.00 27.89 591 VAL A CA 1
ATOM 4277 C C . VAL A 1 591 ? 65.273 14.451 -5.513 1.00 27.89 591 VAL A C 1
ATOM 4279 O O . VAL A 1 591 ? 65.468 13.746 -6.487 1.00 27.89 591 VAL A O 1
ATOM 4282 N N . ALA A 1 592 ? 64.394 15.446 -5.702 1.00 27.28 592 ALA A N 1
ATOM 4283 C CA . ALA A 1 592 ? 63.822 16.607 -4.988 1.00 27.28 592 ALA A CA 1
ATOM 4284 C C . ALA A 1 592 ? 62.494 16.950 -5.725 1.00 27.28 592 ALA A C 1
ATOM 4286 O O . ALA A 1 592 ? 62.303 16.503 -6.848 1.00 27.28 592 ALA A O 1
ATOM 4287 N N . GLY A 1 593 ? 61.533 17.738 -5.249 1.00 25.50 593 GLY A N 1
ATOM 4288 C CA . GLY A 1 593 ? 61.398 18.618 -4.097 1.00 25.50 593 GLY A CA 1
ATOM 4289 C C . GLY A 1 593 ? 60.025 19.311 -4.195 1.00 25.50 593 GLY A C 1
ATOM 4290 O O . GLY A 1 593 ? 59.455 19.398 -5.281 1.00 25.50 593 GLY A O 1
ATOM 4291 N N . GLY A 1 594 ? 59.488 19.774 -3.064 1.00 25.67 594 GLY A N 1
ATOM 4292 C CA . GLY A 1 594 ? 58.208 20.492 -3.003 1.00 25.67 594 GLY A CA 1
ATOM 4293 C C . GLY A 1 594 ? 57.426 20.196 -1.724 1.00 25.67 594 GLY A C 1
ATOM 4294 O O . GLY A 1 594 ? 56.479 19.425 -1.734 1.00 25.67 594 GLY A O 1
ATOM 4295 N N . SER A 1 595 ? 57.855 20.807 -0.625 1.00 22.50 595 SER A N 1
ATOM 4296 C CA . SER A 1 595 ? 57.192 20.873 0.690 1.00 22.50 595 SER A CA 1
ATOM 4297 C C . SER A 1 595 ? 56.888 22.357 0.980 1.00 22.50 595 SER A C 1
ATOM 4299 O O . SER A 1 595 ? 57.472 23.203 0.298 1.00 22.50 595 SER A O 1
ATOM 4301 N N . PRO A 1 596 ? 56.223 22.740 2.089 1.00 34.50 596 PRO A N 1
ATOM 4302 C CA . PRO A 1 596 ? 55.134 22.092 2.840 1.00 34.50 596 PRO A CA 1
ATOM 4303 C C . PRO A 1 596 ? 54.084 23.129 3.343 1.00 34.50 596 PRO A C 1
ATOM 4305 O O . PRO A 1 596 ? 54.203 24.323 3.087 1.00 34.50 596 PRO A O 1
ATOM 4308 N N . GLY A 1 597 ? 53.109 22.694 4.151 1.00 23.53 597 GLY A N 1
ATOM 4309 C CA . GLY A 1 597 ? 52.360 23.583 5.060 1.00 23.53 597 GLY A CA 1
ATOM 4310 C C . GLY A 1 597 ? 50.929 23.109 5.308 1.00 23.53 597 GLY A C 1
ATOM 4311 O O . GLY A 1 597 ? 50.018 23.499 4.596 1.00 23.53 597 GLY A O 1
ATOM 4312 N N . SER A 1 598 ? 50.728 22.088 6.143 1.00 23.16 598 SER A N 1
ATOM 4313 C CA . SER A 1 598 ? 50.426 22.221 7.583 1.00 23.16 598 SER A CA 1
ATOM 4314 C C . SER A 1 598 ? 48.975 22.629 7.867 1.00 23.16 598 SER A C 1
ATOM 4316 O O . SER A 1 598 ? 48.605 23.798 7.832 1.00 23.16 598 SER A O 1
ATOM 4318 N N . VAL A 1 599 ? 48.193 21.604 8.191 1.00 21.14 599 VAL A N 1
ATOM 4319 C CA . VAL A 1 599 ? 46.832 21.629 8.726 1.00 21.14 599 VAL A CA 1
ATOM 4320 C C . VAL A 1 599 ? 46.903 21.655 10.254 1.00 21.14 599 VAL A C 1
ATOM 4322 O O . VAL A 1 599 ? 47.707 20.900 10.808 1.00 21.14 599 VAL A O 1
ATOM 4325 N N . SER A 1 600 ? 46.020 22.450 10.886 1.00 21.83 600 SER A N 1
ATOM 4326 C CA . SER A 1 600 ? 45.386 22.306 12.228 1.00 21.83 600 SER A CA 1
ATOM 4327 C C . SER A 1 600 ? 45.383 23.634 13.025 1.00 21.83 600 SER A C 1
ATOM 4329 O O . SER A 1 600 ? 46.351 24.379 12.888 1.00 21.83 600 SER A O 1
ATOM 4331 N N . PRO A 1 601 ? 44.463 23.887 13.992 1.00 34.31 601 PRO A N 1
ATOM 4332 C CA . PRO A 1 601 ? 43.094 23.359 14.178 1.00 34.31 601 PRO A CA 1
ATOM 4333 C C . PRO A 1 601 ? 42.050 24.384 14.766 1.00 34.31 601 PRO A C 1
ATOM 4335 O O . PRO A 1 601 ? 42.400 25.499 15.133 1.00 34.31 601 PRO A O 1
ATOM 4338 N N . TRP A 1 602 ? 40.795 23.922 14.941 1.00 20.47 602 TRP A N 1
ATOM 4339 C CA . TRP A 1 602 ? 39.659 24.428 15.772 1.00 20.47 602 TRP A CA 1
ATOM 4340 C C . TRP A 1 602 ? 38.685 25.527 15.282 1.00 20.47 602 TRP A C 1
ATOM 4342 O O . TRP A 1 602 ? 39.069 26.616 14.873 1.00 20.47 602 TRP A O 1
ATOM 4352 N N . GLY A 1 603 ? 37.393 25.214 15.498 1.00 20.39 603 GLY A N 1
ATOM 4353 C CA . GLY A 1 603 ? 36.180 26.043 15.376 1.00 20.39 603 GLY A CA 1
ATOM 4354 C C . GLY A 1 603 ? 35.246 25.474 14.298 1.00 20.39 603 GLY A C 1
ATOM 4355 O O . GLY A 1 603 ? 35.532 25.637 13.125 1.00 20.39 603 GLY A O 1
ATOM 4356 N N . GLY A 1 604 ? 34.177 24.716 14.553 1.00 20.45 604 GLY A N 1
ATOM 4357 C CA . GLY A 1 604 ? 33.205 24.751 15.645 1.00 20.45 604 GLY A CA 1
ATOM 4358 C C . GLY A 1 604 ? 31.839 25.073 15.022 1.00 20.45 604 GLY A C 1
ATOM 4359 O O . GLY A 1 604 ? 31.641 26.192 14.569 1.00 20.45 604 GLY A O 1
ATOM 4360 N N . GLY A 1 605 ? 30.926 24.100 14.954 1.00 21.14 605 GLY A N 1
ATOM 4361 C CA . GLY A 1 605 ? 29.578 24.302 14.407 1.00 21.14 605 GLY A CA 1
ATOM 4362 C C . GLY A 1 605 ? 28.918 22.987 14.012 1.00 21.14 605 GLY A C 1
ATOM 4363 O O . GLY A 1 605 ? 29.081 22.525 12.889 1.00 21.14 605 GLY A O 1
ATOM 4364 N N . GLY A 1 606 ? 28.231 22.362 14.967 1.00 20.81 606 GLY A N 1
ATOM 4365 C CA . GLY A 1 606 ? 27.426 21.169 14.733 1.00 20.81 606 GLY A CA 1
ATOM 4366 C C . GLY A 1 606 ? 26.056 21.507 14.150 1.00 20.81 606 GLY A C 1
ATOM 4367 O O . GLY A 1 606 ? 25.481 22.549 14.452 1.00 20.81 606 GLY A O 1
ATOM 4368 N N . SER A 1 607 ? 25.519 20.576 13.372 1.00 22.81 607 SER A N 1
ATOM 4369 C CA . SER A 1 607 ? 24.087 20.436 13.128 1.00 22.81 607 SER A CA 1
ATOM 4370 C C . SER A 1 607 ? 23.762 18.949 13.218 1.00 22.81 607 SER A C 1
ATOM 4372 O O . SER A 1 607 ? 24.160 18.163 12.358 1.00 22.81 607 SER A O 1
ATOM 4374 N N . ALA A 1 608 ? 23.117 18.567 14.316 1.00 21.44 608 ALA A N 1
ATOM 4375 C CA . ALA A 1 608 ? 22.560 17.242 14.515 1.00 21.44 608 ALA A CA 1
ATOM 4376 C C . ALA A 1 608 ? 21.314 17.109 13.627 1.00 21.44 608 ALA A C 1
ATOM 4378 O O . ALA A 1 608 ? 20.354 17.851 13.806 1.00 21.44 608 ALA A O 1
ATOM 4379 N N . GLY A 1 609 ? 21.369 16.209 12.645 1.00 22.69 609 GLY A N 1
ATOM 4380 C CA . GLY A 1 609 ? 20.207 15.758 11.886 1.00 22.69 609 GLY A CA 1
ATOM 4381 C C . GLY A 1 609 ? 19.579 14.562 12.594 1.00 22.69 609 GLY A C 1
ATOM 4382 O O . GLY A 1 609 ? 20.275 13.594 12.909 1.00 22.69 609 GLY A O 1
ATOM 4383 N N . SER A 1 610 ? 18.285 14.663 12.877 1.00 23.34 610 SER A N 1
ATOM 4384 C CA . SER A 1 610 ? 17.447 13.609 13.430 1.00 23.34 610 SER A CA 1
ATOM 4385 C C . SER A 1 610 ? 17.280 12.467 12.419 1.00 23.34 610 SER A C 1
ATOM 4387 O O . SER A 1 610 ? 17.061 12.671 11.226 1.00 23.34 610 SER A O 1
ATOM 4389 N N . VAL A 1 611 ? 17.451 11.240 12.909 1.00 22.39 611 VAL A N 1
ATOM 4390 C CA . VAL A 1 611 ? 17.362 9.994 12.141 1.00 22.39 611 VAL A CA 1
ATOM 4391 C C . VAL A 1 611 ? 15.910 9.522 12.171 1.00 22.39 611 VAL A C 1
ATOM 4393 O O . VAL A 1 611 ? 15.431 9.069 13.209 1.00 22.39 611 VAL A O 1
ATOM 4396 N N . ALA A 1 612 ? 15.219 9.626 11.037 1.00 24.11 612 ALA A N 1
ATOM 4397 C CA . ALA A 1 612 ? 13.954 8.943 10.789 1.00 24.11 612 ALA A CA 1
ATOM 4398 C C . ALA A 1 612 ? 14.224 7.474 10.419 1.00 24.11 612 ALA A C 1
ATOM 4400 O O . ALA A 1 612 ? 15.182 7.167 9.706 1.00 24.11 612 ALA A O 1
ATOM 4401 N N . GLY A 1 613 ? 13.395 6.569 10.947 1.00 22.69 613 GLY A N 1
ATOM 4402 C CA . GLY A 1 613 ? 13.511 5.119 10.802 1.00 22.69 613 GLY A CA 1
ATOM 4403 C C . GLY A 1 613 ? 13.506 4.672 9.343 1.00 22.69 613 GLY A C 1
ATOM 4404 O O . GLY A 1 613 ? 12.466 4.632 8.694 1.00 22.69 613 GLY A O 1
ATOM 4405 N N . GLY A 1 614 ? 14.692 4.324 8.848 1.00 23.45 614 GLY A N 1
ATOM 4406 C CA . GLY A 1 614 ? 14.888 3.714 7.544 1.00 23.45 614 GLY A CA 1
ATOM 4407 C C . GLY A 1 614 ? 14.464 2.248 7.542 1.00 23.45 614 GLY A C 1
ATOM 4408 O O . GLY A 1 614 ? 14.788 1.481 8.451 1.00 23.45 614 GLY A O 1
ATOM 4409 N N . SER A 1 615 ? 13.770 1.871 6.473 1.00 25.16 615 SER A N 1
ATOM 4410 C CA . SER A 1 615 ? 13.532 0.497 6.044 1.00 25.16 615 SER A CA 1
ATOM 4411 C C . SER A 1 615 ? 14.815 -0.332 6.133 1.00 25.16 615 SER A C 1
ATOM 4413 O O . SER A 1 615 ? 15.834 0.020 5.531 1.00 25.16 615 SER A O 1
ATOM 4415 N N . ALA A 1 616 ? 14.769 -1.440 6.871 1.00 24.77 616 ALA A N 1
ATOM 4416 C CA . ALA A 1 616 ? 15.894 -2.348 7.027 1.00 24.77 616 ALA A CA 1
ATOM 4417 C C . ALA A 1 616 ? 16.226 -3.045 5.694 1.00 24.77 616 ALA A C 1
ATOM 4419 O O . ALA A 1 616 ? 15.703 -4.107 5.368 1.00 24.77 616 ALA A O 1
ATOM 4420 N N . GLY A 1 617 ? 17.138 -2.444 4.930 1.00 25.03 617 GLY A N 1
ATOM 4421 C CA . GLY A 1 617 ? 17.924 -3.134 3.919 1.00 25.03 617 GLY A CA 1
ATOM 4422 C C . GLY A 1 617 ? 18.951 -4.025 4.614 1.00 25.03 617 GLY A C 1
ATOM 4423 O O . GLY A 1 617 ? 19.933 -3.541 5.175 1.00 25.03 617 GLY A O 1
ATOM 4424 N N . SER A 1 618 ? 18.742 -5.340 4.596 1.00 27.12 618 SER A N 1
ATOM 4425 C CA . SER A 1 618 ? 19.715 -6.299 5.118 1.00 27.12 618 SER A CA 1
ATOM 4426 C C . SER A 1 618 ? 20.861 -6.490 4.114 1.00 27.12 618 SER A C 1
ATOM 4428 O O . SER A 1 618 ? 20.803 -7.338 3.219 1.00 27.12 618 SER A O 1
ATOM 4430 N N . GLY A 1 619 ? 21.916 -5.687 4.263 1.00 23.91 619 GLY A N 1
ATOM 4431 C CA . GLY A 1 619 ? 23.231 -5.944 3.680 1.00 23.91 619 GLY A CA 1
ATOM 4432 C C . GLY A 1 619 ? 23.884 -7.154 4.355 1.00 23.91 619 GLY A C 1
ATOM 4433 O O . GLY A 1 619 ? 24.050 -7.186 5.571 1.00 23.91 619 GLY A O 1
ATOM 4434 N N . GLY A 1 620 ? 24.226 -8.170 3.562 1.00 25.98 620 GLY A N 1
ATOM 4435 C CA . GLY A 1 620 ? 24.900 -9.380 4.030 1.00 25.98 620 GLY A CA 1
ATOM 4436 C C . GLY A 1 620 ? 26.400 -9.178 4.242 1.00 25.98 620 GLY A C 1
ATOM 4437 O O . GLY A 1 620 ? 27.062 -8.476 3.477 1.00 25.98 620 GLY A O 1
ATOM 4438 N N . ALA A 1 621 ? 26.943 -9.862 5.248 1.00 24.98 621 ALA A N 1
ATOM 4439 C CA . ALA A 1 621 ? 28.374 -10.015 5.458 1.00 24.98 621 ALA A CA 1
ATOM 4440 C C . ALA A 1 621 ? 28.706 -11.440 5.937 1.00 24.98 621 ALA A C 1
ATOM 4442 O O . ALA A 1 621 ? 27.927 -12.048 6.668 1.00 24.98 621 ALA A O 1
ATOM 4443 N N . TRP A 1 622 ? 29.921 -11.874 5.570 1.00 25.03 622 TRP A N 1
ATOM 4444 C CA . TRP A 1 622 ? 30.657 -13.093 5.954 1.00 25.03 622 TRP A CA 1
ATOM 4445 C C . TRP A 1 622 ? 30.231 -14.376 5.222 1.00 25.03 622 TRP A C 1
ATOM 4447 O O . TRP A 1 622 ? 29.062 -14.698 5.106 1.00 25.03 622 TRP A O 1
ATOM 4457 N N . GLY A 1 623 ? 31.126 -15.190 4.673 1.00 23.55 623 GLY A N 1
ATOM 4458 C CA . GLY A 1 623 ? 32.578 -15.251 4.789 1.00 23.55 623 GLY A CA 1
ATOM 4459 C C . GLY A 1 623 ? 32.976 -16.699 4.510 1.00 23.55 623 GLY A C 1
ATOM 4460 O O . GLY A 1 623 ? 32.473 -17.624 5.135 1.00 23.55 623 GLY A O 1
ATOM 4461 N N . SER A 1 624 ? 33.824 -16.885 3.510 1.00 23.50 624 SER A N 1
ATOM 4462 C CA . SER A 1 624 ? 34.349 -18.155 3.016 1.00 23.50 624 SER A CA 1
ATOM 4463 C C . SER A 1 624 ? 34.960 -19.054 4.098 1.00 23.50 624 SER A C 1
ATOM 4465 O O . SER A 1 624 ? 35.814 -18.610 4.861 1.00 23.50 624 SER A O 1
ATOM 4467 N N . GLY A 1 625 ? 34.640 -20.346 4.043 1.00 21.88 625 GLY A N 1
ATOM 4468 C CA . GLY A 1 625 ? 35.373 -21.410 4.726 1.00 21.88 625 GLY A CA 1
ATOM 4469 C C . GLY A 1 625 ? 35.143 -22.734 4.009 1.00 21.88 625 GLY A C 1
ATOM 4470 O O . GLY A 1 625 ? 34.149 -23.408 4.250 1.00 21.88 625 GLY A O 1
ATOM 4471 N N . GLY A 1 626 ? 36.029 -23.072 3.074 1.00 20.92 626 GLY A N 1
ATOM 4472 C CA . GLY A 1 626 ? 36.027 -24.371 2.416 1.00 20.92 626 GLY A CA 1
ATOM 4473 C C . GLY A 1 626 ? 36.705 -25.430 3.281 1.00 20.92 626 GLY A C 1
ATOM 4474 O O . GLY A 1 626 ? 37.783 -25.196 3.818 1.00 20.92 626 GLY A O 1
ATOM 4475 N N . SER A 1 627 ? 36.124 -26.623 3.329 1.00 23.89 627 SER A N 1
ATOM 4476 C CA . SER A 1 627 ? 36.887 -27.866 3.402 1.00 23.89 627 SER A CA 1
ATOM 4477 C C . SER A 1 627 ? 36.075 -29.009 2.799 1.00 23.89 627 SER A C 1
ATOM 4479 O O . SER A 1 627 ? 34.870 -29.148 2.999 1.00 23.89 627 SER A O 1
ATOM 4481 N N . ALA A 1 628 ? 36.767 -29.778 1.967 1.00 22.19 628 ALA A N 1
ATOM 4482 C CA . ALA A 1 628 ? 36.281 -30.966 1.298 1.00 22.19 628 ALA A CA 1
ATOM 4483 C C . ALA A 1 628 ? 36.213 -32.155 2.271 1.00 22.19 628 ALA A C 1
ATOM 4485 O O . ALA A 1 628 ? 37.073 -32.301 3.137 1.00 22.19 628 ALA A O 1
ATOM 4486 N N . GLY A 1 629 ? 35.237 -33.040 2.064 1.00 22.09 629 GLY A N 1
ATOM 4487 C CA . GLY A 1 629 ? 35.141 -34.336 2.731 1.00 22.09 629 GLY A CA 1
ATOM 4488 C C . GLY A 1 629 ? 34.126 -35.227 2.019 1.00 22.09 629 GLY A C 1
ATOM 4489 O O . GLY A 1 629 ? 32.943 -34.916 1.962 1.00 22.09 629 GLY A O 1
ATOM 4490 N N . SER A 1 630 ? 34.620 -36.296 1.410 1.00 22.33 630 SER A N 1
ATOM 4491 C CA . SER A 1 630 ? 33.925 -37.228 0.527 1.00 22.33 630 SER A CA 1
ATOM 4492 C C . SER A 1 630 ? 33.209 -38.374 1.264 1.00 22.33 630 SER A C 1
ATOM 4494 O O . SER A 1 630 ? 33.829 -39.011 2.106 1.00 22.33 630 SER A O 1
ATOM 4496 N N . VAL A 1 631 ? 32.007 -38.714 0.774 1.00 22.05 631 VAL A N 1
ATOM 4497 C CA . VAL A 1 631 ? 31.515 -40.072 0.415 1.00 22.05 631 VAL A CA 1
ATOM 4498 C C . VAL A 1 631 ? 31.102 -41.095 1.506 1.00 22.05 631 VAL A C 1
ATOM 4500 O O . VAL A 1 631 ? 31.861 -41.427 2.405 1.00 22.05 631 VAL A O 1
ATOM 4503 N N . ALA A 1 632 ? 29.933 -41.697 1.208 1.00 21.66 632 ALA A N 1
ATOM 4504 C CA . ALA A 1 632 ? 29.414 -43.055 1.479 1.00 21.66 632 ALA A CA 1
ATOM 4505 C C . ALA A 1 632 ? 28.475 -43.314 2.679 1.00 21.66 632 ALA A C 1
ATOM 4507 O O . ALA A 1 632 ? 28.902 -43.467 3.815 1.00 21.66 632 ALA A O 1
ATOM 4508 N N . ASP A 1 633 ? 27.189 -43.435 2.318 1.00 23.08 633 ASP A N 1
ATOM 4509 C CA . ASP A 1 633 ? 26.336 -44.642 2.375 1.00 23.08 633 ASP A CA 1
ATOM 4510 C C . ASP A 1 633 ? 26.092 -45.368 3.714 1.00 23.08 633 ASP A C 1
ATOM 4512 O O . ASP A 1 633 ? 27.013 -45.775 4.417 1.00 23.08 633 ASP A O 1
ATOM 4516 N N . GLY A 1 634 ? 24.812 -45.622 4.012 1.00 21.72 634 GLY A N 1
ATOM 4517 C CA . GLY A 1 634 ? 24.387 -46.386 5.187 1.00 21.72 634 GLY A CA 1
ATOM 4518 C C . GLY A 1 634 ? 22.879 -46.343 5.442 1.00 21.72 634 GLY A C 1
ATOM 4519 O O . GLY A 1 634 ? 22.364 -45.458 6.113 1.00 21.72 634 GLY A O 1
ATOM 4520 N N . SER A 1 635 ? 22.181 -47.329 4.893 1.00 21.22 635 SER A N 1
ATOM 4521 C CA . SER A 1 635 ? 20.746 -47.600 4.974 1.00 21.22 635 SER A CA 1
ATOM 4522 C C . SER A 1 635 ? 20.187 -47.954 6.367 1.00 21.22 635 SER A C 1
ATOM 4524 O O . SER A 1 635 ? 20.857 -48.612 7.155 1.00 21.22 635 SER A O 1
ATOM 4526 N N . ALA A 1 636 ? 18.870 -47.723 6.490 1.00 21.69 636 ALA A N 1
ATOM 4527 C CA . ALA A 1 636 ? 17.852 -48.526 7.191 1.00 21.69 636 ALA A CA 1
ATOM 4528 C C . ALA A 1 636 ? 17.524 -48.251 8.677 1.00 21.69 636 ALA A C 1
ATOM 4530 O O . ALA A 1 636 ? 18.242 -48.644 9.586 1.00 21.69 636 ALA A O 1
ATOM 4531 N N . GLY A 1 637 ? 16.287 -47.768 8.870 1.00 20.48 637 GLY A N 1
ATOM 4532 C CA . GLY A 1 637 ? 15.296 -48.406 9.743 1.00 20.48 637 GLY A CA 1
ATOM 4533 C C . GLY A 1 637 ? 15.163 -47.865 11.165 1.00 20.48 637 GLY A C 1
ATOM 4534 O O . GLY A 1 637 ? 15.991 -48.167 12.010 1.00 20.48 637 GLY A O 1
ATOM 4535 N N . LEU A 1 638 ? 14.039 -47.198 11.460 1.00 22.11 638 LEU A N 1
ATOM 4536 C CA . LEU A 1 638 ? 13.112 -47.622 12.521 1.00 22.11 638 LEU A CA 1
ATOM 4537 C C . LEU A 1 638 ? 11.868 -46.726 12.569 1.00 22.11 638 LEU A C 1
ATOM 4539 O O . LEU A 1 638 ? 11.934 -45.502 12.600 1.00 22.11 638 LEU A O 1
ATOM 4543 N N . VAL A 1 639 ? 10.728 -47.409 12.556 1.00 22.78 639 VAL A N 1
ATOM 4544 C CA . VAL A 1 639 ? 9.371 -46.901 12.733 1.00 22.78 639 VAL A CA 1
ATOM 4545 C C . VAL A 1 639 ? 9.204 -46.438 14.181 1.00 22.78 639 VAL A C 1
ATOM 4547 O O . VAL A 1 639 ? 9.429 -47.218 15.103 1.00 22.78 639 VAL A O 1
ATOM 4550 N N . GLY A 1 640 ? 8.779 -45.190 14.375 1.00 21.69 640 GLY A N 1
ATOM 4551 C CA . GLY A 1 640 ? 8.422 -44.631 15.677 1.00 21.69 640 GLY A CA 1
ATOM 4552 C C . GLY A 1 640 ? 7.171 -43.772 15.552 1.00 21.69 640 GLY A C 1
ATOM 4553 O O . GLY A 1 640 ? 7.247 -42.604 15.191 1.00 21.69 640 GLY A O 1
ATOM 4554 N N . VAL A 1 641 ? 6.017 -44.378 15.823 1.00 23.44 641 VAL A N 1
ATOM 4555 C CA . VAL A 1 641 ? 4.712 -43.718 15.946 1.00 23.44 641 VAL A CA 1
ATOM 4556 C C . VAL A 1 641 ? 4.722 -42.855 17.208 1.00 23.44 641 VAL A C 1
ATOM 4558 O O . VAL A 1 641 ? 4.906 -43.399 18.293 1.00 23.44 641 VAL A O 1
ATOM 4561 N N . TRP A 1 642 ? 4.490 -41.543 17.085 1.00 22.44 642 TRP A N 1
ATOM 4562 C CA . TRP A 1 642 ? 4.226 -40.666 18.230 1.00 22.44 642 TRP A CA 1
ATOM 4563 C C . TRP A 1 642 ? 3.030 -39.740 17.981 1.00 22.44 642 TRP A C 1
ATOM 4565 O O . TRP A 1 642 ? 3.036 -38.906 17.083 1.00 22.44 642 TRP A O 1
ATOM 4575 N N . GLY A 1 643 ? 2.010 -39.978 18.812 1.00 21.56 643 GLY A N 1
ATOM 4576 C CA . GLY A 1 643 ? 0.998 -39.075 19.367 1.00 21.56 643 GLY A CA 1
ATOM 4577 C C . GLY A 1 643 ? 0.605 -37.811 18.609 1.00 21.56 643 GLY A C 1
ATOM 4578 O O . GLY A 1 643 ? 1.289 -36.796 18.666 1.00 21.56 643 GLY A O 1
ATOM 4579 N N . VAL A 1 644 ? -0.604 -37.844 18.052 1.00 23.12 644 VAL A N 1
ATOM 4580 C CA . VAL A 1 644 ? -1.380 -36.673 17.638 1.00 23.12 644 VAL A CA 1
ATOM 4581 C C . VAL A 1 644 ? -1.855 -35.930 18.894 1.00 23.12 644 VAL A C 1
ATOM 4583 O O . VAL A 1 644 ? -2.726 -36.417 19.613 1.00 23.12 644 VAL A O 1
ATOM 4586 N N . GLY A 1 645 ? -1.287 -34.756 19.171 1.00 22.45 645 GLY A N 1
ATOM 4587 C CA . GLY A 1 645 ? -1.874 -33.777 20.086 1.00 22.45 645 GLY A CA 1
ATOM 4588 C C . GLY A 1 645 ? -2.893 -32.937 19.322 1.00 22.45 645 GLY A C 1
ATOM 4589 O O . GLY A 1 645 ? -2.512 -32.093 18.516 1.00 22.45 645 GLY A O 1
ATOM 4590 N N . GLY A 1 646 ? -4.183 -33.211 19.517 1.00 23.62 646 GLY A N 1
ATOM 4591 C CA . GLY A 1 646 ? -5.264 -32.458 18.885 1.00 23.62 646 GLY A CA 1
ATOM 4592 C C . GLY A 1 646 ? -5.388 -31.048 19.468 1.00 23.62 646 GLY A C 1
ATOM 4593 O O . GLY A 1 646 ? -5.529 -30.893 20.677 1.00 23.62 646 GLY A O 1
ATOM 4594 N N . SER A 1 647 ? -5.371 -30.034 18.603 1.00 28.39 647 SER A N 1
ATOM 4595 C CA . SER A 1 647 ? -5.863 -28.689 18.917 1.00 28.39 647 SER A CA 1
ATOM 4596 C C . SER A 1 647 ? -7.353 -28.629 18.574 1.00 28.39 647 SER A C 1
ATOM 4598 O O . SER A 1 647 ? -7.755 -29.030 17.480 1.00 28.39 647 SER A O 1
ATOM 4600 N N . ALA A 1 648 ? -8.178 -28.193 19.526 1.00 29.17 648 ALA A N 1
ATOM 4601 C CA . ALA A 1 648 ? -9.628 -28.128 19.390 1.00 29.17 648 ALA A CA 1
ATOM 4602 C C . ALA A 1 648 ? -10.075 -26.698 19.058 1.00 29.17 648 ALA A C 1
ATOM 4604 O O . ALA A 1 648 ? -9.779 -25.763 19.799 1.00 29.17 648 ALA A O 1
ATOM 4605 N N . ALA A 1 649 ? -10.853 -26.536 17.985 1.00 29.95 649 ALA A N 1
ATOM 4606 C CA . ALA A 1 649 ? -11.693 -25.357 17.808 1.00 29.95 649 ALA A CA 1
ATOM 4607 C C . ALA A 1 649 ? -12.876 -25.469 18.783 1.00 29.95 649 ALA A C 1
ATOM 4609 O O . ALA A 1 649 ? -13.718 -26.357 18.643 1.00 29.95 649 ALA A O 1
ATOM 4610 N N . VAL A 1 650 ? -12.928 -24.603 19.794 1.00 35.19 650 VAL A N 1
ATOM 4611 C CA . VAL A 1 650 ? -14.023 -24.584 20.772 1.00 35.19 650 VAL A CA 1
ATOM 4612 C C . VAL A 1 650 ? -15.087 -23.600 20.294 1.00 35.19 650 VAL A C 1
ATOM 4614 O O . VAL A 1 650 ? -14.822 -22.410 20.149 1.00 35.19 650 VAL A O 1
ATOM 4617 N N . SER A 1 651 ? -16.298 -24.096 20.035 1.00 28.58 651 SER A N 1
ATOM 4618 C CA . SER A 1 651 ? -17.478 -23.276 19.738 1.00 28.58 651 SER A CA 1
ATOM 4619 C C . SER A 1 651 ? -18.489 -23.387 20.870 1.00 28.58 651 SER A C 1
ATOM 4621 O O . SER A 1 651 ? -18.876 -24.502 21.221 1.00 28.58 651 SER A O 1
ATOM 4623 N N . VAL A 1 652 ? -18.955 -22.257 21.397 1.00 31.06 652 VAL A N 1
ATOM 4624 C CA . VAL A 1 652 ? -20.036 -22.216 22.391 1.00 31.06 652 VAL A CA 1
ATOM 4625 C C . VAL A 1 652 ? -21.302 -21.670 21.729 1.00 31.06 652 VAL A C 1
ATOM 4627 O O . VAL A 1 652 ? -21.245 -20.672 21.014 1.00 31.06 652 VAL A O 1
ATOM 4630 N N . ALA A 1 653 ? -22.429 -22.347 21.954 1.00 28.27 653 ALA A N 1
ATOM 4631 C CA . ALA A 1 653 ? -23.778 -21.871 21.658 1.00 28.27 653 ALA A CA 1
ATOM 4632 C C . ALA A 1 653 ? -24.518 -21.665 22.989 1.00 28.27 653 ALA A C 1
ATOM 4634 O O . ALA A 1 653 ? -24.362 -22.479 23.902 1.00 28.27 653 ALA A O 1
ATOM 4635 N N . ASP A 1 654 ? -25.292 -20.584 23.100 1.00 30.12 654 ASP A N 1
ATOM 4636 C CA . ASP A 1 654 ? -26.025 -20.220 24.317 1.00 30.12 654 ASP A CA 1
ATOM 4637 C C . ASP A 1 654 ? -26.989 -21.325 24.777 1.00 30.12 654 ASP A C 1
ATOM 4639 O O . ASP A 1 654 ? -27.858 -21.778 24.029 1.00 30.12 654 ASP A O 1
ATOM 4643 N N . GLY A 1 655 ? -26.855 -21.725 26.044 1.00 26.09 655 GLY A N 1
ATOM 4644 C CA . GLY A 1 655 ? -27.798 -22.578 26.758 1.00 26.09 655 GLY A CA 1
ATOM 4645 C C . GLY A 1 655 ? -28.597 -21.752 27.763 1.00 26.09 655 GLY A C 1
ATOM 4646 O O . GLY A 1 655 ? -28.035 -21.225 28.721 1.00 26.09 655 GLY A O 1
ATOM 4647 N N . SER A 1 656 ? -29.914 -21.668 27.568 1.00 30.02 656 SER A N 1
ATOM 4648 C CA . SER A 1 656 ? -30.861 -21.157 28.564 1.00 30.02 656 SER A CA 1
ATOM 4649 C C . SER A 1 656 ? -31.896 -22.228 28.935 1.00 30.02 656 SER A C 1
ATOM 4651 O O . SER A 1 656 ? -32.184 -23.117 28.135 1.00 30.02 656 SER A O 1
ATOM 4653 N N . ALA A 1 657 ? -32.458 -22.077 30.144 1.00 28.20 657 ALA A N 1
ATOM 4654 C CA . ALA A 1 657 ? -33.427 -22.912 30.883 1.00 28.20 657 ALA A CA 1
ATOM 4655 C C . ALA A 1 657 ? -32.809 -23.964 31.838 1.00 28.20 657 ALA A C 1
ATOM 4657 O O . ALA A 1 657 ? -31.942 -24.735 31.457 1.00 28.20 657 ALA A O 1
ATOM 4658 N N . GLY A 1 658 ? -33.224 -24.085 33.104 1.00 25.31 658 GLY A N 1
ATOM 4659 C CA . GLY A 1 658 ? -34.258 -23.374 33.859 1.00 25.31 658 GLY A CA 1
ATOM 4660 C C . GLY A 1 658 ? -34.378 -23.928 35.289 1.00 25.31 658 GLY A C 1
ATOM 4661 O O . GLY A 1 658 ? -33.898 -25.018 35.585 1.00 25.31 658 GLY A O 1
ATOM 4662 N N . SER A 1 659 ? -35.035 -23.182 36.177 1.00 26.92 659 SER A N 1
ATOM 4663 C CA . SER A 1 659 ? -35.598 -23.697 37.432 1.00 26.92 659 SER A CA 1
ATOM 4664 C C . SER A 1 659 ? -36.705 -22.755 37.900 1.00 26.92 659 SER A C 1
ATOM 4666 O O . SER A 1 659 ? -36.472 -21.569 38.116 1.00 26.92 659 SER A O 1
ATOM 4668 N N . ALA A 1 660 ? -37.913 -23.301 38.013 1.00 27.88 660 ALA A N 1
ATOM 4669 C CA . ALA A 1 660 ? -39.157 -22.610 38.314 1.00 27.88 660 ALA A CA 1
ATOM 4670 C C . ALA A 1 660 ? -39.433 -22.509 39.824 1.00 27.88 660 ALA A C 1
ATOM 4672 O O . ALA A 1 660 ? -39.247 -23.483 40.549 1.00 27.88 660 ALA A O 1
ATOM 4673 N N . ALA A 1 661 ? -39.979 -21.368 40.256 1.00 26.02 661 ALA A N 1
ATOM 4674 C CA . ALA A 1 661 ? -40.905 -21.244 41.385 1.00 26.02 661 ALA A CA 1
ATOM 4675 C C . ALA A 1 661 ? -41.679 -19.910 41.271 1.00 26.02 661 ALA A C 1
ATOM 4677 O O . ALA A 1 661 ? -41.087 -18.853 41.083 1.00 26.02 661 ALA A O 1
ATOM 4678 N N . THR A 1 662 ? -43.007 -19.975 41.352 1.00 27.38 662 THR A N 1
ATOM 4679 C CA . THR A 1 662 ? -43.994 -18.868 41.323 1.00 27.38 662 THR A CA 1
ATOM 4680 C C . THR A 1 662 ? -44.673 -18.728 42.703 1.00 27.38 662 THR A C 1
ATOM 4682 O O . THR A 1 662 ? -44.616 -19.697 43.459 1.00 27.38 662 THR A O 1
ATOM 4685 N N . PRO A 1 663 ? -45.554 -17.736 42.957 1.00 43.03 663 PRO A N 1
ATOM 4686 C CA . PRO A 1 663 ? -45.403 -16.281 42.800 1.00 43.03 663 PRO A CA 1
ATOM 4687 C C . PRO A 1 663 ? -45.910 -15.509 44.051 1.00 43.03 663 PRO A C 1
ATOM 4689 O O . PRO A 1 663 ? -46.779 -16.005 44.757 1.00 43.03 663 PRO A O 1
ATOM 4692 N N . GLU A 1 664 ? -45.500 -14.255 44.258 1.00 26.55 664 GLU A N 1
ATOM 4693 C CA . GLU A 1 664 ? -46.352 -13.255 44.932 1.00 26.55 664 GLU A CA 1
ATOM 4694 C C . GLU A 1 664 ? -46.210 -11.887 44.250 1.00 26.55 664 GLU A C 1
ATOM 4696 O O . GLU A 1 664 ? -45.163 -11.524 43.716 1.00 26.55 664 GLU A O 1
ATOM 4701 N N . SER A 1 665 ? -47.347 -11.206 44.190 1.00 30.03 665 SER A N 1
ATOM 4702 C CA . SER A 1 665 ? -47.689 -9.997 43.450 1.00 30.03 665 SER A CA 1
ATOM 4703 C C . SER A 1 665 ? -47.100 -8.718 44.039 1.00 30.03 665 SER A C 1
ATOM 4705 O O . SER A 1 665 ? -47.190 -8.519 45.243 1.00 30.03 665 SER A O 1
ATOM 4707 N N . ASP A 1 666 ? -46.640 -7.802 43.185 1.00 28.50 666 ASP A N 1
ATOM 4708 C CA . ASP A 1 666 ? -47.203 -6.447 43.086 1.00 28.50 666 ASP A CA 1
ATOM 4709 C C . ASP A 1 666 ? -46.561 -5.668 41.930 1.00 28.50 666 ASP A C 1
ATOM 4711 O O . ASP A 1 666 ? -45.390 -5.836 41.594 1.00 28.50 666 ASP A O 1
ATOM 4715 N N . GLY A 1 667 ? -47.386 -4.875 41.246 1.00 26.45 667 GLY A N 1
ATOM 4716 C CA . GLY A 1 667 ? -47.052 -4.249 39.973 1.00 26.45 667 GLY A CA 1
ATOM 4717 C C . GLY A 1 667 ? -46.268 -2.942 40.075 1.00 26.45 667 GLY A C 1
ATOM 4718 O O . GLY A 1 667 ? -46.390 -2.188 41.032 1.00 26.45 667 GLY A O 1
ATOM 4719 N N . SER A 1 668 ? -45.525 -2.625 39.016 1.00 25.31 668 SER A N 1
ATOM 4720 C CA . SER A 1 668 ? -45.650 -1.378 38.241 1.00 25.31 668 SER A CA 1
ATOM 4721 C C . SER A 1 668 ? -44.483 -1.222 37.257 1.00 25.31 668 SER A C 1
ATOM 4723 O O . SER A 1 668 ? -43.340 -1.494 37.588 1.00 25.31 668 SER A O 1
ATOM 4725 N N . ALA A 1 669 ? -44.830 -0.755 36.054 1.00 29.03 669 ALA A N 1
ATOM 4726 C CA . ALA A 1 669 ? -44.013 -0.031 35.075 1.00 29.03 669 ALA A CA 1
ATOM 4727 C C . ALA A 1 669 ? -42.648 -0.604 34.629 1.00 29.03 669 ALA A C 1
ATOM 4729 O O . ALA A 1 669 ? -41.658 -0.577 35.347 1.00 29.03 669 ALA A O 1
ATOM 4730 N N . GLY A 1 670 ? -42.565 -0.928 33.336 1.00 25.42 670 GLY A N 1
ATOM 4731 C CA . GLY A 1 670 ? -41.298 -1.061 32.623 1.00 25.42 670 GLY A CA 1
ATOM 4732 C C . GLY A 1 670 ? -41.501 -1.690 31.254 1.00 25.42 670 GLY A C 1
ATOM 4733 O O . GLY A 1 670 ? -41.475 -2.906 31.123 1.00 25.42 670 GLY A O 1
ATOM 4734 N N . ALA A 1 671 ? -41.742 -0.870 30.230 1.00 29.03 671 ALA A N 1
ATOM 4735 C CA . ALA A 1 671 ? -41.630 -1.314 28.848 1.00 29.03 671 ALA A CA 1
ATOM 4736 C C . ALA A 1 671 ? -40.141 -1.531 28.536 1.00 29.03 671 ALA A C 1
ATOM 4738 O O . ALA A 1 671 ? -39.467 -0.632 28.041 1.00 29.03 671 ALA A O 1
ATOM 4739 N N . GLU A 1 672 ? -39.617 -2.706 28.874 1.00 29.22 672 GLU A N 1
ATOM 4740 C CA . GLU A 1 672 ? -38.327 -3.154 28.364 1.00 29.22 672 GLU A CA 1
ATOM 4741 C C . GLU A 1 672 ? -38.526 -3.641 26.930 1.00 29.22 672 GLU A C 1
ATOM 4743 O O . GLU A 1 672 ? -39.134 -4.679 26.662 1.00 29.22 672 GLU A O 1
ATOM 4748 N N . GLY A 1 673 ? -38.027 -2.844 25.985 1.00 28.19 673 GLY A N 1
ATOM 4749 C CA . GLY A 1 673 ? -37.761 -3.301 24.632 1.00 28.19 673 GLY A CA 1
ATOM 4750 C C . GLY A 1 673 ? -36.685 -4.377 24.690 1.00 28.19 673 GLY A C 1
ATOM 4751 O O . GLY A 1 673 ? -35.497 -4.072 24.643 1.00 28.19 673 GLY A O 1
ATOM 4752 N N . GLY A 1 674 ? -37.111 -5.633 24.811 1.00 26.95 674 GLY A N 1
ATOM 4753 C CA . GLY A 1 674 ? -36.265 -6.803 24.627 1.00 26.95 674 GLY A CA 1
ATOM 4754 C C . GLY A 1 674 ? -35.778 -6.851 23.184 1.00 26.95 674 GLY A C 1
ATOM 4755 O O . GLY A 1 674 ? -36.422 -7.440 22.318 1.00 26.95 674 GLY A O 1
ATOM 4756 N N . GLY A 1 675 ? -34.647 -6.199 22.919 1.00 32.59 675 GLY A N 1
ATOM 4757 C CA . GLY A 1 675 ? -33.859 -6.452 21.726 1.00 32.59 675 GLY A CA 1
ATOM 4758 C C . GLY A 1 675 ? -33.368 -7.890 21.801 1.00 32.59 675 GLY A C 1
ATOM 4759 O O . GLY A 1 675 ? -32.461 -8.198 22.568 1.00 32.59 675 GLY A O 1
ATOM 4760 N N . VAL A 1 676 ? -34.006 -8.779 21.044 1.00 37.44 676 VAL A N 1
ATOM 4761 C CA . VAL A 1 676 ? -33.524 -10.143 20.828 1.00 37.44 676 VAL A CA 1
ATOM 4762 C C . VAL A 1 676 ? -32.184 -10.009 20.107 1.00 37.44 676 VAL A C 1
ATOM 4764 O O . VAL A 1 676 ? -32.148 -9.753 18.905 1.00 37.44 676 VAL A O 1
ATOM 4767 N N . GLY A 1 677 ? -31.083 -10.074 20.860 1.00 49.25 677 GLY A N 1
ATOM 4768 C CA . GLY A 1 677 ? -29.739 -10.040 20.297 1.00 49.25 677 GLY A CA 1
ATOM 4769 C C . GLY A 1 677 ? -29.585 -11.188 19.307 1.00 49.25 677 GLY A C 1
ATOM 4770 O O . GLY A 1 677 ? -29.912 -12.330 19.631 1.00 49.25 677 GLY A O 1
ATOM 4771 N N . ALA A 1 678 ? -29.137 -10.885 18.089 1.00 56.62 678 ALA A N 1
ATOM 4772 C CA . ALA A 1 678 ? -28.763 -11.919 17.133 1.00 56.62 678 ALA A CA 1
ATOM 4773 C C . ALA A 1 678 ? -27.735 -12.864 17.790 1.00 56.62 678 ALA A C 1
ATOM 4775 O O . ALA A 1 678 ? -26.869 -12.383 18.529 1.00 56.62 678 ALA A O 1
ATOM 4776 N N . PRO A 1 679 ? -27.830 -14.189 17.579 1.00 60.97 679 PRO A N 1
ATOM 4777 C CA . PRO A 1 679 ? -26.913 -15.136 18.198 1.00 60.97 679 PRO A CA 1
ATOM 4778 C C . PRO A 1 679 ? -25.486 -14.867 17.716 1.00 60.97 679 PRO A C 1
ATOM 4780 O O . PRO A 1 679 ? -25.191 -15.017 16.534 1.00 60.97 679 PRO A O 1
ATOM 4783 N N . VAL A 1 680 ? -24.598 -14.496 18.639 1.00 78.94 680 VAL A N 1
ATOM 4784 C CA . VAL A 1 680 ? -23.189 -14.222 18.334 1.00 78.94 680 VAL A CA 1
ATOM 4785 C C . VAL A 1 680 ? -22.367 -15.473 18.595 1.00 78.94 680 VAL A C 1
ATOM 4787 O O . VAL A 1 680 ? -22.352 -15.987 19.713 1.00 78.94 680 VAL A O 1
ATOM 4790 N N . ARG A 1 681 ? -21.633 -15.951 17.588 1.00 86.25 681 ARG A N 1
ATOM 4791 C CA . ARG A 1 681 ? -20.635 -17.012 17.771 1.00 86.25 681 ARG A CA 1
ATOM 4792 C C . ARG A 1 681 ? -19.249 -16.389 17.856 1.00 86.25 681 ARG A C 1
ATOM 4794 O O . ARG A 1 681 ? -18.820 -15.732 16.916 1.00 86.25 681 ARG A O 1
ATOM 4801 N N . ALA A 1 682 ? -18.536 -16.639 18.951 1.00 87.56 682 ALA A N 1
ATOM 4802 C CA . ALA A 1 682 ? -17.129 -16.276 19.104 1.00 87.56 682 ALA A CA 1
ATOM 4803 C C . ALA A 1 682 ? -16.242 -17.524 18.985 1.00 87.56 682 ALA A C 1
ATOM 4805 O O . ALA A 1 682 ? -16.524 -18.547 19.609 1.00 87.56 682 ALA A O 1
ATOM 4806 N N . THR A 1 683 ? -15.174 -17.440 18.194 1.00 89.19 683 THR A N 1
ATOM 4807 C CA . THR A 1 683 ? -14.176 -18.504 18.022 1.00 89.19 683 THR A CA 1
ATOM 4808 C C . THR A 1 683 ? -12.788 -17.929 18.282 1.00 89.19 683 THR A C 1
ATOM 4810 O O . THR A 1 683 ? -12.356 -17.020 17.576 1.00 89.19 683 THR A O 1
ATOM 4813 N N . LEU A 1 684 ? -12.088 -18.443 19.294 1.00 88.56 684 LEU A N 1
ATOM 4814 C CA . LEU A 1 684 ? -10.705 -18.067 19.588 1.00 88.56 684 LEU A CA 1
ATOM 4815 C C . LEU A 1 684 ? -9.750 -18.961 18.785 1.00 88.56 684 LEU A C 1
ATOM 4817 O O . LEU A 1 684 ? -9.804 -20.185 18.883 1.00 88.56 684 LEU A O 1
ATOM 4821 N N . LEU A 1 685 ? -8.867 -18.340 18.010 1.00 89.00 685 LEU A N 1
ATOM 4822 C CA . LEU A 1 685 ? -7.755 -18.978 17.318 1.00 89.00 685 LEU A CA 1
ATOM 4823 C C . LEU A 1 685 ? -6.480 -18.625 18.084 1.00 89.00 685 LEU A C 1
ATOM 4825 O O . LEU A 1 685 ? -6.078 -17.460 18.144 1.00 89.00 685 LEU A O 1
ATOM 4829 N N . VAL A 1 686 ? -5.848 -19.624 18.691 1.00 83.56 686 VAL A N 1
ATOM 4830 C CA . VAL A 1 686 ? -4.631 -19.419 19.482 1.00 83.56 686 VAL A CA 1
ATOM 4831 C C . VAL A 1 686 ? -3.382 -19.879 18.736 1.00 83.56 686 VAL A C 1
ATOM 4833 O O . VAL A 1 686 ? -3.459 -20.849 17.974 1.00 83.56 686 VAL A O 1
ATOM 4836 N N . PRO A 1 687 ? -2.235 -19.209 18.960 1.00 76.50 687 PRO A N 1
ATOM 4837 C CA . PRO A 1 687 ? -0.956 -19.660 18.445 1.00 76.50 687 PRO A CA 1
ATOM 4838 C C . PRO A 1 687 ? -0.606 -21.065 18.929 1.00 76.50 687 PRO A C 1
ATOM 4840 O O . PRO A 1 687 ? -1.081 -21.554 19.957 1.00 76.50 687 PRO A O 1
ATOM 4843 N N . LEU A 1 688 ? 0.269 -21.704 18.164 1.00 66.56 688 LEU A N 1
ATOM 4844 C CA . LEU A 1 688 ? 0.721 -23.067 18.380 1.00 66.56 688 LEU A CA 1
ATOM 4845 C C . LEU A 1 688 ? 1.367 -23.191 19.776 1.00 66.56 688 LEU A C 1
ATOM 4847 O O . LEU A 1 688 ? 2.431 -22.628 20.004 1.00 66.56 688 LEU A O 1
ATOM 4851 N N . ALA A 1 689 ? 0.726 -23.961 20.667 1.00 52.09 689 ALA A N 1
ATOM 4852 C CA . ALA A 1 689 ? 1.206 -24.430 21.981 1.00 52.09 689 ALA A CA 1
ATOM 4853 C C . ALA A 1 689 ? 0.741 -23.732 23.281 1.00 52.09 689 ALA A C 1
ATOM 4855 O O . ALA A 1 689 ? 1.236 -24.114 24.341 1.00 52.09 689 ALA A O 1
ATOM 4856 N N . GLU A 1 690 ? -0.266 -22.852 23.286 1.00 52.00 690 GLU A N 1
ATOM 4857 C CA . GLU A 1 690 ? -0.891 -22.452 24.563 1.00 52.00 690 GLU A CA 1
ATOM 4858 C C . GLU A 1 690 ? -2.188 -23.236 24.841 1.00 52.00 690 GLU A C 1
ATOM 4860 O O . GLU A 1 690 ? -3.125 -23.170 24.040 1.00 52.00 690 GLU A O 1
ATOM 4865 N N . PRO A 1 691 ? -2.294 -23.984 25.963 1.00 44.28 691 PRO A N 1
ATOM 4866 C CA . PRO A 1 691 ? -3.575 -24.506 26.419 1.00 44.28 691 PRO A CA 1
ATOM 4867 C C . PRO A 1 691 ? -4.463 -23.324 26.817 1.00 44.28 691 PRO A C 1
ATOM 4869 O O . PRO A 1 691 ? -4.379 -22.800 27.926 1.00 44.28 691 PRO A O 1
ATOM 4872 N N . ALA A 1 692 ? -5.298 -22.879 25.886 1.00 48.56 692 ALA A N 1
ATOM 4873 C CA . ALA A 1 692 ? -6.226 -21.794 26.131 1.00 48.56 692 ALA A CA 1
ATOM 4874 C C . ALA A 1 692 ? -7.389 -22.286 27.011 1.00 48.56 692 ALA A C 1
ATOM 4876 O O . ALA A 1 692 ? -7.969 -23.342 26.729 1.00 48.56 692 ALA A O 1
ATOM 4877 N N . PRO A 1 693 ? -7.790 -21.541 28.056 1.00 46.94 693 PRO A N 1
ATOM 4878 C CA . PRO A 1 693 ? -9.102 -21.749 28.646 1.00 46.94 693 PRO A CA 1
ATOM 4879 C C . PRO A 1 693 ? -10.173 -21.501 27.571 1.00 46.94 693 PRO A C 1
ATOM 4881 O O . PRO A 1 693 ? -10.021 -20.623 26.725 1.00 46.94 693 PRO A O 1
ATOM 4884 N N . ALA A 1 694 ? -11.278 -22.253 27.619 1.00 50.88 694 ALA A N 1
ATOM 4885 C CA . ALA A 1 694 ? -12.393 -22.135 26.666 1.00 50.88 694 ALA A CA 1
ATOM 4886 C C . ALA A 1 694 ? -12.974 -20.705 26.563 1.00 50.88 694 ALA A C 1
ATOM 4888 O O . ALA A 1 694 ? -13.663 -20.383 25.598 1.00 50.88 694 ALA A O 1
ATOM 4889 N N . VAL A 1 695 ? -12.682 -19.859 27.559 1.00 57.03 695 VAL A N 1
ATOM 4890 C CA . VAL A 1 695 ? -12.968 -18.425 27.627 1.00 57.03 695 VAL A CA 1
ATOM 4891 C C . VAL A 1 695 ? -11.730 -17.745 28.225 1.00 57.03 695 VAL A C 1
ATOM 4893 O O . VAL A 1 695 ? -11.353 -18.054 29.355 1.00 57.03 695 VAL A O 1
ATOM 4896 N N . GLY A 1 696 ? -11.075 -16.843 27.492 1.00 70.62 696 GLY A N 1
ATOM 4897 C CA . GLY A 1 696 ? -9.829 -16.213 27.942 1.00 70.62 696 GLY A CA 1
ATOM 4898 C C . GLY A 1 696 ? -9.413 -14.997 27.111 1.00 70.62 696 GLY A C 1
ATOM 4899 O O . GLY A 1 696 ? -10.040 -14.716 26.088 1.00 70.62 696 GLY A O 1
ATOM 4900 N N . PRO A 1 697 ? -8.395 -14.242 27.561 1.00 84.38 697 PRO A N 1
ATOM 4901 C CA . PRO A 1 697 ? -7.814 -13.160 26.772 1.00 84.38 697 PRO A CA 1
ATOM 4902 C C . PRO A 1 697 ? -7.192 -13.705 25.479 1.00 84.38 697 PRO A C 1
ATOM 4904 O O . PRO A 1 697 ? -6.749 -14.851 25.422 1.00 84.38 697 PRO A O 1
ATOM 4907 N N . ILE A 1 698 ? -7.132 -12.871 24.444 1.00 87.94 698 ILE A N 1
ATOM 4908 C CA . ILE A 1 698 ? -6.427 -13.176 23.200 1.00 87.94 698 ILE A CA 1
ATOM 4909 C C . ILE A 1 698 ? -4.922 -13.144 23.510 1.00 87.94 698 ILE A C 1
ATOM 4911 O O . ILE A 1 698 ? -4.428 -12.081 23.904 1.00 87.94 698 ILE A O 1
ATOM 4915 N N . PRO A 1 699 ? -4.174 -14.248 23.347 1.00 90.19 699 PRO A N 1
ATOM 4916 C CA . PRO A 1 699 ? -2.726 -14.248 23.558 1.00 90.19 699 PRO A CA 1
ATOM 4917 C C . PRO A 1 699 ? -2.016 -13.405 22.490 1.00 90.19 699 PRO A C 1
ATOM 4919 O O . PRO A 1 699 ? -2.619 -13.059 21.471 1.00 90.19 699 PRO A O 1
ATOM 4922 N N . HIS A 1 700 ? -0.740 -13.074 22.701 1.00 90.44 700 HIS A N 1
ATOM 4923 C CA . HIS A 1 700 ? 0.070 -12.356 21.711 1.00 90.44 700 HIS A CA 1
ATOM 4924 C C . HIS A 1 700 ? -0.037 -13.019 20.330 1.00 90.44 700 HIS A C 1
ATOM 4926 O O . HIS A 1 700 ? 0.121 -14.234 20.214 1.00 90.44 700 HIS A O 1
ATOM 4932 N N . ARG A 1 701 ? -0.327 -12.227 19.287 1.00 91.50 701 ARG A N 1
ATOM 4933 C CA . ARG A 1 701 ? -0.544 -12.664 17.891 1.00 91.50 701 ARG A CA 1
ATOM 4934 C C . ARG A 1 701 ? -1.722 -13.615 17.671 1.00 91.50 701 ARG A C 1
ATOM 4936 O O . ARG A 1 701 ? -1.966 -13.980 16.520 1.00 91.50 701 ARG A O 1
ATOM 4943 N N . GLY A 1 702 ? -2.454 -13.988 18.720 1.00 93.06 702 GLY A N 1
ATOM 4944 C CA . GLY A 1 702 ? -3.709 -14.726 18.641 1.00 93.06 702 GLY A CA 1
ATOM 4945 C C . GLY A 1 702 ? -4.798 -13.929 17.932 1.00 93.06 702 GLY A C 1
ATOM 4946 O O . GLY A 1 702 ? -4.727 -12.701 17.837 1.00 93.06 702 GLY A O 1
ATOM 4947 N N . TRP A 1 703 ? -5.818 -14.642 17.464 1.00 95.38 703 TRP A N 1
ATOM 4948 C CA . TRP A 1 703 ? -6.982 -14.065 16.803 1.00 95.38 703 TRP A CA 1
ATOM 4949 C C . TRP A 1 703 ? -8.259 -14.507 17.502 1.00 95.38 703 TRP A C 1
ATOM 4951 O O . TRP A 1 703 ? -8.372 -15.636 17.962 1.00 95.38 703 TRP A O 1
ATOM 4961 N N . VAL A 1 704 ? -9.269 -13.655 17.521 1.00 94.56 704 VAL A N 1
ATOM 4962 C CA . VAL A 1 704 ? -10.636 -14.041 17.885 1.00 94.56 704 VAL A CA 1
ATOM 4963 C C . VAL A 1 704 ? -11.580 -13.588 16.787 1.00 94.56 704 VAL A C 1
ATOM 4965 O O . VAL A 1 704 ? -11.419 -12.506 16.229 1.00 94.56 704 VAL A O 1
ATOM 4968 N N . VAL A 1 705 ? -12.537 -14.439 16.440 1.00 93.75 705 VAL A N 1
ATOM 4969 C CA . VAL A 1 705 ? -13.475 -14.217 15.343 1.00 93.75 705 VAL A CA 1
ATOM 4970 C C . VAL A 1 705 ? -14.890 -14.249 15.890 1.00 93.75 705 VAL A C 1
ATOM 4972 O O . VAL A 1 705 ? -15.322 -15.272 16.420 1.00 93.75 705 VAL A O 1
ATOM 4975 N N . TRP A 1 706 ? -15.606 -13.137 15.747 1.00 93.12 706 TRP A N 1
ATOM 4976 C CA . TRP A 1 706 ? -17.036 -13.043 16.024 1.00 93.12 706 TRP A CA 1
ATOM 4977 C C . TRP A 1 706 ? -17.835 -13.078 14.730 1.00 93.12 706 TRP A C 1
ATOM 4979 O O . TRP A 1 706 ? -17.473 -12.401 13.767 1.00 93.12 706 TRP A O 1
ATOM 4989 N N . GLU A 1 707 ? -18.926 -13.838 14.728 1.00 90.62 707 GLU A N 1
ATOM 4990 C CA . GLU A 1 707 ? -19.895 -13.914 13.636 1.00 90.62 707 GLU A CA 1
ATOM 4991 C C . GLU A 1 707 ? -21.308 -13.643 14.181 1.00 90.62 707 GLU A C 1
ATOM 4993 O O . GLU A 1 707 ? -21.722 -14.304 15.141 1.00 90.62 707 GLU A O 1
ATOM 4998 N N . TRP A 1 708 ? -22.017 -12.680 13.576 1.00 89.19 708 TRP A N 1
ATOM 4999 C CA . TRP A 1 708 ? -23.402 -12.291 13.899 1.00 89.19 708 TRP A CA 1
ATOM 5000 C C . TRP A 1 708 ? -24.397 -12.805 12.858 1.00 89.19 708 TRP A C 1
ATOM 5002 O O . TRP A 1 708 ? -24.076 -12.741 11.644 1.00 89.19 708 TRP A O 1
#